Protein AF-0000000074729261 (afdb_homodimer)

Foldseek 3Di:
DPPDPPPPVVVVVDPDPPPPPQLPAWDKDKDKDWQDFDKDKDFQDADVVGDPVVVLVLLQVLQVLQVVLLVCCVPPQVVVCLVPPVVLVVCLVPDDLQSSQVSQVLLLQVVVCVVPVDHDVVHPPVPDDRPPCPPCCCVPPPSNVVVVVRLVVCVVVVCVRQVWPQPPPQPDKDKFKHKDKAAAFGKHDKDFDFQAFKKKKAWSDADQQKKKKWFFPVDCDPPHNDIDIDGDDHRMIMMTTRRTIMMIGGRNDRDMTMMMMMGMHRPDPDDGPDPVSTSSRGDMDMDIDGSHRDPDPPVVVPPVD/DPPDPPPPVVVVVDPDPPPPPQLPAFDKDKDKDWQDFDKDKDFQDADVPGDPVNVLVLLQVLQVLQVVQLVCCVPPQVVVCLVPPVVLVVCLVPDDLQSSQVSQVLLLQVVVCVVPVDHDVVHPPPPDDRPPPPPCCCVPPPSNVVVVVRLVVCVVVVCVRQVWPQPPPQPDKDKFKHKDKAAAFGKHDKDFDFQFFKKKKAWSDADQQKKKKWFFPVDCDPPHNDIDIDGDDHRMIMMTTRRTIMMIGGRNDRDMTMMMMMGMHRDDPDDGPDPVRTSSRGDMDMDIDGSHRDPDPPVVVPPVD

Sequence (610 aa):
MAGACGRRALWLALWLPAVAGKSREGIVNNIEYVWPLVVMRATLERDKGETQDKVDELRRTVAEIGHKGFEFYLNKVLPKELKKDKDFAADFALEDESRWNKGFFRWQKRVYSMVTGIGVEEILWDGKPVPQLPGDELHSSKHMQSTVKKILGHMAAYKKASEATVDPSAKRFRFIPWVEVYRAGEFQVSHTHTGSPVVGILALRCNGKQRMSFEDPRGVNPPFGWKHHIDFREGDLIMFPSWASHLMEPNRGNGTNVFLSFAVQAREGIRDFDWEDDGTGSYVKKMEKMLRAKKKDPSRERSELMAGACGRRALWLALWLPAVAGKSREGIVNNIEYVWPLVVMRATLERDKGETQDKVDELRRTVAEIGHKGFEFYLNKVLPKELKKDKDFAADFALEDESRWNKGFFRWQKRVYSMVTGIGVEEILWDGKPVPQLPGDELHSSKHMQSTVKKILGHMAAYKKASEATVDPSAKRFRFIPWVEVYRAGEFQVSHTHTGSPVVGILALRCNGKQRMSFEDPRGVNPPFGWKHHIDFREGDLIMFPSWASHLMEPNRGNGTNVFLSFAVQAREGIRDFDWEDDGTGSYVKKMEKMLRAKKKDPSRERSEL

pLDDT: mean 78.92, std 20.86, range [20.06, 98.38]

Organism: NCBI:txid2562239

Solvent-accessible surface area (backbone atoms only — not comparable to full-atom values): 32683 Å² total; per-residue (Å²): 139,84,71,77,78,68,71,67,31,48,62,53,64,32,56,49,61,62,56,78,58,67,56,53,64,68,48,55,38,37,37,32,37,38,46,27,50,45,36,37,41,36,58,74,68,68,54,92,92,51,50,70,66,57,55,51,46,41,36,46,51,44,31,50,52,44,52,50,42,48,51,47,38,64,72,63,42,46,61,53,46,43,70,72,35,58,69,57,32,56,53,48,69,72,41,64,64,34,36,60,45,52,52,50,43,56,51,48,51,51,52,48,25,68,54,50,70,48,87,48,83,91,51,71,70,82,73,67,82,76,70,88,70,76,61,52,51,59,65,60,28,67,52,40,51,53,50,50,53,39,55,50,49,46,45,63,59,47,30,71,73,32,49,38,58,42,57,79,79,36,50,25,42,41,60,48,73,47,64,41,68,32,45,57,61,27,33,34,68,76,44,65,51,78,60,29,51,35,26,36,40,31,31,37,33,53,84,60,41,39,36,37,35,35,49,42,68,61,35,75,53,66,40,41,44,48,72,50,77,43,76,46,47,64,45,35,29,40,37,32,48,16,78,54,35,31,26,36,44,48,22,71,38,85,57,68,28,27,32,40,34,36,36,40,27,54,46,75,86,54,65,77,58,49,49,83,59,32,31,41,42,67,27,67,51,77,43,80,43,73,39,66,45,71,72,77,68,67,72,69,70,58,66,82,106,140,83,70,78,80,68,71,66,32,47,60,54,64,30,57,48,60,61,56,76,60,68,59,52,64,67,50,57,38,37,37,33,36,36,45,29,50,47,36,36,39,33,57,76,67,68,55,93,88,50,50,70,66,57,55,50,47,41,36,46,50,45,32,49,51,43,50,50,42,49,51,46,36,64,72,62,44,44,61,53,46,43,70,71,34,59,69,58,34,54,52,48,70,72,41,65,63,32,34,60,44,54,50,49,42,56,50,47,51,50,50,48,22,68,56,51,69,49,87,50,85,89,52,72,73,82,74,68,82,73,70,89,65,78,61,52,51,61,65,60,30,68,53,40,52,54,50,49,53,39,56,51,49,45,45,63,61,47,29,69,73,32,50,39,57,42,56,79,80,34,50,24,42,42,59,48,72,46,64,42,68,34,43,58,61,27,33,34,69,74,44,65,51,78,60,28,50,36,27,36,40,32,31,37,34,53,86,58,42,39,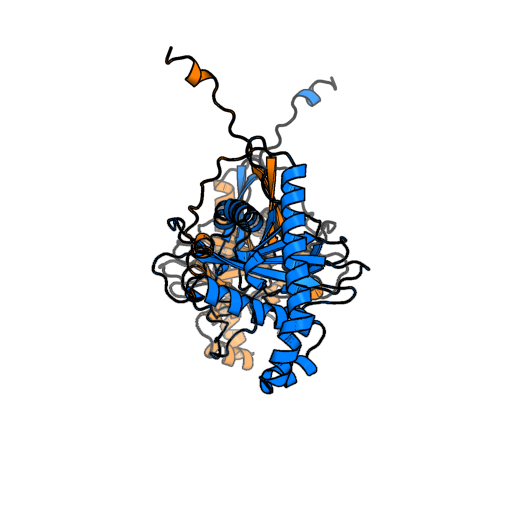35,38,34,34,48,43,69,62,36,75,53,67,41,41,44,47,72,51,76,44,78,45,46,64,45,35,30,39,39,32,47,14,79,55,35,29,28,37,44,49,23,72,39,85,56,70,27,27,34,42,33,35,36,40,28,58,44,77,91,59,71,72,56,47,50,82,59,31,32,40,42,70,27,65,49,76,40,79,43,74,39,62,45,71,72,76,69,68,72,69,71,57,65,82,106

Secondary structure (DSSP, 8-state):
---TTSSGGGGTSS----------TT-EEEEEEES-EEEEEEEPPPPTT--HHHHHHHHHHHHHHHHHHHHHIIIIIHHHHHHH-HHHHHHHHHS-THHHHHHHHHHHHHHHHHHH----TT----SPPPSS-GGGHHHH-HHHHHHHHHHHTTHHHHHHHH-----TT-S-EEEEEEEEEE-TT--EEEE---S-SEEEEEEEE--S--EEEEE-TT-SSTT---EEEEE--TTEEEEEETT--EEEPP--SSSPEEEEEEEEEE-SS--S--GGG-GGGS-EEEEEEE-------GGGGTTT-/---GGGSGGGGTSS----------TT-EEEEEEES-EEEEEEEPPPPTT--HHHHHHHHHHHHHHHHHHHHHIIIIIHHHHHHH-HHHHHHHHHS-THHHHHHHHHHHHHHHHHHH----TT----S------GGGHHHH-HHHHHHHHHHHTTHHHHHHHH-----TT-S-EEEEEEEEEE-TT--EEEE---S-SEEEEEEEE--S--EEEEE-TT-SSTT---EEEEE--TTEEEEEETT--EEEPP--SSSPEEEEEEEEEE-SS--S--GGG-GGGS-EEEEEEE-------GGGTTTT-

Structure (mmCIF, N/CA/C/O backbone):
data_AF-0000000074729261-model_v1
#
loop_
_entity.id
_entity.type
_entity.pdbx_description
1 polymer 'Uncharacterized protein'
#
loop_
_atom_site.group_PDB
_atom_site.id
_atom_site.type_symbol
_atom_site.label_atom_id
_atom_site.label_alt_id
_atom_site.label_comp_id
_atom_site.label_asym_id
_atom_site.label_entity_id
_atom_site.label_seq_id
_atom_site.pdbx_PDB_ins_code
_atom_site.Cartn_x
_atom_site.Cartn_y
_atom_site.Cartn_z
_atom_site.occupancy
_atom_site.B_iso_or_equiv
_atom_site.auth_seq_id
_atom_site.auth_comp_id
_atom_site.auth_asym_id
_atom_site.auth_atom_id
_atom_site.pdbx_PDB_model_num
ATOM 1 N N . MET A 1 1 ? -4.172 -56.25 -1.403 1 20.25 1 MET A N 1
ATOM 2 C CA . MET A 1 1 ? -3.076 -55.75 -2.234 1 20.25 1 MET A CA 1
ATOM 3 C C . MET A 1 1 ? -3.102 -54.219 -2.316 1 20.25 1 MET A C 1
ATOM 5 O O . MET A 1 1 ? -2.445 -53.625 -3.176 1 20.25 1 MET A O 1
ATOM 9 N N . ALA A 1 2 ? -4.082 -53.562 -1.666 1 25.78 2 ALA A N 1
ATOM 10 C CA . ALA A 1 2 ? -4.59 -52.188 -1.548 1 25.78 2 ALA A CA 1
ATOM 11 C C . ALA A 1 2 ? -3.562 -51.281 -0.889 1 25.78 2 ALA A C 1
ATOM 13 O O . ALA A 1 2 ? -3.803 -50.062 -0.72 1 25.78 2 ALA A O 1
ATOM 14 N N . GLY A 1 3 ? -2.578 -51.781 -0.186 1 25.69 3 GLY A N 1
ATOM 15 C CA . GLY A 1 3 ? -1.902 -51.188 0.954 1 25.69 3 GLY A CA 1
ATOM 16 C C . GLY A 1 3 ? -0.889 -50.125 0.557 1 25.69 3 GLY A C 1
ATOM 17 O O . GLY A 1 3 ? -0.42 -49.375 1.401 1 25.69 3 GLY A O 1
ATOM 18 N N . ALA A 1 4 ? -0.084 -50.375 -0.491 1 30.34 4 ALA A N 1
ATOM 19 C CA . ALA A 1 4 ? 1.221 -49.75 -0.688 1 30.34 4 ALA A CA 1
ATOM 20 C C . ALA A 1 4 ? 1.069 -48.312 -1.165 1 30.34 4 ALA A C 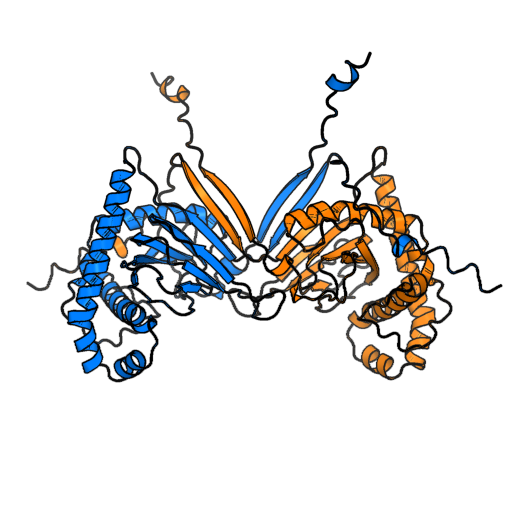1
ATOM 22 O O . ALA A 1 4 ? 2.061 -47.656 -1.472 1 30.34 4 ALA A O 1
ATOM 23 N N . CYS A 1 5 ? -0.049 -47.938 -1.601 1 34.5 5 CYS A N 1
ATOM 24 C CA . CYS A 1 5 ? -0.201 -46.656 -2.27 1 34.5 5 CYS A CA 1
ATOM 25 C C . CYS A 1 5 ? -0.009 -45.5 -1.287 1 34.5 5 CYS A C 1
ATOM 27 O O . CYS A 1 5 ? -0.03 -44.344 -1.68 1 34.5 5 CYS A O 1
ATOM 29 N N . GLY A 1 6 ? -0.07 -45.656 0.048 1 35.16 6 GLY A N 1
ATOM 30 C CA . GLY A 1 6 ? -0.22 -44.688 1.107 1 35.16 6 GLY A CA 1
ATOM 31 C C . GLY A 1 6 ? 1.048 -43.906 1.373 1 35.16 6 GLY A C 1
ATOM 32 O O . GLY A 1 6 ? 1.009 -42.844 2.02 1 35.16 6 GLY A O 1
ATOM 33 N N . ARG A 1 7 ? 2.256 -44.469 1.3 1 38 7 ARG A N 1
ATOM 34 C CA . ARG A 1 7 ? 3.475 -43.969 1.94 1 38 7 ARG A CA 1
ATOM 35 C C . ARG A 1 7 ? 4.129 -42.875 1.114 1 38 7 ARG A C 1
ATOM 37 O O . ARG A 1 7 ? 5.094 -42.25 1.558 1 38 7 ARG A O 1
ATOM 44 N N . ARG A 1 8 ? 3.852 -42.719 -0.103 1 41.28 8 ARG A N 1
ATOM 45 C CA . ARG A 1 8 ? 4.793 -42.062 -1.004 1 41.28 8 ARG A CA 1
ATOM 46 C C . ARG A 1 8 ? 4.574 -40.531 -1.023 1 41.28 8 ARG A C 1
ATOM 48 O O . ARG A 1 8 ? 5.488 -39.781 -1.349 1 41.28 8 ARG A O 1
ATOM 55 N N . ALA A 1 9 ? 3.361 -40.094 -0.957 1 43.5 9 ALA A N 1
ATOM 56 C CA . ALA A 1 9 ? 3.238 -38.656 -1.17 1 43.5 9 ALA A CA 1
ATOM 57 C C . ALA A 1 9 ? 3.521 -37.875 0.117 1 43.5 9 ALA A C 1
ATOM 59 O O . ALA A 1 9 ? 2.99 -36.781 0.322 1 43.5 9 ALA A O 1
ATOM 60 N N . LEU A 1 10 ? 4.242 -38.438 1.062 1 46.59 10 LEU A N 1
ATOM 61 C CA . LEU A 1 10 ? 4.543 -37.938 2.391 1 46.59 10 LEU A CA 1
ATOM 62 C C . LEU A 1 10 ? 5.309 -36.625 2.299 1 46.59 10 LEU A C 1
ATOM 64 O O . LEU A 1 10 ? 5.246 -35.781 3.213 1 46.59 10 LEU A O 1
ATOM 68 N N . TRP A 1 11 ? 5.922 -36.469 1.199 1 43.09 11 TRP A N 1
ATOM 69 C CA . TRP A 1 11 ? 6.801 -35.312 1.215 1 43.09 11 TRP A CA 1
ATOM 70 C C . TRP A 1 11 ? 5.996 -34.031 1.184 1 43.09 11 TRP A C 1
ATOM 72 O O . TRP A 1 11 ? 6.48 -32.969 1.61 1 43.09 11 TRP A O 1
ATOM 82 N N . LEU A 1 12 ? 4.887 -34.125 0.563 1 50.12 12 LEU A N 1
ATOM 83 C CA . LEU A 1 12 ? 4.07 -32.938 0.475 1 50.12 12 LEU A CA 1
ATOM 84 C C . LEU A 1 12 ? 3.535 -32.531 1.847 1 50.12 12 LEU A C 1
ATOM 86 O O . LEU A 1 12 ? 3.322 -31.344 2.117 1 50.12 12 LEU A O 1
ATOM 90 N N . ALA A 1 13 ? 3.127 -33.75 2.492 1 43.34 13 ALA A N 1
ATOM 91 C CA . ALA A 1 13 ? 2.777 -33.469 3.883 1 43.34 13 ALA A CA 1
ATOM 92 C C . ALA A 1 13 ? 4.004 -33.031 4.684 1 43.34 13 ALA A C 1
ATOM 94 O O . ALA A 1 13 ? 3.906 -32.75 5.879 1 43.34 13 ALA A O 1
ATOM 95 N N . LEU A 1 14 ? 5.199 -33.219 4.09 1 42.78 14 LEU A N 1
ATOM 96 C CA . LEU A 1 14 ? 6.473 -33.094 4.789 1 42.78 14 LEU A CA 1
ATOM 97 C C . LEU A 1 14 ? 6.852 -31.641 5.012 1 42.78 14 LEU A C 1
ATOM 99 O O . LEU A 1 14 ? 6.609 -30.797 4.145 1 42.78 14 LEU A O 1
ATOM 103 N N . TRP A 1 15 ? 6.988 -31.406 6.234 1 45.56 15 TRP A N 1
ATOM 104 C CA . TRP A 1 15 ? 7.672 -30.312 6.926 1 45.56 15 TRP A CA 1
ATOM 105 C C . TRP A 1 15 ? 9.016 -30 6.273 1 45.56 15 TRP A C 1
ATOM 107 O O . TRP A 1 15 ? 9.961 -30.781 6.391 1 45.56 15 TRP A O 1
ATOM 117 N N . LEU A 1 16 ? 8.922 -29.484 5.121 1 46.44 16 LEU A N 1
ATOM 118 C CA . LEU A 1 16 ? 10.25 -29.172 4.598 1 46.44 16 LEU A CA 1
ATOM 119 C C . LEU A 1 16 ? 10.914 -28.078 5.441 1 46.44 16 LEU A C 1
ATOM 121 O O . LEU A 1 16 ? 10.281 -27.078 5.789 1 46.44 16 LEU A O 1
ATOM 125 N N . PRO A 1 17 ? 11.961 -28.422 6.098 1 42.97 17 PRO A N 1
ATOM 126 C CA . PRO A 1 17 ? 12.688 -27.375 6.828 1 42.97 17 PRO A CA 1
ATOM 127 C C . PRO A 1 17 ? 12.945 -26.125 5.98 1 42.97 17 PRO A C 1
ATOM 129 O O . PRO A 1 17 ? 13.156 -26.234 4.77 1 42.97 17 PRO A O 1
ATOM 132 N N . ALA A 1 18 ? 12.453 -25.047 6.445 1 44.19 18 ALA A N 1
ATOM 133 C CA . ALA A 1 18 ? 12.961 -23.812 5.852 1 44.19 18 ALA A CA 1
ATOM 134 C C . ALA A 1 18 ? 14.477 -23.859 5.695 1 44.19 18 ALA A C 1
ATOM 136 O O . ALA A 1 18 ? 15.211 -23.844 6.684 1 44.19 18 ALA A O 1
ATOM 137 N N . VAL A 1 19 ? 15.086 -24.609 4.906 1 37.56 19 VAL A N 1
ATOM 138 C CA . VAL A 1 19 ? 16.531 -24.484 4.762 1 37.56 19 VAL A CA 1
ATOM 139 C C . VAL A 1 19 ? 16.922 -23.016 4.602 1 37.56 19 VAL A C 1
ATOM 141 O O . VAL A 1 19 ? 16.40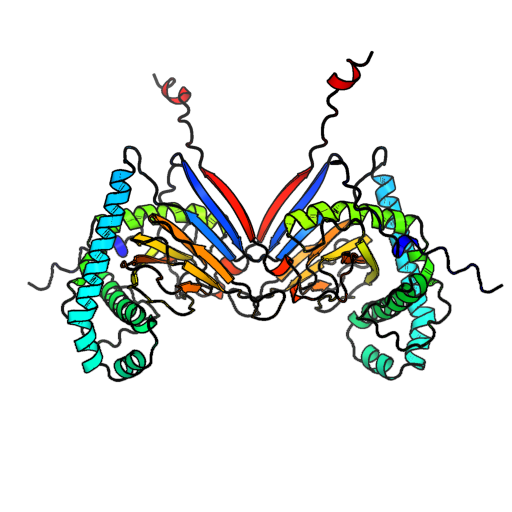6 -22.328 3.705 1 37.56 19 VAL A O 1
ATOM 144 N N . ALA A 1 20 ? 17.281 -22.406 5.707 1 39.09 20 ALA A N 1
ATOM 145 C CA . ALA A 1 20 ? 18 -21.141 5.543 1 39.09 20 ALA A CA 1
ATOM 146 C C . ALA A 1 20 ? 18.938 -21.188 4.34 1 39.09 20 ALA A C 1
ATOM 148 O O . ALA A 1 20 ? 19.922 -21.953 4.34 1 39.09 20 ALA A O 1
ATOM 149 N N . GLY A 1 21 ? 18.406 -21.203 3.209 1 36.69 21 GLY A N 1
ATOM 150 C CA . GLY A 1 21 ? 19.281 -21.234 2.049 1 36.69 21 GLY A CA 1
ATOM 151 C C . GLY A 1 21 ? 20.516 -20.359 2.209 1 36.69 21 GLY A C 1
ATOM 152 O O . GLY A 1 21 ? 20.422 -19.234 2.703 1 36.69 21 GLY A O 1
ATOM 153 N N . LYS A 1 22 ? 21.594 -20.938 2.453 1 37.38 22 LYS A N 1
ATOM 154 C CA . LYS A 1 22 ? 22.859 -20.234 2.223 1 37.38 22 LYS A CA 1
ATOM 155 C C . LYS A 1 22 ? 22.75 -19.266 1.051 1 37.38 22 LYS A C 1
ATOM 157 O O . LYS A 1 22 ? 22.078 -19.562 0.055 1 37.38 22 LYS A O 1
ATOM 162 N N . SER A 1 23 ? 22.891 -18.047 1.365 1 38.53 23 SER A N 1
ATOM 163 C CA . SER A 1 23 ? 22.984 -16.938 0.415 1 38.53 23 SER A CA 1
ATOM 164 C C . SER A 1 23 ? 23.578 -17.391 -0.912 1 38.53 23 SER A C 1
ATOM 166 O O . SER A 1 23 ? 24.75 -17.781 -0.971 1 38.53 23 SER A O 1
ATOM 168 N N . ARG A 1 24 ? 22.859 -18.234 -1.675 1 43.03 24 ARG A N 1
ATOM 169 C CA . ARG A 1 24 ? 23.375 -18.625 -2.982 1 43.03 24 ARG A CA 1
ATOM 170 C C . ARG A 1 24 ? 23.625 -17.406 -3.857 1 43.03 24 ARG A C 1
ATOM 172 O O . ARG A 1 24 ? 22.922 -16.391 -3.74 1 43.03 24 ARG A O 1
ATOM 179 N N . GLU A 1 25 ? 24.656 -17.25 -4.41 1 44.94 25 GLU A N 1
ATOM 180 C CA . GLU A 1 25 ? 25.25 -16.266 -5.316 1 44.94 25 GLU A CA 1
ATOM 181 C C . GLU A 1 25 ? 24.312 -15.961 -6.484 1 44.94 25 GLU A C 1
ATOM 183 O O . GLU A 1 25 ? 23.844 -16.875 -7.164 1 44.94 25 GLU A O 1
ATOM 188 N N . GLY A 1 26 ? 23.781 -14.766 -6.594 1 48.88 26 GLY A N 1
ATOM 189 C CA . GLY A 1 26 ? 23.297 -14.211 -7.844 1 48.88 26 GLY A CA 1
ATOM 190 C C . GLY A 1 26 ? 21.781 -14.102 -7.891 1 48.88 26 GLY A C 1
ATOM 191 O O . GLY A 1 26 ? 21.203 -13.797 -8.938 1 48.88 26 GLY A O 1
ATOM 192 N N . ILE A 1 27 ? 21.172 -14.555 -6.922 1 53.97 27 ILE A N 1
ATOM 193 C CA . ILE A 1 27 ? 19.719 -14.453 -7.059 1 53.97 27 ILE A CA 1
ATOM 194 C C . ILE A 1 27 ? 19.281 -13.008 -6.852 1 53.97 27 ILE A C 1
ATOM 196 O O . ILE A 1 27 ? 19.672 -12.367 -5.875 1 53.97 27 ILE A O 1
ATOM 200 N N . VAL A 1 28 ? 18.766 -12.398 -7.926 1 58.34 28 VAL A N 1
ATOM 201 C CA . VAL A 1 28 ? 18.156 -11.07 -7.859 1 58.34 28 VAL A CA 1
ATOM 202 C C . VAL A 1 28 ? 16.672 -11.195 -7.543 1 58.34 28 VAL A C 1
ATOM 204 O O . VAL A 1 28 ? 15.953 -11.961 -8.195 1 58.34 28 VAL A O 1
ATOM 207 N N . ASN A 1 29 ? 16.328 -10.82 -6.32 1 70.56 29 ASN A N 1
ATOM 208 C CA . ASN A 1 29 ? 14.906 -10.656 -6.035 1 70.56 29 ASN A CA 1
ATOM 209 C C . ASN A 1 29 ? 14.461 -9.203 -6.211 1 70.56 29 ASN A C 1
ATOM 211 O O . ASN A 1 29 ? 15.211 -8.281 -5.887 1 70.56 29 ASN A O 1
ATOM 215 N N . ASN A 1 30 ? 13.375 -9.219 -7.035 1 88.69 30 ASN A N 1
ATOM 216 C CA . ASN A 1 30 ? 12.703 -7.93 -7.164 1 88.69 30 ASN A CA 1
ATOM 217 C C . ASN A 1 30 ? 11.461 -7.855 -6.277 1 88.69 30 ASN A C 1
ATOM 219 O O . ASN A 1 30 ? 10.617 -8.75 -6.301 1 88.69 30 ASN A O 1
ATOM 223 N N . ILE A 1 31 ? 11.516 -6.941 -5.355 1 93.31 31 ILE A N 1
ATOM 224 C CA . ILE A 1 31 ? 10.359 -6.688 -4.508 1 93.31 31 ILE A CA 1
ATOM 225 C C . ILE A 1 31 ? 9.648 -5.414 -4.965 1 93.31 31 ILE A C 1
ATOM 227 O O . ILE A 1 31 ? 10.305 -4.398 -5.234 1 93.31 31 ILE A O 1
ATOM 231 N N . GLU A 1 32 ? 8.398 -5.57 -5.125 1 95.5 32 GLU A N 1
ATOM 232 C CA . GLU A 1 32 ? 7.57 -4.406 -5.426 1 95.5 32 GLU A CA 1
ATOM 233 C C . GLU A 1 32 ? 6.582 -4.129 -4.293 1 95.5 32 GLU A C 1
ATOM 235 O O . GLU A 1 32 ? 5.848 -5.023 -3.871 1 95.5 32 GLU A O 1
ATOM 240 N N . TYR A 1 33 ? 6.613 -2.93 -3.715 1 95.38 33 TYR A N 1
ATOM 241 C CA . TYR A 1 33 ? 5.57 -2.432 -2.824 1 95.38 33 TYR A CA 1
ATOM 242 C C . TYR A 1 33 ? 4.508 -1.664 -3.604 1 95.38 33 TYR A C 1
ATOM 244 O O . TYR A 1 33 ? 4.707 -0.499 -3.955 1 95.38 33 TYR A O 1
ATOM 252 N N . VAL A 1 34 ? 3.404 -2.33 -3.787 1 96.69 34 VAL A N 1
ATOM 253 C CA . VAL A 1 34 ? 2.387 -1.84 -4.711 1 96.69 34 VAL A CA 1
ATOM 254 C C . VAL A 1 34 ? 1.331 -1.046 -3.947 1 96.69 34 VAL A C 1
ATOM 256 O O . VAL A 1 34 ? 0.763 -1.539 -2.971 1 96.69 34 VAL A O 1
ATOM 259 N N . TRP A 1 35 ? 1.101 0.221 -4.328 1 96.19 35 TRP A N 1
ATOM 260 C CA . TRP A 1 35 ? 0.044 1.133 -3.9 1 96.19 35 TRP A CA 1
ATOM 261 C C . TRP A 1 35 ? 0.141 1.416 -2.406 1 96.19 35 TRP A C 1
ATOM 263 O O . TRP A 1 35 ? -0.855 1.325 -1.685 1 96.19 35 TRP A O 1
ATOM 273 N N . PRO A 1 36 ? 1.278 1.723 -1.868 1 96.25 36 PRO A N 1
ATOM 274 C CA . PRO A 1 36 ? 1.369 2.092 -0.453 1 96.25 36 PRO A CA 1
ATOM 275 C C . PRO A 1 36 ? 0.809 3.482 -0.168 1 96.25 36 PRO A C 1
ATOM 277 O O . PRO A 1 36 ? 0.76 4.328 -1.065 1 96.25 36 PRO A O 1
ATOM 280 N N . LEU A 1 37 ? 0.355 3.596 1.062 1 96.44 37 LEU A N 1
ATOM 281 C CA . LEU A 1 37 ? 0.308 4.938 1.631 1 96.44 37 LEU A CA 1
ATOM 282 C C . LEU A 1 37 ? 1.708 5.434 1.974 1 96.44 37 LEU A C 1
ATOM 284 O O . LEU A 1 37 ? 2.354 4.902 2.883 1 96.44 37 LEU A O 1
ATOM 288 N N . VAL A 1 38 ? 2.156 6.438 1.259 1 95.88 38 VAL A N 1
ATOM 289 C CA . VAL A 1 38 ? 3.525 6.906 1.446 1 95.88 38 VAL A CA 1
ATOM 290 C C . VAL A 1 38 ? 3.541 8.062 2.447 1 95.88 38 VAL A C 1
ATOM 292 O O . VAL A 1 38 ? 2.967 9.117 2.189 1 95.88 38 VAL A O 1
ATOM 295 N N . VAL A 1 39 ? 4.242 7.848 3.549 1 96.56 39 VAL A N 1
ATOM 296 C CA . VAL A 1 39 ? 4.371 8.859 4.594 1 96.56 39 VAL A CA 1
ATOM 297 C C . VAL A 1 39 ? 5.836 9.266 4.742 1 96.56 39 VAL A C 1
ATOM 299 O O . VAL A 1 39 ? 6.715 8.406 4.883 1 96.56 39 VAL A O 1
ATOM 302 N N . MET A 1 40 ? 6.109 10.508 4.668 1 95.5 40 MET A N 1
ATOM 303 C CA . MET A 1 40 ? 7.457 11.016 4.91 1 95.5 40 MET A CA 1
ATOM 304 C C . MET A 1 40 ? 7.52 11.805 6.215 1 95.5 40 MET A C 1
ATOM 306 O O . MET A 1 40 ? 6.672 12.664 6.465 1 95.5 40 MET A O 1
ATOM 310 N N . ARG A 1 41 ? 8.445 11.5 7.008 1 95.19 41 ARG A N 1
ATOM 311 C CA . ARG A 1 41 ? 8.75 12.234 8.227 1 95.19 41 ARG A CA 1
ATOM 312 C C . ARG A 1 41 ? 10.07 12.977 8.109 1 95.19 41 ARG A C 1
ATOM 314 O O . ARG A 1 41 ? 11.094 12.383 7.758 1 95.19 41 ARG A O 1
ATOM 321 N N . ALA A 1 42 ? 10.008 14.211 8.375 1 93.69 42 ALA A N 1
ATOM 322 C CA . ALA A 1 42 ? 11.188 15.07 8.289 1 93.69 42 ALA A CA 1
ATOM 323 C C . ALA A 1 42 ? 11.148 16.156 9.359 1 93.69 42 ALA A C 1
ATOM 325 O O . ALA A 1 42 ? 10.305 16.125 10.25 1 93.69 42 ALA A O 1
ATOM 326 N N . THR A 1 43 ? 12.172 16.938 9.375 1 92.12 43 THR A N 1
ATOM 327 C CA . THR A 1 43 ? 12.242 18.156 10.164 1 92.12 43 THR A CA 1
ATOM 328 C C . THR A 1 43 ? 12.617 19.344 9.281 1 92.12 43 THR A C 1
ATOM 330 O O . THR A 1 43 ? 13.094 19.172 8.164 1 92.12 43 THR A O 1
ATOM 333 N N . LEU A 1 44 ? 12.336 20.531 9.766 1 90.75 44 LEU A N 1
ATOM 334 C CA . LEU A 1 44 ? 12.742 21.703 9 1 90.75 44 LEU A CA 1
ATOM 335 C C . LEU A 1 44 ? 14.25 21.75 8.82 1 90.75 44 LEU A C 1
ATOM 337 O O . LEU A 1 44 ? 15 21.562 9.789 1 90.75 44 LEU A O 1
ATOM 341 N N . GLU A 1 45 ? 14.578 21.984 7.648 1 85.88 45 GLU A N 1
ATOM 342 C CA . GLU A 1 45 ? 16 22.016 7.332 1 85.88 45 GLU A CA 1
ATOM 343 C C . GLU A 1 45 ? 16.656 23.312 7.812 1 85.88 45 GLU A C 1
ATOM 345 O O . GLU A 1 45 ? 16.016 24.375 7.789 1 85.88 45 GLU A O 1
ATOM 350 N N . ARG A 1 46 ? 17.891 23.156 8.117 1 88.31 46 ARG A N 1
ATOM 351 C CA . ARG A 1 46 ? 18.688 24.312 8.469 1 88.31 46 ARG A CA 1
ATOM 352 C C . ARG A 1 46 ? 19.406 24.891 7.242 1 88.31 46 ARG A C 1
ATOM 354 O O . ARG A 1 46 ? 20.062 24.156 6.504 1 88.31 46 ARG A O 1
ATOM 361 N N . ASP A 1 47 ? 19.234 26.156 7.059 1 84.44 47 ASP A N 1
ATOM 362 C CA . ASP A 1 47 ? 20 26.812 6.008 1 84.44 47 ASP A CA 1
ATOM 363 C C . ASP A 1 47 ? 21.484 26.922 6.391 1 84.44 47 ASP A C 1
ATOM 365 O O . ASP A 1 47 ? 21.844 26.75 7.559 1 84.44 47 ASP A O 1
ATOM 369 N N . LYS A 1 48 ? 22.281 27.109 5.328 1 83.31 48 LYS A N 1
ATOM 370 C CA . LYS A 1 48 ? 23.719 27.281 5.586 1 83.31 48 LYS A CA 1
ATOM 371 C C . LYS A 1 48 ? 23.953 28.375 6.629 1 83.31 48 LYS A C 1
ATOM 373 O O . LYS A 1 48 ? 23.453 29.484 6.496 1 83.31 48 LYS A O 1
ATOM 378 N N . GLY A 1 49 ? 24.688 28.047 7.672 1 87.62 49 GLY A N 1
ATOM 379 C CA . GLY A 1 49 ? 25.016 29 8.711 1 87.62 49 GLY A CA 1
ATOM 380 C C . GLY A 1 49 ? 23.922 29.156 9.758 1 87.62 49 GLY A C 1
ATOM 381 O O . GLY A 1 49 ? 24.125 29.812 10.781 1 87.62 49 GLY A O 1
ATOM 382 N N . GLU A 1 50 ? 22.859 28.578 9.492 1 90.81 50 GLU A N 1
ATOM 383 C CA . GLU A 1 50 ? 21.766 28.656 10.445 1 90.81 50 GLU A CA 1
ATOM 384 C C . GLU A 1 50 ? 21.922 27.641 11.57 1 90.81 50 GLU A C 1
ATOM 386 O O . GLU A 1 50 ? 22.297 26.484 11.32 1 90.81 50 GLU A O 1
ATOM 391 N N . THR A 1 51 ? 21.703 28.094 12.797 1 92.44 51 THR A N 1
ATOM 392 C CA . THR A 1 51 ? 21.766 27.188 13.93 1 92.44 51 THR A CA 1
ATOM 393 C C . THR A 1 51 ? 20.406 26.5 14.148 1 92.44 51 THR A C 1
ATOM 395 O O . THR A 1 51 ? 19.375 27.016 13.719 1 92.44 51 THR A O 1
ATOM 398 N N . GLN A 1 52 ? 20.469 25.422 14.836 1 91.19 52 GLN A N 1
ATOM 399 C CA . GLN A 1 52 ? 19.219 24.734 15.18 1 91.19 52 GLN A CA 1
ATOM 400 C C . GLN A 1 52 ? 18.344 25.609 16.078 1 91.19 52 GLN A C 1
ATOM 402 O O . GLN A 1 52 ? 17.109 25.562 15.977 1 91.19 52 GLN A O 1
ATOM 407 N N . ASP A 1 53 ? 18.938 26.359 16.891 1 94.19 53 ASP A N 1
ATOM 408 C CA . ASP A 1 53 ? 18.203 27.234 17.781 1 94.19 53 ASP A CA 1
ATOM 409 C C . ASP A 1 53 ? 17.344 28.234 17 1 94.19 53 ASP A C 1
ATOM 411 O O . ASP A 1 53 ? 16.234 28.562 17.406 1 94.19 53 ASP A O 1
ATOM 415 N N . LYS A 1 54 ? 17.906 28.688 15.938 1 94.81 54 LYS A N 1
ATOM 416 C CA . LYS A 1 54 ? 17.172 29.641 15.109 1 94.81 54 LYS A CA 1
ATOM 417 C C . LYS A 1 54 ? 15.961 28.984 14.445 1 94.81 54 LYS A C 1
ATOM 419 O O . LYS A 1 54 ? 14.898 29.594 14.336 1 94.81 54 LYS A O 1
ATOM 424 N N . VAL A 1 55 ? 16.141 27.797 14.023 1 94.44 55 VAL A N 1
ATOM 425 C CA . VAL A 1 55 ? 15.031 27.047 13.43 1 94.44 55 VAL A CA 1
ATOM 426 C C . VAL A 1 55 ? 13.953 26.797 14.477 1 94.44 55 VAL A C 1
ATOM 428 O O . VAL A 1 55 ? 12.758 26.938 14.195 1 94.44 55 VAL A O 1
ATOM 431 N N . ASP A 1 56 ? 14.398 26.469 15.688 1 95.25 56 ASP A N 1
ATOM 432 C CA . ASP A 1 56 ? 13.453 26.234 16.766 1 95.25 56 ASP A CA 1
ATOM 433 C C . ASP A 1 56 ? 12.703 27.5 17.141 1 95.25 56 ASP A C 1
ATOM 435 O O . ASP A 1 56 ? 11.5 27.469 17.422 1 95.25 56 ASP A O 1
ATOM 439 N N . GLU A 1 57 ? 13.391 28.531 17.109 1 96.31 57 GLU A N 1
ATOM 440 C CA . GLU A 1 57 ? 12.766 29.812 17.406 1 96.31 57 GLU A CA 1
ATOM 441 C C . GLU A 1 57 ? 11.727 30.172 16.344 1 96.31 57 GLU A C 1
ATOM 443 O O . GLU A 1 57 ? 10.664 30.703 16.656 1 96.31 57 GLU A O 1
ATOM 448 N N . LEU A 1 58 ? 12.117 29.969 15.133 1 95.62 58 LEU A N 1
ATOM 449 C CA . LEU A 1 58 ? 11.18 30.188 14.039 1 95.62 58 LEU A CA 1
ATOM 450 C C . LEU A 1 58 ? 9.891 29.406 14.273 1 95.62 58 LEU A C 1
ATOM 452 O O . LEU A 1 58 ? 8.797 29.969 14.211 1 95.62 58 LEU A O 1
ATOM 456 N N . ARG A 1 59 ? 9.992 28.188 14.57 1 95.69 59 ARG A N 1
ATOM 457 C CA . ARG A 1 59 ? 8.852 27.312 14.812 1 95.69 59 ARG A CA 1
ATOM 458 C C . ARG A 1 59 ? 8.016 27.828 15.977 1 95.69 59 ARG A C 1
ATOM 460 O O . ARG A 1 59 ? 6.785 27.875 15.891 1 95.69 59 ARG A O 1
ATOM 467 N N . ARG A 1 60 ? 8.664 28.234 17.047 1 96.44 60 ARG A N 1
ATOM 468 C CA . ARG A 1 60 ? 7.969 28.719 18.234 1 96.44 60 ARG A CA 1
ATOM 469 C C . ARG A 1 60 ? 7.207 30 17.938 1 96.44 60 ARG A C 1
ATOM 471 O O . ARG A 1 60 ? 6.098 30.203 18.438 1 96.44 60 ARG A O 1
ATOM 478 N N . THR A 1 61 ? 7.84 30.797 17.156 1 96.56 61 THR A N 1
ATOM 479 C CA . THR A 1 61 ? 7.195 32.062 16.797 1 96.56 61 THR A CA 1
ATOM 480 C C . THR A 1 61 ? 5.926 31.797 15.992 1 96.56 61 THR A C 1
ATOM 482 O O . THR A 1 61 ? 4.887 32.406 16.266 1 96.56 61 THR A O 1
ATOM 485 N N . VAL A 1 62 ? 5.996 30.922 15.047 1 95.81 62 VAL A N 1
ATOM 486 C CA . VAL A 1 62 ? 4.82 30.609 14.25 1 95.81 62 VAL A CA 1
ATOM 487 C C . VAL A 1 62 ? 3.746 29.969 15.133 1 95.81 62 VAL A C 1
ATOM 489 O O . VAL A 1 62 ? 2.557 30.25 14.969 1 95.81 62 VAL A O 1
ATOM 492 N N . ALA A 1 63 ? 4.156 29.172 16.094 1 96.88 63 ALA A N 1
ATOM 493 C CA . ALA A 1 63 ? 3.211 28.594 17.047 1 96.88 63 ALA A CA 1
ATOM 494 C C . ALA A 1 63 ? 2.465 29.672 17.812 1 96.88 63 ALA A C 1
ATOM 496 O O . ALA A 1 63 ? 1.248 29.594 18 1 96.88 63 ALA A O 1
ATOM 497 N N . GLU A 1 64 ? 3.195 30.609 18.219 1 95.5 64 GLU A N 1
ATOM 498 C CA . GLU A 1 64 ? 2.6 31.703 19 1 95.5 64 GLU A CA 1
ATOM 499 C C . GLU A 1 64 ? 1.608 32.5 18.156 1 95.5 64 GLU A C 1
ATOM 501 O O . GLU A 1 64 ? 0.519 32.844 18.625 1 95.5 64 GLU A O 1
ATOM 506 N N . ILE A 1 65 ? 2.037 32.812 16.953 1 93.5 65 ILE A N 1
ATOM 507 C CA . ILE A 1 65 ? 1.155 33.531 16.047 1 93.5 65 ILE A CA 1
ATOM 508 C C . ILE A 1 65 ? -0.131 32.75 15.828 1 93.5 65 ILE A C 1
ATOM 510 O O . ILE A 1 65 ? -1.23 33.281 15.93 1 93.5 65 ILE A O 1
ATOM 514 N N . GLY A 1 66 ? 0.018 31.469 15.57 1 94.44 66 GLY A N 1
ATOM 515 C CA . GLY A 1 66 ? -1.137 30.609 15.336 1 94.44 66 GLY A CA 1
ATOM 516 C C . GLY A 1 66 ? -2.045 30.5 16.547 1 94.44 66 GLY A C 1
ATOM 517 O O . GLY A 1 66 ? -3.27 30.562 16.422 1 94.44 66 GLY A O 1
ATOM 518 N N . HIS A 1 67 ? -1.444 30.297 17.703 1 95.62 67 HIS A N 1
ATOM 519 C CA . HIS A 1 67 ? -2.213 30.172 18.938 1 95.62 67 HIS A CA 1
ATOM 520 C C . HIS A 1 67 ? -2.982 31.453 19.25 1 95.62 67 HIS A C 1
ATOM 522 O O . HIS A 1 67 ? -4.145 31.391 19.656 1 95.62 67 HIS A O 1
ATOM 528 N N . LYS A 1 68 ? -2.336 32.531 19.047 1 93.25 68 LYS A N 1
ATOM 529 C CA . LYS A 1 68 ? -3.01 33.812 19.234 1 93.25 68 LYS A CA 1
ATOM 530 C C . LYS A 1 68 ? -4.176 33.969 18.25 1 93.25 68 LYS A C 1
ATOM 532 O O . LYS A 1 68 ? -5.23 34.5 18.625 1 93.25 68 LYS A O 1
ATOM 537 N N . GLY A 1 69 ? -3.902 33.562 17.047 1 92.25 69 GLY A N 1
ATOM 538 C CA . GLY A 1 69 ? -4.984 33.562 16.062 1 92.25 69 GLY A CA 1
ATOM 539 C C . GLY A 1 69 ? -6.176 32.719 16.5 1 92.25 69 GLY A C 1
ATOM 540 O O . GLY A 1 69 ? -7.324 33.125 16.297 1 92.25 69 GLY A O 1
ATOM 541 N N . PHE A 1 70 ? -5.957 31.656 17.047 1 95.06 70 PHE A N 1
ATOM 542 C CA . PHE A 1 70 ? -7.012 30.781 17.531 1 95.06 70 PHE A CA 1
ATOM 543 C C . PHE A 1 70 ? -7.801 31.438 18.656 1 95.06 70 PHE A C 1
ATOM 545 O O . PHE A 1 70 ? -9.031 31.375 18.672 1 95.06 70 PHE A O 1
ATOM 552 N N . GLU A 1 71 ? -7.09 32.031 19.594 1 93.81 71 GLU A N 1
ATOM 553 C CA . GLU A 1 71 ? -7.754 32.75 20.672 1 93.81 71 GLU A CA 1
ATOM 554 C C . GLU A 1 71 ? -8.625 33.875 20.141 1 93.81 71 GLU A C 1
ATOM 556 O O . GLU A 1 71 ? -9.734 34.094 20.609 1 93.81 71 GLU A O 1
ATOM 561 N N . PHE A 1 72 ? -8.023 34.562 19.219 1 91.44 72 PHE A N 1
ATOM 562 C CA . PHE A 1 72 ? -8.797 35.594 18.578 1 91.44 72 PHE A CA 1
ATOM 563 C C . PHE A 1 72 ? -10.07 35.062 17.953 1 91.44 72 PHE A C 1
ATOM 565 O O . PHE A 1 72 ? -11.156 35.594 18.125 1 91.44 72 PHE A O 1
ATOM 572 N N . TYR A 1 73 ? -9.938 33.969 17.234 1 91.81 73 TYR A N 1
ATOM 573 C CA . TYR A 1 73 ? -11.094 33.344 16.609 1 91.81 73 TYR A CA 1
ATOM 574 C C . TYR A 1 73 ? -12.141 32.969 17.656 1 91.81 73 TYR A C 1
ATOM 576 O O . TYR A 1 73 ? -13.32 33.312 17.5 1 91.81 73 TYR A O 1
ATOM 584 N N . LEU A 1 74 ? -11.727 32.312 18.75 1 93.69 74 LEU A N 1
ATOM 585 C CA . LEU A 1 74 ? -12.656 31.844 19.766 1 93.69 74 LEU A CA 1
ATOM 586 C C . LEU A 1 74 ? -13.391 33 20.422 1 93.69 74 LEU A C 1
ATOM 588 O O . LEU A 1 74 ? -14.578 32.906 20.734 1 93.69 74 LEU A O 1
ATOM 592 N N . ASN A 1 75 ? -12.672 34.125 20.594 1 92.06 75 ASN A N 1
ATOM 593 C CA . ASN A 1 75 ? -13.211 35.156 21.453 1 92.06 75 ASN A CA 1
ATOM 594 C C . ASN A 1 75 ? -13.93 36.25 20.641 1 92.06 75 ASN A C 1
ATOM 596 O O . ASN A 1 75 ? -14.859 36.875 21.125 1 92.06 75 ASN A O 1
ATOM 600 N N . LYS A 1 76 ? -13.469 36.375 19.391 1 88.19 76 LYS A N 1
ATOM 601 C CA . LYS A 1 76 ? -13.977 37.531 18.672 1 88.19 76 LYS A CA 1
ATOM 602 C C . LYS A 1 76 ? -14.758 37.094 17.438 1 88.19 76 LYS A C 1
ATOM 604 O O . LYS A 1 76 ? -15.695 37.781 17.016 1 88.19 76 LYS A O 1
ATOM 609 N N . VAL A 1 77 ? -14.375 36.062 16.812 1 88.44 77 VAL A N 1
ATOM 610 C CA . VAL A 1 77 ? -14.953 35.719 15.516 1 88.44 77 VAL A CA 1
ATOM 611 C C . VAL A 1 77 ? -16.078 34.719 15.711 1 88.44 77 VAL A C 1
ATOM 613 O O . VAL A 1 77 ? -17.203 34.938 15.25 1 88.44 77 VAL A O 1
ATOM 616 N N . LEU A 1 78 ? -15.852 33.688 16.422 1 90.75 78 LEU A N 1
ATOM 617 C CA . LEU A 1 78 ? -16.766 32.562 16.562 1 90.75 78 LEU A CA 1
ATOM 618 C C . LEU A 1 78 ? -18.109 33.031 17.109 1 90.75 78 LEU A C 1
ATOM 620 O O . LEU A 1 78 ? -19.172 32.688 16.562 1 90.75 78 LEU A O 1
ATOM 624 N N . PRO A 1 79 ? -18.141 33.875 18.156 1 90.62 79 PRO A N 1
ATOM 625 C CA . PRO A 1 79 ? -19.453 34.312 18.656 1 90.62 79 PRO A CA 1
ATOM 626 C C . PRO A 1 79 ? -20.281 35.031 17.594 1 90.62 79 PRO A C 1
ATOM 628 O O . PRO A 1 79 ? -21.5 34.844 17.547 1 90.62 79 PRO A O 1
ATOM 631 N N . LYS A 1 80 ? -19.625 35.75 16.812 1 86.81 80 LYS A N 1
ATOM 632 C CA . LYS A 1 80 ? -20.328 36.469 15.75 1 86.81 80 LYS A CA 1
ATOM 633 C C . LYS A 1 80 ? -20.828 35.5 14.68 1 86.81 80 LYS A C 1
ATOM 635 O O . LYS A 1 80 ? -21.938 35.656 14.156 1 86.81 80 LYS A O 1
ATOM 640 N N . GLU A 1 81 ? -20.016 34.531 14.336 1 87.25 81 GLU A N 1
ATOM 641 C CA . GLU A 1 81 ? -20.406 33.531 13.344 1 87.25 81 GLU A CA 1
ATOM 642 C C . GLU A 1 81 ? -21.609 32.719 13.82 1 87.25 81 GLU A C 1
ATOM 644 O O . GLU A 1 81 ? -22.516 32.438 13.039 1 87.25 81 GLU A O 1
ATOM 649 N N . LEU A 1 82 ? -21.562 32.344 15.023 1 89.06 82 LEU A N 1
ATOM 650 C CA . LEU A 1 82 ? -22.641 31.516 15.586 1 89.06 82 LEU A CA 1
ATOM 651 C C . LEU A 1 82 ? -23.953 32.312 15.609 1 89.06 82 LEU A C 1
ATOM 653 O O . LEU A 1 82 ? -25.031 31.703 15.477 1 89.06 82 LEU A O 1
ATOM 657 N N . LYS A 1 83 ? -23.875 33.594 15.773 1 87.75 83 LYS A N 1
ATOM 658 C CA . LYS A 1 83 ? -25.062 34.438 15.773 1 87.75 83 LYS A CA 1
ATOM 659 C C . LYS A 1 83 ? -25.594 34.625 14.359 1 87.75 83 LYS A C 1
ATOM 661 O O . LYS A 1 83 ? -26.812 34.625 14.141 1 87.75 83 LYS A O 1
ATOM 666 N N . LYS A 1 84 ? -24.766 34.75 13.406 1 84.62 84 LYS A N 1
ATOM 667 C CA . LYS A 1 84 ? -25.156 35.156 12.055 1 84.62 84 LYS A CA 1
ATOM 668 C C . LYS A 1 84 ? -25.5 33.938 11.195 1 84.62 84 LYS A C 1
ATOM 670 O O . LYS A 1 84 ? -26.328 34.031 10.297 1 84.62 84 LYS A O 1
ATOM 675 N N . ASP A 1 85 ? -24.812 32.844 11.359 1 85.75 85 ASP A N 1
ATOM 676 C CA . ASP A 1 85 ? -24.984 31.641 10.555 1 85.75 85 ASP A CA 1
ATOM 677 C C . ASP A 1 85 ? -25.625 30.531 11.359 1 85.75 85 ASP A C 1
ATOM 679 O O . ASP A 1 85 ? -24.938 29.703 11.961 1 85.75 85 ASP A O 1
ATOM 683 N N . LYS A 1 86 ? -26.906 30.453 11.203 1 87.25 86 LYS A N 1
ATOM 684 C CA . LYS A 1 86 ? -27.688 29.547 12.039 1 87.25 86 LYS A CA 1
ATOM 685 C C . LYS A 1 86 ? -27.375 28.078 11.695 1 87.25 86 LYS A C 1
ATOM 687 O O . LYS A 1 86 ? -27.375 27.219 12.578 1 87.25 86 LYS A O 1
ATOM 692 N N . ASP A 1 87 ? -27.188 27.828 10.469 1 86.31 87 ASP A N 1
ATOM 693 C CA . ASP A 1 87 ? -26.859 26.469 10.07 1 86.31 87 ASP A CA 1
ATOM 694 C C . ASP A 1 87 ? -25.516 26.031 10.68 1 86.31 87 ASP A C 1
ATOM 696 O O . ASP A 1 87 ? -25.406 24.922 11.203 1 86.31 87 ASP A O 1
ATOM 700 N N . PHE A 1 88 ? -24.547 26.875 10.586 1 87.94 88 PHE A N 1
ATOM 701 C CA . PHE A 1 88 ? -23.25 26.594 11.172 1 87.94 88 PHE A CA 1
ATOM 702 C C . PHE A 1 88 ? -23.359 26.422 12.68 1 87.94 88 PHE A C 1
ATOM 704 O O . PHE A 1 88 ? -22.719 25.547 13.266 1 87.94 88 PHE A O 1
ATOM 711 N N . ALA A 1 89 ? -24.094 27.25 13.25 1 90.31 89 ALA A N 1
ATOM 712 C CA . ALA A 1 89 ? -24.266 27.188 14.695 1 90.31 89 ALA A CA 1
ATOM 713 C C . ALA A 1 89 ? -24.844 25.844 15.125 1 90.31 89 ALA A C 1
ATOM 715 O O . ALA A 1 89 ? -24.438 25.281 16.141 1 90.31 89 ALA A O 1
ATOM 716 N N . ALA A 1 90 ? -25.828 25.391 14.398 1 92.62 90 ALA A N 1
ATOM 717 C CA . ALA A 1 90 ? -26.453 24.109 14.711 1 92.62 90 ALA A CA 1
ATOM 718 C C . ALA A 1 90 ? -25.438 22.969 14.594 1 92.62 90 ALA A C 1
ATOM 720 O O . ALA A 1 90 ? -25.344 22.125 15.492 1 92.62 90 ALA A O 1
ATOM 721 N N . ASP A 1 91 ? -24.656 22.922 13.547 1 91.38 91 ASP A N 1
ATOM 722 C CA . ASP A 1 91 ? -23.641 21.906 13.336 1 91.38 91 ASP A CA 1
ATOM 723 C C . ASP A 1 91 ? -22.578 21.953 14.438 1 91.38 91 ASP A C 1
ATOM 725 O O . ASP A 1 91 ? -22.141 20.922 14.938 1 91.38 91 ASP A O 1
ATOM 729 N N . PHE A 1 92 ? -22.188 23.172 14.711 1 92.25 92 PHE A N 1
ATOM 730 C CA . PHE A 1 92 ? -21.141 23.406 15.711 1 92.25 92 PHE A CA 1
ATOM 731 C C . PHE A 1 92 ? -21.562 22.859 17.078 1 92.25 92 PHE A C 1
ATOM 733 O O . PHE A 1 92 ? -20.766 22.266 17.797 1 92.25 92 PHE A O 1
ATOM 740 N N . ALA A 1 93 ? -22.766 23.016 17.406 1 93.69 93 ALA A N 1
ATOM 741 C CA . ALA A 1 93 ? -23.297 22.594 18.703 1 93.69 93 ALA A CA 1
ATOM 742 C C . ALA A 1 93 ? -23.375 21.078 18.797 1 93.69 93 ALA A C 1
ATOM 744 O O . ALA A 1 93 ? -23.219 20.5 19.875 1 93.69 93 ALA A O 1
ATOM 745 N N . LEU A 1 94 ? -23.562 20.453 17.719 1 93.38 94 LEU A N 1
ATOM 746 C CA . LEU A 1 94 ? -23.781 19 17.688 1 93.38 94 LEU A CA 1
ATOM 747 C C . LEU A 1 94 ? -22.453 18.266 17.547 1 93.38 94 LEU A C 1
ATOM 749 O O . LEU A 1 94 ? -22.391 17.062 17.812 1 93.38 94 LEU A O 1
ATOM 753 N N . GLU A 1 95 ? -21.5 18.969 17.188 1 90.31 95 GLU A N 1
ATOM 754 C CA . GLU A 1 95 ? -20.219 18.344 16.875 1 90.31 95 GLU A CA 1
ATOM 755 C C . GLU A 1 95 ? -19.438 18.016 18.141 1 90.31 95 GLU A C 1
ATOM 757 O O . GLU A 1 95 ? -19.625 18.656 19.188 1 90.31 95 GLU A O 1
ATOM 762 N N . ASP A 1 96 ? -18.578 16.953 18.047 1 91.62 96 ASP A N 1
ATOM 763 C CA . ASP A 1 96 ? -17.672 16.625 19.141 1 91.62 96 ASP A CA 1
ATOM 764 C C . ASP A 1 96 ? -16.531 17.641 19.234 1 91.62 96 ASP A C 1
ATOM 766 O O . ASP A 1 96 ? -16.672 18.781 18.781 1 91.62 96 ASP A O 1
ATOM 770 N N . GLU A 1 97 ? -15.43 17.344 19.922 1 89.69 97 GLU A N 1
ATOM 771 C CA . GLU A 1 97 ? -14.32 18.266 20.141 1 89.69 97 GLU A CA 1
ATOM 772 C C . GLU A 1 97 ? -13.703 18.719 18.828 1 89.69 97 GLU A C 1
ATOM 774 O O . GLU A 1 97 ? -12.945 19.688 18.797 1 89.69 97 GLU A O 1
ATOM 779 N N . SER A 1 98 ? -14.07 18.094 17.812 1 92.38 98 SER A N 1
ATOM 780 C CA . SER A 1 98 ? -13.57 18.5 16.5 1 92.38 98 SER A CA 1
ATOM 781 C C . SER A 1 98 ? -14.094 19.891 16.109 1 92.38 98 SER A C 1
ATOM 783 O O . SER A 1 98 ? -13.547 20.531 15.211 1 92.38 98 SER A O 1
ATOM 785 N N . ARG A 1 99 ? -15.102 20.359 16.75 1 92.31 99 ARG A N 1
ATOM 786 C CA . ARG A 1 99 ? -15.789 21.594 16.391 1 92.31 99 ARG A CA 1
ATOM 787 C C . ARG A 1 99 ? -14.844 22.781 16.438 1 92.31 99 ARG A C 1
ATOM 789 O O . ARG A 1 99 ? -14.953 23.703 15.633 1 92.31 99 ARG A O 1
ATOM 796 N N . TRP A 1 100 ? -13.891 22.719 17.359 1 94.75 100 TRP A N 1
ATOM 797 C CA . TRP A 1 100 ? -13.008 23.875 17.562 1 94.75 100 TRP A CA 1
ATOM 798 C C . TRP A 1 100 ? -12.102 24.094 16.359 1 94.75 100 TRP A C 1
ATOM 800 O O . TRP A 1 100 ? -12.086 25.188 15.789 1 94.75 100 TRP A O 1
ATOM 810 N N . ASN A 1 101 ? -11.484 23.062 15.93 1 96.06 101 ASN A N 1
ATOM 811 C CA . ASN A 1 101 ? -10.562 23.203 14.805 1 96.06 101 ASN A CA 1
ATOM 812 C C . ASN A 1 101 ? -11.312 23.234 13.477 1 96.06 101 ASN A C 1
ATOM 814 O O . ASN A 1 101 ? -10.852 23.844 12.516 1 96.06 101 ASN A O 1
ATOM 818 N N . LYS A 1 102 ? -12.43 22.609 13.375 1 93.06 102 LYS A N 1
ATOM 819 C CA . LYS A 1 102 ? -13.234 22.719 12.164 1 93.06 102 LYS A CA 1
ATOM 820 C C . LYS A 1 102 ? -13.688 24.172 11.945 1 93.06 102 LYS A C 1
ATOM 822 O O . LYS A 1 102 ? -13.625 24.672 10.82 1 93.06 102 LYS A O 1
ATOM 827 N N . GLY A 1 103 ? -14.203 24.75 13.016 1 91.19 103 GLY A N 1
ATOM 828 C CA . GLY A 1 103 ? -14.57 26.156 12.93 1 91.19 103 GLY A CA 1
ATOM 829 C C . GLY A 1 103 ? -13.398 27.062 12.609 1 91.19 103 GLY A C 1
ATOM 830 O O . GLY A 1 103 ? -13.5 27.938 11.75 1 91.19 103 GLY A O 1
ATOM 831 N N . PHE A 1 104 ? -12.32 26.828 13.328 1 92.81 104 PHE A N 1
ATOM 832 C CA . PHE A 1 104 ? -11.117 27.625 13.109 1 92.81 104 PHE A CA 1
ATOM 833 C C . PHE A 1 104 ? -10.625 27.484 11.672 1 92.81 104 PHE A C 1
ATOM 835 O O . PHE A 1 104 ? -10.227 28.484 11.047 1 92.81 104 PHE A O 1
ATOM 842 N N . PHE A 1 105 ? -10.68 26.328 11.141 1 91.62 105 PHE A N 1
ATOM 843 C CA . PHE A 1 105 ? -10.289 26.062 9.758 1 91.62 105 PHE A CA 1
ATOM 844 C C . PHE A 1 105 ? -11.195 26.828 8.789 1 91.62 105 PHE A C 1
ATOM 846 O O . PHE A 1 105 ? -10.719 27.406 7.816 1 91.62 105 PHE A O 1
ATOM 853 N N . ARG A 1 106 ? -12.422 26.75 9.039 1 86.94 106 ARG A N 1
ATOM 854 C CA . ARG A 1 106 ? -13.391 27.469 8.227 1 86.94 106 ARG A CA 1
ATOM 855 C C . ARG A 1 106 ? -13.039 28.953 8.125 1 86.94 106 ARG A C 1
ATOM 857 O O . ARG A 1 106 ? -13.047 29.531 7.039 1 86.94 106 ARG A O 1
ATOM 864 N N . TRP A 1 107 ? -12.719 29.5 9.234 1 87.31 107 TRP A N 1
ATOM 865 C CA . TRP A 1 107 ? -12.352 30.906 9.273 1 87.31 107 TRP A CA 1
ATOM 866 C C . TRP A 1 107 ? -11.031 31.156 8.539 1 87.31 107 TRP A C 1
ATOM 868 O O . TRP A 1 107 ? -10.906 32.094 7.758 1 87.31 107 TRP A O 1
ATOM 878 N N . GLN A 1 108 ? -10.062 30.328 8.805 1 88.94 108 GLN A N 1
ATOM 879 C CA . GLN A 1 108 ? -8.75 30.5 8.18 1 88.94 108 GLN A CA 1
ATOM 880 C C . GLN A 1 108 ? -8.852 30.422 6.66 1 88.94 108 GLN A C 1
ATOM 882 O O . GLN A 1 108 ? -8.125 31.109 5.949 1 88.94 108 GLN A O 1
ATOM 887 N N . LYS A 1 109 ? -9.664 29.594 6.164 1 84 109 LYS A N 1
ATOM 888 C CA . LYS A 1 109 ? -9.867 29.484 4.723 1 84 109 LYS A CA 1
ATOM 889 C C . LYS A 1 109 ? -10.391 30.797 4.137 1 84 109 LYS A C 1
ATOM 891 O O . LYS A 1 109 ? -9.977 31.203 3.053 1 84 109 LYS A O 1
ATOM 896 N N . ARG A 1 110 ? -11.258 31.375 4.848 1 81.62 110 ARG A N 1
ATOM 897 C CA . ARG A 1 110 ? -11.805 32.656 4.402 1 81.62 110 ARG A CA 1
ATOM 898 C C . ARG A 1 110 ? -10.727 33.75 4.395 1 81.62 110 ARG A C 1
ATOM 900 O O . ARG A 1 110 ? -10.641 34.531 3.453 1 81.62 110 ARG A O 1
ATOM 907 N N . VAL A 1 111 ? -10.016 33.719 5.457 1 82.69 111 VAL A N 1
ATOM 908 C CA . VAL A 1 111 ? -8.938 34.688 5.551 1 82.69 111 VAL A CA 1
ATOM 909 C C . VAL A 1 111 ? -7.941 34.469 4.41 1 82.69 111 VAL A C 1
ATOM 911 O O . VAL A 1 111 ? -7.543 35.438 3.74 1 82.69 111 VAL A O 1
ATOM 914 N N . TYR A 1 112 ? -7.59 33.25 4.203 1 82.69 112 TYR A N 1
ATOM 915 C CA . TYR A 1 112 ? -6.656 32.906 3.135 1 82.69 112 TYR A CA 1
ATOM 916 C C . TYR A 1 112 ? -7.18 33.375 1.784 1 82.69 112 TYR A C 1
ATOM 918 O O . TYR A 1 112 ? -6.441 34 1.001 1 82.69 112 TYR A O 1
ATOM 926 N N . SER A 1 113 ? -8.383 33.125 1.504 1 77.44 113 SER A N 1
ATOM 927 C CA . SER A 1 113 ? -8.977 33.5 0.232 1 77.44 113 SER A CA 1
ATOM 928 C C . SER A 1 113 ? -9 35.031 0.074 1 77.44 113 SER A C 1
ATOM 930 O O . SER A 1 113 ? -8.742 35.531 -1.015 1 77.44 113 SER A O 1
ATOM 932 N N . MET A 1 114 ? -9.25 35.688 1.056 1 76.81 114 MET A N 1
ATOM 933 C CA . MET A 1 114 ? -9.32 37.125 1.021 1 76.81 114 MET A CA 1
ATOM 934 C C . MET A 1 114 ? -7.941 37.75 0.77 1 76.81 114 MET A C 1
ATOM 936 O O . MET A 1 114 ? -7.809 38.688 -0.009 1 76.81 114 MET A O 1
ATOM 940 N N . VAL A 1 115 ? -7.012 37.125 1.467 1 75.44 115 VAL A N 1
ATOM 941 C CA . VAL A 1 115 ? -5.672 37.688 1.418 1 75.44 115 VAL A CA 1
ATOM 942 C C . VAL A 1 115 ? -4.996 37.344 0.098 1 75.44 115 VAL A C 1
ATOM 944 O O . VAL A 1 115 ? -4.262 38.125 -0.475 1 75.44 115 VAL A O 1
ATOM 947 N N . THR A 1 116 ? -5.32 36.156 -0.466 1 74.69 116 THR A N 1
ATOM 948 C CA . THR A 1 116 ? -4.609 35.688 -1.646 1 74.69 116 THR A CA 1
ATOM 949 C C . THR A 1 116 ? -5.441 35.906 -2.906 1 74.69 116 THR A C 1
ATOM 951 O O . THR A 1 116 ? -4.914 35.875 -4.02 1 74.69 116 THR A O 1
ATOM 954 N N . GLY A 1 117 ? -6.723 36 -2.801 1 71.62 117 GLY A N 1
ATOM 955 C CA . GLY A 1 117 ? -7.629 36.062 -3.936 1 71.62 117 GLY A CA 1
ATOM 956 C C . GLY A 1 117 ? -7.902 34.719 -4.551 1 71.62 117 GLY A C 1
ATOM 957 O O . GLY A 1 117 ? -8.5 34.625 -5.625 1 71.62 117 GLY A O 1
ATOM 958 N N . ILE A 1 118 ? -7.43 33.688 -3.961 1 68.81 118 ILE A N 1
ATOM 959 C CA . ILE A 1 118 ? -7.613 32.312 -4.469 1 68.81 118 ILE A CA 1
ATOM 960 C C . ILE A 1 118 ? -8.797 31.656 -3.762 1 68.81 118 ILE A C 1
ATOM 962 O O . ILE A 1 118 ? -8.875 31.672 -2.531 1 68.81 118 ILE A O 1
ATOM 966 N N . GLY A 1 119 ? -9.797 31.141 -4.691 1 62.09 119 GLY A N 1
ATOM 967 C CA . GLY A 1 119 ? -10.906 30.391 -4.129 1 62.09 119 GLY A CA 1
ATOM 968 C C . GLY A 1 119 ? -10.516 29.016 -3.646 1 62.09 119 GLY A C 1
ATOM 969 O O . GLY A 1 119 ? -9.68 28.344 -4.266 1 62.09 119 GLY A O 1
ATOM 970 N N . VAL A 1 120 ? -10.75 28.609 -2.506 1 58.84 120 VAL A N 1
ATOM 971 C CA . VAL A 1 120 ? -10.531 27.25 -2.014 1 58.84 120 VAL A CA 1
ATOM 972 C C . VAL A 1 120 ? -11.836 26.453 -2.074 1 58.84 120 VAL A C 1
ATOM 974 O O . VAL A 1 120 ? -12.875 26.922 -1.604 1 58.84 120 VAL A O 1
ATOM 977 N N . GLU A 1 121 ? -11.953 25.531 -3.125 1 52.5 121 GLU A N 1
ATOM 978 C CA . GLU A 1 121 ? -13.156 24.75 -3.375 1 52.5 121 GLU A CA 1
ATOM 979 C C . GLU A 1 121 ? -13.859 24.391 -2.07 1 52.5 121 GLU A C 1
ATOM 981 O O . GLU A 1 121 ? -15.086 24.391 -2 1 52.5 121 GLU A O 1
ATOM 986 N N . GLU A 1 122 ? -13.086 23.844 -1.258 1 46.62 122 GLU A N 1
ATOM 987 C CA . GLU A 1 122 ? -13.773 23.391 -0.054 1 46.62 122 GLU A CA 1
ATOM 988 C C . GLU A 1 122 ? -14.5 24.531 0.643 1 46.62 122 GLU A C 1
ATOM 990 O O . GLU A 1 122 ? -15.297 24.312 1.554 1 46.62 122 GLU A O 1
ATOM 995 N N . ILE A 1 123 ? -14.156 25.75 0.332 1 45.78 123 ILE A N 1
ATOM 996 C CA . ILE A 1 123 ? -14.68 26.828 1.163 1 45.78 123 ILE A CA 1
ATOM 997 C C . ILE A 1 123 ? -15.617 27.703 0.335 1 45.78 123 ILE A C 1
ATOM 999 O O . ILE A 1 123 ? -15.188 28.359 -0.614 1 45.78 123 ILE A O 1
ATOM 1003 N N . LEU A 1 124 ? -16.766 27.266 0.039 1 44.28 124 LEU A N 1
ATOM 1004 C CA . LEU A 1 124 ? -17.75 28.219 -0.474 1 44.28 124 LEU A CA 1
ATOM 1005 C C . LEU A 1 124 ? -17.844 29.453 0.427 1 44.28 124 LEU A C 1
ATOM 1007 O O . LEU A 1 124 ? -18.203 29.328 1.601 1 44.28 124 LEU A O 1
ATOM 1011 N N . TRP A 1 125 ? -16.906 30.266 0.182 1 46.06 125 TRP A N 1
ATOM 1012 C CA . TRP A 1 125 ? -17.156 31.547 0.854 1 46.06 125 TRP A CA 1
ATOM 1013 C C . TRP A 1 125 ? -18.578 32.031 0.598 1 46.06 125 TRP A C 1
ATOM 1015 O O . TRP A 1 125 ? -19.031 32.094 -0.552 1 46.06 125 TRP A O 1
ATOM 1025 N N . ASP A 1 126 ? -19.328 31.75 1.5 1 49.78 126 ASP A N 1
ATOM 1026 C CA . ASP A 1 126 ? -20.75 32.094 1.365 1 49.78 126 ASP A CA 1
ATOM 1027 C C . ASP A 1 126 ? -20.906 33.625 1.211 1 49.78 126 ASP A C 1
ATOM 1029 O O . ASP A 1 126 ? -22.031 34.125 1.251 1 49.78 126 ASP A O 1
ATOM 1033 N N . GLY A 1 127 ? -19.766 34.312 0.945 1 50.75 127 GLY A N 1
ATOM 1034 C CA . GLY A 1 127 ? -19.875 35.75 0.675 1 50.75 127 GLY A CA 1
ATOM 1035 C C . GLY A 1 127 ? -20.031 36.562 1.933 1 50.75 127 GLY A C 1
ATOM 1036 O O . GLY A 1 127 ? -20.125 37.812 1.861 1 50.75 127 GLY A O 1
ATOM 1037 N N . LYS A 1 128 ? -20.078 35.969 3.086 1 55.12 128 LYS A N 1
ATOM 1038 C CA . LYS A 1 128 ? -20.312 36.812 4.258 1 55.12 128 LYS A CA 1
ATOM 1039 C C . LYS A 1 128 ? -19 37.438 4.742 1 55.12 128 LYS A C 1
ATOM 1041 O O . LYS A 1 128 ? -17.938 36.844 4.617 1 55.12 128 LYS A O 1
ATOM 1046 N N . PRO A 1 129 ? -19.078 38.75 5.004 1 53.78 129 PRO A N 1
ATOM 1047 C CA . PRO A 1 129 ? -17.859 39.438 5.457 1 53.78 129 PRO A CA 1
ATOM 1048 C C . PRO A 1 129 ? -17.234 38.781 6.68 1 53.78 129 PRO A C 1
ATOM 1050 O O . PRO A 1 129 ? -17.953 38.219 7.523 1 53.78 129 PRO A O 1
ATOM 1053 N N . VAL A 1 130 ? -15.977 38.406 6.543 1 56.88 130 VAL A N 1
ATOM 1054 C CA . VAL A 1 130 ? -15.203 37.969 7.699 1 56.88 130 VAL A CA 1
ATOM 1055 C C . VAL A 1 130 ? -15.055 39.094 8.695 1 56.88 130 VAL A C 1
ATOM 1057 O O . VAL A 1 130 ? -14.805 40.25 8.305 1 56.88 130 VAL A O 1
ATOM 1060 N N . PRO A 1 131 ? -15.609 38.969 9.977 1 52.53 131 PRO A N 1
ATOM 1061 C CA . PRO A 1 131 ? -15.289 40.062 10.891 1 52.53 131 PRO A CA 1
ATOM 1062 C C . PRO A 1 131 ? -13.789 40.375 10.93 1 52.53 131 PRO A C 1
ATOM 1064 O O . PRO A 1 131 ? -12.969 39.469 10.758 1 52.53 131 PRO A O 1
ATOM 1067 N N . GLN A 1 132 ? -13.336 41.688 11.531 1 52.72 132 GLN A N 1
ATOM 1068 C CA . GLN A 1 132 ? -12.047 42.375 11.703 1 52.72 132 GLN A CA 1
ATOM 1069 C C . GLN A 1 132 ? -10.898 41.344 11.664 1 52.72 132 GLN A C 1
ATOM 1071 O O . GLN A 1 132 ? -10.938 40.344 12.359 1 52.72 132 GLN A O 1
ATOM 1076 N N . LEU A 1 133 ? -10.227 41.156 10.609 1 51.88 133 LEU A N 1
ATOM 1077 C CA . LEU A 1 133 ? -9.273 40.094 10.32 1 51.88 133 LEU A CA 1
ATOM 1078 C C . LEU A 1 133 ? -7.969 40.312 11.086 1 51.88 133 LEU A C 1
ATOM 1080 O O . LEU A 1 133 ? -7.094 41.062 10.641 1 51.88 133 LEU A O 1
ATOM 1084 N N . PRO A 1 134 ? -7.809 40.469 12.297 1 50.31 134 PRO A N 1
ATOM 1085 C CA . PRO A 1 134 ? -6.426 40.375 12.781 1 50.31 134 PRO A CA 1
ATOM 1086 C C . PRO A 1 134 ? -5.691 39.156 12.281 1 50.31 134 PRO A C 1
ATOM 1088 O O . PRO A 1 134 ? -4.473 39.031 12.43 1 50.31 134 PRO A O 1
ATOM 1091 N N . GLY A 1 135 ? -6.238 38.375 11.539 1 55.5 135 GLY A N 1
ATOM 1092 C CA . GLY A 1 135 ? -5.785 37.031 11.32 1 55.5 135 GLY A CA 1
ATOM 1093 C C . GLY A 1 135 ? -4.809 36.906 10.164 1 55.5 135 GLY A C 1
ATOM 1094 O O . GLY A 1 135 ? -4.293 35.812 9.891 1 55.5 135 GLY A O 1
ATOM 1095 N N . ASP A 1 136 ? -4.52 38.094 9.625 1 63.88 136 ASP A N 1
ATOM 1096 C CA . ASP A 1 136 ? -3.598 38 8.492 1 63.88 136 ASP A CA 1
ATOM 1097 C C . ASP A 1 136 ? -2.15 37.875 8.969 1 63.88 136 ASP A C 1
ATOM 1099 O O . ASP A 1 136 ? -1.23 37.781 8.156 1 63.88 136 ASP A O 1
ATOM 1103 N N . GLU A 1 137 ? -2.104 37.875 10.258 1 75.19 137 GLU A N 1
ATOM 1104 C CA . GLU A 1 137 ? -0.748 37.844 10.797 1 75.19 137 GLU A CA 1
ATOM 1105 C C . GLU A 1 137 ? 0.005 36.594 10.359 1 75.19 137 GLU A C 1
ATOM 1107 O O . GLU A 1 137 ? 1.202 36.656 10.07 1 75.19 137 GLU A O 1
ATOM 1112 N N . LEU A 1 138 ? -0.757 35.562 10.289 1 80.81 138 LEU A N 1
ATOM 1113 C CA . LEU A 1 138 ? -0.117 34.344 9.867 1 80.81 138 LEU A CA 1
ATOM 1114 C C . LEU A 1 138 ? 0.436 34.469 8.453 1 80.81 138 LEU A C 1
ATOM 1116 O O . LEU A 1 138 ? 1.589 34.094 8.203 1 80.81 138 LEU A O 1
ATOM 1120 N N . HIS A 1 139 ? -0.302 35.094 7.664 1 81.5 139 HIS A N 1
ATOM 1121 C CA . HIS A 1 139 ? 0.054 35.125 6.25 1 81.5 139 HIS A CA 1
ATOM 1122 C C . HIS A 1 139 ? 1.031 36.25 5.961 1 81.5 139 HIS A C 1
ATOM 1124 O O . HIS A 1 139 ? 1.719 36.25 4.938 1 81.5 139 HIS A O 1
ATOM 1130 N N . SER A 1 140 ? 1.129 37.219 6.793 1 80 140 SER A N 1
ATOM 1131 C CA . SER A 1 140 ? 2.006 38.344 6.562 1 80 140 SER A CA 1
ATOM 1132 C C . SER A 1 140 ? 3.312 38.219 7.336 1 80 140 SER A C 1
ATOM 1134 O O . SER A 1 140 ? 4.219 39.031 7.188 1 80 140 SER A O 1
ATOM 1136 N N . SER A 1 141 ? 3.418 37.188 8.078 1 86 141 SER A N 1
ATOM 1137 C CA . SER A 1 141 ? 4.59 37 8.922 1 86 141 SER A CA 1
ATOM 1138 C C . SER A 1 141 ? 5.781 36.5 8.117 1 86 141 SER A C 1
ATOM 1140 O O . SER A 1 141 ? 5.656 35.562 7.34 1 86 141 SER A O 1
ATOM 1142 N N . LYS A 1 142 ? 6.883 37.188 8.367 1 90.31 142 LYS A N 1
ATOM 1143 C CA . LYS A 1 142 ? 8.125 36.719 7.766 1 90.31 142 LYS A CA 1
ATOM 1144 C C . LYS A 1 142 ? 8.484 35.312 8.281 1 90.31 142 LYS A C 1
ATOM 1146 O O . LYS A 1 142 ? 9.094 34.531 7.562 1 90.31 142 LYS A O 1
ATOM 1151 N N . HIS A 1 143 ? 8.141 35.062 9.523 1 93.06 143 HIS A N 1
ATOM 1152 C CA . HIS A 1 143 ? 8.414 33.75 10.109 1 93.06 143 HIS A CA 1
ATOM 1153 C C . HIS A 1 143 ? 7.629 32.656 9.406 1 93.06 143 HIS A C 1
ATOM 1155 O O . HIS A 1 143 ? 8.164 31.578 9.141 1 93.06 143 HIS A O 1
ATOM 1161 N N . MET A 1 144 ? 6.422 32.969 9.102 1 91.5 144 MET A N 1
ATOM 1162 C CA . MET A 1 144 ? 5.617 32.031 8.359 1 91.5 144 MET A CA 1
ATOM 1163 C C . MET A 1 144 ? 6.184 31.797 6.965 1 91.5 144 MET A C 1
ATOM 1165 O O . MET A 1 144 ? 6.258 30.656 6.492 1 91.5 144 MET A O 1
ATOM 1169 N N . GLN A 1 145 ? 6.555 32.844 6.359 1 89.62 145 GLN A N 1
ATOM 1170 C CA . GLN A 1 145 ? 7.145 32.75 5.027 1 89.62 145 GLN A CA 1
ATOM 1171 C C . GLN A 1 145 ? 8.375 31.828 5.043 1 89.62 145 GLN A C 1
ATOM 1173 O O . GLN A 1 145 ? 8.531 30.969 4.172 1 89.62 145 GLN A O 1
ATOM 1178 N N . SER A 1 146 ? 9.211 32.094 6.012 1 92.69 146 SER A N 1
ATOM 1179 C CA . SER A 1 146 ? 10.406 31.266 6.145 1 92.69 146 SER A CA 1
ATOM 1180 C C . SER A 1 146 ? 10.062 29.797 6.406 1 92.69 146 SER A C 1
ATOM 1182 O O . SER A 1 146 ? 10.695 28.906 5.859 1 92.69 146 SER A O 1
ATOM 1184 N N . THR A 1 147 ? 9.07 29.562 7.191 1 94.06 147 THR A N 1
ATOM 1185 C CA . THR A 1 147 ? 8.625 28.203 7.508 1 94.06 147 THR A CA 1
ATOM 1186 C C . THR A 1 147 ? 8.109 27.5 6.258 1 94.06 147 THR A C 1
ATOM 1188 O O . THR A 1 147 ? 8.484 26.344 5.992 1 94.06 147 THR A O 1
ATOM 1191 N N . VAL A 1 148 ? 7.336 28.219 5.477 1 91.25 148 VAL A N 1
ATOM 1192 C CA . VAL A 1 148 ? 6.77 27.656 4.254 1 91.25 148 VAL A CA 1
ATOM 1193 C C . VAL A 1 148 ? 7.895 27.281 3.287 1 91.25 148 VAL A C 1
ATOM 1195 O O . VAL A 1 148 ? 7.875 26.219 2.676 1 91.25 148 VAL A O 1
ATOM 1198 N N . LYS A 1 149 ? 8.82 28.172 3.195 1 89.31 149 LYS A N 1
ATOM 1199 C CA . LYS A 1 149 ? 9.953 27.906 2.32 1 89.31 149 LYS A CA 1
ATOM 1200 C C . LYS A 1 149 ? 10.672 26.609 2.723 1 89.31 149 LYS A C 1
ATOM 1202 O O . LYS A 1 149 ? 11.031 25.812 1.866 1 89.31 149 LYS A O 1
ATOM 1207 N N . LYS A 1 150 ? 10.898 26.438 3.967 1 91.25 150 LYS A N 1
ATOM 1208 C CA . LYS A 1 150 ? 11.586 25.25 4.457 1 91.25 150 LYS A CA 1
ATOM 1209 C C . LYS A 1 150 ? 10.758 24 4.203 1 91.25 150 LYS A C 1
ATOM 1211 O O . LYS A 1 150 ? 11.297 22.938 3.867 1 91.25 150 LYS A O 1
ATOM 1216 N N . ILE A 1 151 ? 9.438 24.094 4.367 1 92.81 151 ILE A N 1
ATOM 1217 C CA . ILE A 1 151 ? 8.555 22.969 4.102 1 92.81 151 ILE A CA 1
ATOM 1218 C C . ILE A 1 151 ? 8.625 22.594 2.623 1 92.81 151 ILE A C 1
ATOM 1220 O O . ILE A 1 151 ? 8.766 21.422 2.279 1 92.81 151 ILE A O 1
ATOM 1224 N N . LEU A 1 152 ? 8.586 23.594 1.791 1 88.56 152 LEU A N 1
ATOM 1225 C CA . LEU A 1 152 ? 8.586 23.359 0.351 1 88.56 152 LEU A CA 1
ATOM 1226 C C . LEU A 1 152 ? 9.906 22.75 -0.106 1 88.56 152 LEU A C 1
ATOM 1228 O O . LEU A 1 152 ? 9.969 22.094 -1.148 1 88.56 152 LEU A O 1
ATOM 1232 N N . GLY A 1 153 ? 10.898 22.938 0.674 1 85.5 153 GLY A N 1
ATOM 1233 C CA . GLY A 1 153 ? 12.188 22.312 0.386 1 85.5 153 GLY A CA 1
ATOM 1234 C C . GLY A 1 153 ? 12.141 20.797 0.425 1 85.5 153 GLY A C 1
ATOM 1235 O O . GLY A 1 153 ? 13.023 20.141 -0.13 1 85.5 153 GLY A O 1
ATOM 1236 N N . HIS A 1 154 ? 11.094 20.266 1.05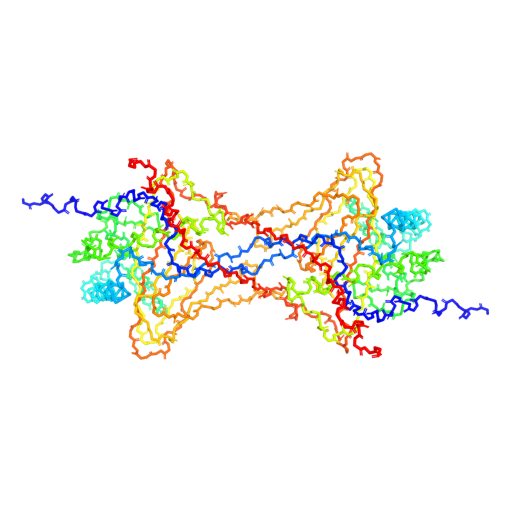3 1 88 154 HIS A N 1
ATOM 1237 C CA . HIS A 1 154 ? 10.969 18.812 1.175 1 88 154 HIS A CA 1
ATOM 1238 C C . HIS A 1 154 ? 10.102 18.234 0.063 1 88 154 HIS A C 1
ATOM 1240 O O . HIS A 1 154 ? 9.977 17.016 -0.072 1 88 154 HIS A O 1
ATOM 1246 N N . MET A 1 155 ? 9.531 19.078 -0.799 1 84.38 155 MET A N 1
ATOM 1247 C CA . MET A 1 155 ? 8.547 18.609 -1.776 1 84.38 155 MET A CA 1
ATOM 1248 C C . MET A 1 155 ? 9.195 17.719 -2.828 1 84.38 155 MET A C 1
ATOM 1250 O O . MET A 1 155 ? 8.594 16.75 -3.273 1 84.38 155 MET A O 1
ATOM 1254 N N . ALA A 1 156 ? 10.336 18.125 -3.18 1 81.06 156 ALA A N 1
ATOM 1255 C CA . ALA A 1 156 ? 11.023 17.312 -4.184 1 81.06 156 ALA A CA 1
ATOM 1256 C C . ALA A 1 156 ? 11.266 15.898 -3.668 1 81.06 156 ALA A C 1
ATOM 1258 O O . ALA A 1 156 ? 11.086 14.922 -4.402 1 81.06 156 ALA A O 1
ATOM 1259 N N . ALA A 1 157 ? 11.75 15.875 -2.438 1 84.38 157 ALA A N 1
ATOM 1260 C CA . ALA A 1 157 ? 12.008 14.57 -1.84 1 84.38 157 ALA A CA 1
ATOM 1261 C C . ALA A 1 157 ? 10.719 13.75 -1.75 1 84.38 157 ALA A C 1
ATOM 1263 O O . ALA A 1 157 ? 10.727 12.547 -2.043 1 84.38 157 ALA A O 1
ATOM 1264 N N . TYR A 1 158 ? 9.711 14.359 -1.382 1 89.38 158 TYR A N 1
ATOM 1265 C CA . TYR A 1 158 ? 8.453 13.625 -1.27 1 89.38 158 TYR A CA 1
ATOM 1266 C C . TYR A 1 158 ? 7.941 13.203 -2.643 1 89.38 158 TYR A C 1
ATOM 1268 O O . TYR A 1 158 ? 7.41 12.102 -2.801 1 89.38 158 TYR A O 1
ATOM 1276 N N . LYS A 1 159 ? 7.961 14.078 -3.539 1 83.19 159 LYS A N 1
ATOM 1277 C CA . LYS A 1 159 ? 7.559 13.734 -4.898 1 83.19 159 LYS A CA 1
ATOM 1278 C C . LYS A 1 159 ? 8.312 12.508 -5.406 1 83.19 159 LYS A C 1
ATOM 1280 O O . LYS A 1 159 ? 7.715 11.609 -6.004 1 83.19 159 LYS A O 1
ATOM 1285 N N . LYS A 1 160 ? 9.531 12.508 -5.168 1 83.06 160 LYS A N 1
ATOM 1286 C CA . LYS A 1 160 ? 10.344 11.375 -5.609 1 83.06 160 LYS A CA 1
ATOM 1287 C C . LYS A 1 160 ? 9.93 10.086 -4.906 1 83.06 160 LYS A C 1
ATOM 1289 O O . LYS A 1 160 ? 9.906 9.016 -5.516 1 83.06 160 LYS A O 1
ATOM 1294 N N . ALA A 1 161 ? 9.602 10.195 -3.672 1 86.56 161 ALA A N 1
ATOM 1295 C CA . ALA A 1 161 ? 9.266 9.023 -2.861 1 86.56 161 ALA A CA 1
ATOM 1296 C C . ALA A 1 161 ? 7.855 8.531 -3.162 1 86.56 161 ALA A C 1
ATOM 1298 O O . ALA A 1 161 ? 7.512 7.387 -2.852 1 86.56 161 ALA A O 1
ATOM 1299 N N . SER A 1 162 ? 6.984 9.273 -3.695 1 84.75 162 SER A N 1
ATOM 1300 C CA . SER A 1 162 ? 5.574 8.922 -3.791 1 84.75 162 SER A CA 1
ATOM 1301 C C . SER A 1 162 ? 5.07 9.047 -5.227 1 84.75 162 SER A C 1
ATOM 1303 O O . SER A 1 162 ? 3.947 8.641 -5.535 1 84.75 162 SER A O 1
ATOM 1305 N N . GLU A 1 163 ? 5.824 9.562 -6.086 1 74.94 163 GLU A N 1
ATOM 1306 C CA . GLU A 1 163 ? 5.422 9.906 -7.445 1 74.94 163 GLU A CA 1
ATOM 1307 C C . GLU A 1 163 ? 4.207 10.828 -7.441 1 74.94 163 GLU A C 1
ATOM 1309 O O . GLU A 1 163 ? 3.346 10.742 -8.32 1 74.94 163 GLU A O 1
ATOM 1314 N N . ALA A 1 164 ? 4.066 11.484 -6.402 1 69.69 164 ALA A N 1
ATOM 1315 C CA . ALA A 1 164 ? 3.004 12.484 -6.332 1 69.69 164 ALA A CA 1
ATOM 1316 C C . ALA A 1 164 ? 3.021 13.391 -7.559 1 69.69 164 ALA A C 1
ATOM 1318 O O . ALA A 1 164 ? 4.086 13.852 -7.984 1 69.69 164 ALA A O 1
ATOM 1319 N N . THR A 1 165 ? 1.836 13.289 -8.242 1 57.38 165 THR A N 1
ATOM 1320 C CA . THR A 1 165 ? 1.72 14.117 -9.438 1 57.38 165 THR A CA 1
ATOM 1321 C C . THR A 1 165 ? 1.713 15.602 -9.062 1 57.38 165 THR A C 1
ATOM 1323 O O . THR A 1 165 ? 0.661 16.156 -8.758 1 57.38 165 THR A O 1
ATOM 1326 N N . VAL A 1 166 ? 2.834 15.977 -8.781 1 57.75 166 VAL A N 1
ATOM 1327 C CA . VAL A 1 166 ? 3.104 17.406 -8.742 1 57.75 166 VAL A CA 1
ATOM 1328 C C . VAL A 1 166 ? 4.023 17.797 -9.898 1 57.75 166 VAL A C 1
ATOM 1330 O O . VAL A 1 166 ? 4.992 17.094 -10.195 1 57.75 166 VAL A O 1
ATOM 1333 N N . ASP A 1 167 ? 3.406 18.328 -10.992 1 52.78 167 ASP A N 1
ATOM 1334 C CA . ASP A 1 167 ? 4.246 18.688 -12.133 1 52.78 167 ASP A CA 1
ATOM 1335 C C . ASP A 1 167 ? 5.641 19.109 -11.672 1 52.78 167 ASP A C 1
ATOM 1337 O O . ASP A 1 167 ? 5.789 20.125 -10.984 1 52.78 167 ASP A O 1
ATOM 1341 N N . PRO A 1 168 ? 6.496 18.078 -11.828 1 49.28 168 PRO A N 1
ATOM 1342 C CA . PRO A 1 168 ? 7.863 18.422 -11.438 1 49.28 168 PRO A CA 1
ATOM 1343 C C . PRO A 1 168 ? 8.344 19.734 -12.047 1 49.28 168 PRO A C 1
ATOM 1345 O O . PRO A 1 168 ? 9.258 20.375 -11.516 1 49.28 168 PRO A O 1
ATOM 1348 N N . SER A 1 169 ? 7.773 19.844 -13.227 1 47.19 169 SER A N 1
ATOM 1349 C CA . SER A 1 169 ? 8.188 21.047 -13.922 1 47.19 169 SER A CA 1
ATOM 1350 C C . SER A 1 169 ? 7.531 22.281 -13.32 1 47.19 169 SER A C 1
ATOM 1352 O O . SER A 1 169 ? 7.852 23.422 -13.695 1 47.19 169 SER A O 1
ATOM 1354 N N . ALA A 1 170 ? 6.672 21.891 -12.469 1 52.09 170 ALA A N 1
ATOM 1355 C CA . ALA A 1 170 ? 6.008 23.062 -11.906 1 52.09 170 ALA A CA 1
ATOM 1356 C C . ALA A 1 170 ? 6.961 23.859 -11.016 1 52.09 170 ALA A C 1
ATOM 1358 O O . ALA A 1 170 ? 7.672 23.297 -10.188 1 52.09 170 ALA A O 1
ATOM 1359 N N . LYS A 1 171 ? 7.297 24.938 -11.516 1 54.28 171 LYS A N 1
ATOM 1360 C CA . LYS A 1 171 ? 8.164 25.875 -10.797 1 54.28 171 LYS A CA 1
ATOM 1361 C C . LYS A 1 171 ? 7.402 26.562 -9.672 1 54.28 171 LYS A C 1
ATOM 1363 O O . LYS A 1 171 ? 8.008 27.219 -8.812 1 54.28 171 LYS A O 1
ATOM 1368 N N . ARG A 1 172 ? 6.02 26.203 -9.711 1 63.06 172 ARG A N 1
ATOM 1369 C CA . ARG A 1 172 ? 5.266 26.969 -8.727 1 63.06 172 ARG A CA 1
ATOM 1370 C C . ARG A 1 172 ? 4.199 26.109 -8.055 1 63.06 172 ARG A C 1
ATOM 1372 O O . ARG A 1 172 ? 3.543 25.297 -8.719 1 63.06 172 ARG A O 1
ATOM 1379 N N . PHE A 1 173 ? 4.281 26.172 -6.691 1 71.69 173 PHE A N 1
ATOM 1380 C CA . PHE A 1 173 ? 3.287 25.453 -5.906 1 71.69 173 PHE A CA 1
ATOM 1381 C C . PHE A 1 173 ? 2.367 26.422 -5.18 1 71.69 173 PHE A C 1
ATOM 1383 O O . PHE A 1 173 ? 2.811 27.484 -4.723 1 71.69 173 PHE A O 1
ATOM 1390 N N . ARG A 1 174 ? 1.137 26.016 -5.219 1 77.94 174 ARG A N 1
ATOM 1391 C CA . ARG A 1 174 ? 0.227 26.672 -4.281 1 77.94 174 ARG A CA 1
ATOM 1392 C C . ARG A 1 174 ? 0.279 26 -2.912 1 77.94 174 ARG A C 1
ATOM 1394 O O . ARG A 1 174 ? 0.184 24.766 -2.811 1 77.94 174 ARG A O 1
ATOM 1401 N N . PHE A 1 175 ? 0.578 26.812 -1.962 1 86.44 175 PHE A N 1
ATOM 1402 C CA . PHE A 1 175 ? 0.66 26.359 -0.577 1 86.44 175 PHE A CA 1
ATOM 1403 C C . PHE A 1 175 ? -0.5 26.922 0.241 1 86.44 175 PHE A C 1
ATOM 1405 O O . PHE A 1 175 ? -0.65 28.141 0.365 1 86.44 175 PHE A O 1
ATOM 1412 N N . ILE A 1 176 ? -1.321 26.031 0.788 1 86.06 176 ILE A N 1
ATOM 1413 C CA . ILE A 1 176 ? -2.465 26.422 1.602 1 86.06 176 ILE A CA 1
ATOM 1414 C C . ILE A 1 176 ? -2.238 26 3.051 1 86.06 176 ILE A C 1
ATOM 1416 O O . ILE A 1 176 ? -2.467 24.844 3.41 1 86.06 176 ILE A O 1
ATOM 1420 N N . PRO A 1 177 ? -1.876 26.953 3.883 1 91.38 177 PRO A N 1
ATOM 1421 C CA . PRO A 1 177 ? -1.604 26.625 5.285 1 91.38 177 PRO A CA 1
ATOM 1422 C C . PRO A 1 177 ? -2.803 26.875 6.191 1 91.38 177 PRO A C 1
ATOM 1424 O O . PRO A 1 177 ? -3.611 27.766 5.918 1 91.38 177 PRO A O 1
ATOM 1427 N N . TRP A 1 178 ? -2.918 26.125 7.258 1 92.62 178 TRP A N 1
ATOM 1428 C CA . TRP A 1 178 ? -3.797 26.453 8.375 1 92.62 178 TRP A CA 1
ATOM 1429 C C . TRP A 1 178 ? -3.244 25.906 9.68 1 92.62 178 TRP A C 1
ATOM 1431 O O . TRP A 1 178 ? -2.543 24.891 9.688 1 92.62 178 TRP A O 1
ATOM 1441 N N . VAL A 1 179 ? -3.561 26.609 10.734 1 95.94 179 VAL A N 1
ATOM 1442 C CA . VAL A 1 179 ? -3.104 26.219 12.062 1 95.94 179 VAL A CA 1
ATOM 1443 C C . VAL A 1 179 ? -4.188 25.406 12.766 1 95.94 179 VAL A C 1
ATOM 1445 O O . VAL A 1 179 ? -5.379 25.703 12.625 1 95.94 179 VAL A O 1
ATOM 1448 N N . GLU A 1 180 ? -3.756 24.391 13.492 1 97.69 180 GLU A N 1
ATOM 1449 C CA . GLU A 1 180 ? -4.613 23.609 14.375 1 97.69 180 GLU A CA 1
ATOM 1450 C C . GLU A 1 180 ? -4.133 23.703 15.82 1 97.69 180 GLU A C 1
ATOM 1452 O O . GLU A 1 180 ? -2.932 23.641 16.094 1 97.69 180 GLU A O 1
ATOM 1457 N N . VAL A 1 181 ? -5.082 23.875 16.688 1 97.88 181 VAL A N 1
ATOM 1458 C CA . VAL A 1 181 ? -4.777 23.984 18.109 1 97.88 181 VAL A CA 1
ATOM 1459 C C . VAL A 1 181 ? -5.566 22.953 18.906 1 97.88 181 VAL A C 1
ATOM 1461 O O . VAL A 1 181 ? -6.789 22.859 18.766 1 97.88 181 VAL A O 1
ATOM 1464 N N . TYR A 1 182 ? -4.891 22.188 19.719 1 98.06 182 TYR A N 1
ATOM 1465 C CA . TYR A 1 182 ? -5.523 21.156 20.531 1 98.06 182 TYR A CA 1
ATOM 1466 C C . TYR A 1 182 ? -5.223 21.359 22 1 98.06 182 TYR A C 1
ATOM 1468 O O . TYR A 1 182 ? -4.098 21.125 22.453 1 98.06 182 TYR A O 1
ATOM 1476 N N . ARG A 1 183 ? -6.219 21.766 22.781 1 96.94 183 ARG A N 1
ATOM 1477 C CA . ARG A 1 183 ? -6.133 21.797 24.234 1 96.94 183 ARG A CA 1
ATOM 1478 C C . ARG A 1 183 ? -6.32 20.406 24.828 1 96.94 183 ARG A C 1
ATOM 1480 O O . ARG A 1 183 ? -6.508 19.422 24.094 1 96.94 183 ARG A O 1
ATOM 1487 N N . ALA A 1 184 ? -6.102 20.375 26.125 1 96.5 184 ALA A N 1
ATOM 1488 C CA . ALA A 1 184 ? -6.199 19.078 26.797 1 96.5 184 ALA A CA 1
ATOM 1489 C C . ALA A 1 184 ? -7.496 18.359 26.422 1 96.5 184 ALA A C 1
ATOM 1491 O O . ALA A 1 184 ? -8.578 18.953 26.5 1 96.5 184 ALA A O 1
ATOM 1492 N N . GLY A 1 185 ? -7.34 17.094 25.922 1 95.69 185 GLY A N 1
ATOM 1493 C CA . GLY A 1 185 ? -8.492 16.25 25.641 1 95.69 185 GLY A CA 1
ATOM 1494 C C . GLY A 1 185 ? -9.055 16.469 24.25 1 95.69 185 GLY A C 1
ATOM 1495 O O . GLY A 1 185 ? -9.859 15.672 23.766 1 95.69 185 GLY A O 1
ATOM 1496 N N . GLU A 1 186 ? -8.672 17.5 23.578 1 96.75 186 GLU A N 1
ATOM 1497 C CA . GLU A 1 186 ? -9.234 17.828 22.266 1 96.75 186 GLU A CA 1
ATOM 1498 C C . GLU A 1 186 ? -8.648 16.922 21.172 1 96.75 186 GLU A C 1
ATOM 1500 O O . GLU A 1 186 ? -7.531 16.422 21.312 1 96.75 186 GLU A O 1
ATOM 1505 N N . PHE A 1 187 ? -9.461 16.625 20.141 1 97.06 187 PHE A N 1
ATOM 1506 C CA . PHE A 1 187 ? -9.102 15.727 19.047 1 97.06 187 PHE A CA 1
ATOM 1507 C C . PHE A 1 187 ? -9.773 16.156 17.75 1 97.06 187 PHE A C 1
ATOM 1509 O O . PHE A 1 187 ? -10.484 17.172 17.719 1 97.06 187 PHE A O 1
ATOM 1516 N N . GLN A 1 188 ? -9.453 15.57 16.734 1 96.56 188 GLN A N 1
ATOM 1517 C CA . GLN A 1 188 ? -10.125 15.734 15.438 1 96.56 188 GLN A CA 1
ATOM 1518 C C . GLN A 1 188 ? -10.469 14.383 14.828 1 96.56 188 GLN A C 1
ATOM 1520 O O . GLN A 1 188 ? -9.617 13.492 14.758 1 96.56 188 GLN A O 1
ATOM 1525 N N . VAL A 1 189 ? -11.664 14.266 14.344 1 95.44 189 VAL A N 1
ATOM 1526 C CA . VAL A 1 189 ? -12.172 13 13.828 1 95.44 189 VAL A CA 1
ATOM 1527 C C . VAL A 1 189 ? -11.578 12.734 12.445 1 95.44 189 VAL A C 1
ATOM 1529 O O . VAL A 1 189 ? -11 13.633 11.828 1 95.44 189 VAL A O 1
ATOM 1532 N N . SER A 1 190 ? -11.797 11.516 11.984 1 95.75 190 SER A N 1
ATOM 1533 C CA . SER A 1 190 ? -11.25 11.07 10.711 1 95.75 190 SER A CA 1
ATOM 1534 C C . SER A 1 190 ? -11.719 11.953 9.562 1 95.75 190 SER A C 1
ATOM 1536 O O . SER A 1 190 ? -12.891 12.336 9.508 1 95.75 190 SER A O 1
ATOM 1538 N N . HIS A 1 191 ? -10.75 12.281 8.68 1 93.62 191 HIS A N 1
ATOM 1539 C CA . HIS A 1 191 ? -11.062 13.086 7.504 1 93.62 191 HIS A CA 1
ATOM 1540 C C . HIS A 1 191 ? -9.984 12.938 6.438 1 93.62 191 HIS A C 1
ATOM 1542 O O . HIS A 1 191 ? -8.938 12.336 6.688 1 93.62 191 HIS A O 1
ATOM 1548 N N . THR A 1 192 ? -10.281 13.367 5.215 1 92 192 THR A N 1
ATOM 1549 C CA . THR A 1 192 ? -9.359 13.492 4.094 1 92 192 THR A CA 1
ATOM 1550 C C . THR A 1 192 ? -9.359 14.922 3.551 1 92 192 THR A C 1
ATOM 1552 O O . THR A 1 192 ? -10.062 15.789 4.074 1 92 192 THR A O 1
ATOM 1555 N N . HIS A 1 193 ? -8.43 15.141 2.684 1 85.38 193 HIS A N 1
ATOM 1556 C CA . HIS A 1 193 ? -8.391 16.438 2.006 1 85.38 193 HIS A CA 1
ATOM 1557 C C . HIS A 1 193 ? -8.578 16.266 0.501 1 85.38 193 HIS A C 1
ATOM 1559 O O . HIS A 1 193 ? -8.297 15.203 -0.051 1 85.38 193 HIS A O 1
ATOM 1565 N N . THR A 1 194 ? -9.164 17.281 -0.067 1 75.88 194 THR A N 1
ATOM 1566 C CA . THR A 1 194 ? -9.367 17.281 -1.511 1 75.88 194 THR A CA 1
ATOM 1567 C C . THR A 1 194 ? -8.656 18.469 -2.158 1 75.88 194 THR A C 1
ATOM 1569 O O . THR A 1 194 ? -8.227 19.391 -1.467 1 75.88 194 THR A O 1
ATOM 1572 N N . GLY A 1 195 ? -8.414 18.391 -3.418 1 70.62 195 GLY A N 1
ATOM 1573 C CA . GLY A 1 195 ? -7.934 19.547 -4.168 1 70.62 195 GLY A CA 1
ATOM 1574 C C . GLY A 1 195 ? -6.422 19.594 -4.301 1 70.62 195 GLY A C 1
ATOM 1575 O O . GLY A 1 195 ? -5.879 20.422 -5.02 1 70.62 195 GLY A O 1
ATOM 1576 N N . SER A 1 196 ? -5.754 18.766 -3.518 1 78.62 196 SER A N 1
ATOM 1577 C CA . SER A 1 196 ? -4.301 18.719 -3.609 1 78.62 196 SER A CA 1
ATOM 1578 C C . SER A 1 196 ? -3.791 17.281 -3.518 1 78.62 196 SER A C 1
ATOM 1580 O O . SER A 1 196 ? -4.383 16.453 -2.826 1 78.62 196 SER A O 1
ATOM 1582 N N . PRO A 1 197 ? -2.705 17.031 -4.168 1 83.56 197 PRO A N 1
ATOM 1583 C CA . PRO A 1 197 ? -2.176 15.672 -4.078 1 83.56 197 PRO A CA 1
ATOM 1584 C C . PRO A 1 197 ? -1.433 15.406 -2.771 1 83.56 197 PRO A C 1
ATOM 1586 O O . PRO A 1 197 ? -1.368 14.266 -2.312 1 83.56 197 PRO A O 1
ATOM 1589 N N . VAL A 1 198 ? -0.876 16.547 -2.242 1 90.56 198 VAL A N 1
ATOM 1590 C CA . VAL A 1 198 ? -0.034 16.375 -1.062 1 90.56 198 VAL A CA 1
ATOM 1591 C C . VAL A 1 198 ? -0.556 17.25 0.075 1 90.56 198 VAL A C 1
ATOM 1593 O O . VAL A 1 198 ? -0.885 18.422 -0.135 1 90.56 198 VAL A O 1
ATOM 1596 N N . VAL A 1 199 ? -0.611 16.672 1.23 1 93.75 199 VAL A N 1
ATOM 1597 C CA . VAL A 1 199 ? -0.888 17.422 2.455 1 93.75 199 VAL A CA 1
ATOM 1598 C C . VAL A 1 199 ? 0.171 17.094 3.506 1 93.75 199 VAL A C 1
ATOM 1600 O O . VAL A 1 199 ? 0.975 16.188 3.326 1 93.75 199 VAL A O 1
ATOM 1603 N N . GLY A 1 200 ? 0.196 17.891 4.504 1 96.69 200 GLY A N 1
ATOM 1604 C CA . GLY A 1 200 ? 1.17 17.672 5.562 1 96.69 200 GLY A CA 1
ATOM 1605 C C . GLY A 1 200 ? 0.837 18.406 6.844 1 96.69 200 GLY A C 1
ATOM 1606 O O . GLY A 1 200 ? -0.13 19.156 6.895 1 96.69 200 GLY A O 1
ATOM 1607 N N . ILE A 1 201 ? 1.62 18.094 7.859 1 98.12 201 ILE A N 1
ATOM 1608 C CA . ILE A 1 201 ? 1.453 18.688 9.188 1 98.12 201 ILE A CA 1
ATOM 1609 C C . ILE A 1 201 ? 2.818 18.875 9.844 1 98.12 201 ILE A C 1
ATOM 1611 O O . ILE A 1 201 ? 3.666 17.969 9.789 1 98.12 201 ILE A O 1
ATOM 1615 N N . LEU A 1 202 ? 3.031 20.031 10.297 1 97.94 202 LEU A N 1
ATOM 1616 C CA . LEU A 1 202 ? 4.223 20.359 11.07 1 97.94 202 LEU A CA 1
ATOM 1617 C C . LEU A 1 202 ? 3.877 20.562 12.547 1 97.94 202 LEU A C 1
ATOM 1619 O O . LEU A 1 202 ? 3.035 21.406 12.875 1 97.94 202 LEU A O 1
ATOM 1623 N N . ALA A 1 203 ? 4.508 19.797 13.398 1 98.12 203 ALA A N 1
ATOM 1624 C CA . ALA A 1 203 ? 4.332 20 14.828 1 98.12 203 ALA A CA 1
ATOM 1625 C C . ALA A 1 203 ? 5.094 21.234 15.312 1 98.12 203 ALA A C 1
ATOM 1627 O O . ALA A 1 203 ? 6.305 21.172 15.555 1 98.12 203 ALA A O 1
ATOM 1628 N N . LEU A 1 204 ? 4.359 22.281 15.539 1 98.19 204 LEU A N 1
ATOM 1629 C CA . LEU A 1 204 ? 4.984 23.531 15.969 1 98.19 204 LEU A CA 1
ATOM 1630 C C . LEU A 1 204 ? 5.301 23.484 17.469 1 98.19 204 LEU A C 1
ATOM 1632 O O . LEU A 1 204 ? 6.414 23.828 17.875 1 98.19 204 LEU A O 1
ATOM 1636 N N . ARG A 1 205 ? 4.34 23.172 18.234 1 97.44 205 ARG A N 1
ATOM 1637 C CA . ARG A 1 205 ? 4.395 22.984 19.688 1 97.44 205 ARG A CA 1
ATOM 1638 C C . ARG A 1 205 ? 3.598 21.766 20.125 1 97.44 205 ARG A C 1
ATOM 1640 O O . ARG A 1 205 ? 2.404 21.656 19.828 1 97.44 205 ARG A O 1
ATOM 1647 N N . CYS A 1 206 ? 4.281 20.844 20.734 1 95.06 206 CYS A N 1
ATOM 1648 C CA . CYS A 1 206 ? 3.537 19.672 21.188 1 95.06 206 CYS A CA 1
ATOM 1649 C C . CYS A 1 206 ? 4.172 19.078 22.438 1 95.06 206 CYS A C 1
ATOM 1651 O O . CYS A 1 206 ? 5.371 19.25 22.672 1 95.06 206 CYS A O 1
ATOM 1653 N N . ASN A 1 207 ? 3.436 18.375 23.234 1 93.25 207 ASN A N 1
ATOM 1654 C CA . ASN A 1 207 ? 3.869 17.797 24.5 1 93.25 207 ASN A CA 1
ATOM 1655 C C . ASN A 1 207 ? 4.301 16.344 24.344 1 93.25 207 ASN A C 1
ATOM 1657 O O . ASN A 1 207 ? 4.648 15.68 25.312 1 93.25 207 ASN A O 1
ATOM 1661 N N . GLY A 1 208 ? 4.18 15.82 23.219 1 92.19 208 GLY A N 1
ATOM 1662 C CA . GLY A 1 208 ? 4.559 14.445 22.969 1 92.19 208 GLY A CA 1
ATOM 1663 C C . GLY A 1 208 ? 3.486 13.445 23.359 1 92.19 208 GLY A C 1
ATOM 1664 O O . GLY A 1 208 ? 3.721 12.234 23.344 1 92.19 208 GLY A O 1
ATOM 1665 N N . LYS A 1 209 ? 2.354 13.906 23.656 1 93.19 209 LYS A N 1
ATOM 1666 C CA . LYS A 1 209 ? 1.285 13.031 24.125 1 93.19 209 LYS A CA 1
ATOM 1667 C C . LYS A 1 209 ? 0.065 13.109 23.219 1 93.19 209 LYS A C 1
ATOM 1669 O O . LYS A 1 209 ? -1.07 12.969 23.672 1 93.19 209 LYS A O 1
ATOM 1674 N N . GLN A 1 210 ? 0.218 13.461 22.047 1 93.62 210 GLN A N 1
ATOM 1675 C CA . GLN A 1 210 ? -0.823 13.461 21.031 1 93.62 210 GLN A CA 1
ATOM 1676 C C . GLN A 1 210 ? -0.333 12.797 19.75 1 93.62 210 GLN A C 1
ATOM 1678 O O . GLN A 1 210 ? 0.802 13.016 19.312 1 93.62 210 GLN A O 1
ATOM 1683 N N . ARG A 1 211 ? -1.235 11.906 19.25 1 96.12 211 ARG A N 1
ATOM 1684 C CA . ARG A 1 211 ? -0.839 11.148 18.062 1 96.12 211 ARG A CA 1
ATOM 1685 C C . ARG A 1 211 ? -1.804 11.391 16.906 1 96.12 211 ARG A C 1
ATOM 1687 O O . ARG A 1 211 ? -2.977 11.703 17.125 1 96.12 211 ARG A O 1
ATOM 1694 N N . MET A 1 212 ? -1.229 11.367 15.742 1 97.88 212 MET A N 1
ATOM 1695 C CA . MET A 1 212 ? -2.021 11.258 14.523 1 97.88 212 MET A CA 1
ATOM 1696 C C . MET A 1 212 ? -2.113 9.812 14.062 1 97.88 212 MET A C 1
ATOM 1698 O O . MET A 1 212 ? -1.138 9.062 14.148 1 97.88 212 MET A O 1
ATOM 1702 N N . SER A 1 213 ? -3.299 9.438 13.586 1 98.12 213 SER A N 1
ATOM 1703 C CA . SER A 1 213 ? -3.477 8.062 13.117 1 98.12 213 SER A CA 1
ATOM 1704 C C . SER A 1 213 ? -4.051 8.039 11.703 1 98.12 213 SER A C 1
ATOM 1706 O O . SER A 1 213 ? -5.016 8.75 11.406 1 98.12 213 SER A O 1
ATOM 1708 N N . PHE A 1 214 ? -3.348 7.23 10.883 1 98.31 214 PHE A N 1
ATOM 1709 C CA . PHE A 1 214 ? -3.922 6.922 9.578 1 98.31 214 PHE A CA 1
ATOM 1710 C C . PHE A 1 214 ? -4.84 5.707 9.664 1 98.31 214 PHE A C 1
ATOM 1712 O O . PHE A 1 214 ? -4.59 4.789 10.445 1 98.31 214 PHE A O 1
ATOM 1719 N N . GLU A 1 215 ? -5.859 5.742 8.82 1 97.5 215 GLU A N 1
ATOM 1720 C CA . GLU A 1 215 ? -6.785 4.617 8.742 1 97.5 215 GLU A CA 1
ATOM 1721 C C . GLU A 1 215 ? -6.613 3.854 7.434 1 97.5 215 GLU A C 1
ATOM 1723 O O . GLU A 1 215 ? -6.414 4.461 6.375 1 97.5 215 GLU A O 1
ATOM 1728 N N . ASP A 1 216 ? -6.715 2.576 7.516 1 96.69 216 ASP A N 1
ATOM 1729 C CA . ASP A 1 216 ? -6.504 1.65 6.406 1 96.69 216 ASP A CA 1
ATOM 1730 C C . ASP A 1 216 ? -7.531 1.873 5.301 1 96.69 216 ASP A C 1
ATOM 1732 O O . ASP A 1 216 ? -8.719 1.627 5.492 1 96.69 216 ASP A O 1
ATOM 1736 N N . PRO A 1 217 ? -7.078 2.311 4.145 1 95.94 217 PRO A N 1
ATOM 1737 C CA . PRO A 1 217 ? -8.031 2.592 3.076 1 95.94 217 PRO A CA 1
ATOM 1738 C C . PRO A 1 217 ? -8.602 1.323 2.438 1 95.94 217 PRO A C 1
ATOM 1740 O O . PRO A 1 217 ? -9.539 1.393 1.644 1 95.94 217 PRO A O 1
ATOM 1743 N N . ARG A 1 218 ? -8.156 0.138 2.736 1 94.62 218 ARG A N 1
ATOM 1744 C CA . ARG A 1 218 ? -8.57 -1.121 2.123 1 94.62 218 ARG A CA 1
ATOM 1745 C C . ARG A 1 218 ? -9.82 -1.672 2.787 1 94.62 218 ARG A C 1
ATOM 1747 O O . ARG A 1 218 ? -10.398 -2.66 2.324 1 94.62 218 ARG A O 1
ATOM 1754 N N . GLY A 1 219 ? -10.188 -1.032 3.877 1 91.56 219 GLY A N 1
ATOM 1755 C CA . GLY A 1 219 ? -11.406 -1.444 4.547 1 91.56 219 GLY A CA 1
ATOM 1756 C C . GLY A 1 219 ? -11.203 -1.791 6.008 1 91.56 219 GLY A C 1
ATOM 1757 O O . GLY A 1 219 ? -10.07 -1.807 6.492 1 91.56 219 GLY A O 1
ATOM 1758 N N . VAL A 1 220 ? -12.289 -2.23 6.695 1 86.94 220 VAL A N 1
ATOM 1759 C CA . VAL A 1 220 ? -12.25 -2.35 8.148 1 86.94 220 VAL A CA 1
ATOM 1760 C C . VAL A 1 220 ? -12.094 -3.818 8.547 1 86.94 220 VAL A C 1
ATOM 1762 O O . VAL A 1 220 ? -11.805 -4.129 9.703 1 86.94 220 VAL A O 1
ATOM 1765 N N . ASN A 1 221 ? -12.258 -4.707 7.609 1 86.06 221 ASN A N 1
ATOM 1766 C CA . ASN A 1 221 ? -12.227 -6.129 7.941 1 86.06 221 ASN A CA 1
ATOM 1767 C C . ASN A 1 221 ? -10.828 -6.711 7.785 1 86.06 221 ASN A C 1
ATOM 1769 O O . ASN A 1 221 ? -10.062 -6.285 6.914 1 86.06 221 ASN A O 1
ATOM 1773 N N . PRO A 1 222 ? -10.516 -7.75 8.539 1 84.81 222 PRO A N 1
ATOM 1774 C CA . PRO A 1 222 ? -9.242 -8.438 8.344 1 84.81 222 PRO A CA 1
ATOM 1775 C C . PRO A 1 222 ? -9.07 -8.977 6.93 1 84.81 222 PRO A C 1
ATOM 1777 O O . PRO A 1 222 ? -10.047 -9.375 6.293 1 84.81 222 PRO A O 1
ATOM 1780 N N . PRO A 1 223 ? -7.812 -9.062 6.457 1 88.38 223 PRO A N 1
ATOM 1781 C CA . PRO A 1 223 ? -6.578 -8.711 7.16 1 88.38 223 PRO A CA 1
ATOM 1782 C C . PRO A 1 223 ? -6.277 -7.211 7.117 1 88.38 223 PRO A C 1
ATOM 1784 O O . PRO A 1 223 ? -5.133 -6.801 7.328 1 88.38 223 PRO A O 1
ATOM 1787 N N . PHE A 1 224 ? -7.309 -6.449 6.785 1 92.69 224 PHE A N 1
ATOM 1788 C CA . PHE A 1 224 ? -7.18 -5 6.73 1 92.69 224 PHE A CA 1
ATOM 1789 C C . PHE A 1 224 ? -7.699 -4.359 8.016 1 92.69 224 PHE A C 1
ATOM 1791 O O . PHE A 1 224 ? -7.645 -4.969 9.086 1 92.69 224 PHE A O 1
ATOM 1798 N N . GLY A 1 225 ? -7.98 -3.127 8.07 1 92.88 225 GLY A N 1
ATOM 1799 C CA . GLY A 1 225 ? -8.578 -2.443 9.211 1 92.88 225 GLY A CA 1
ATOM 1800 C C . GLY A 1 225 ? -7.551 -1.957 10.219 1 92.88 225 GLY A C 1
ATOM 1801 O O . GLY A 1 225 ? -7.844 -1.867 11.414 1 92.88 225 GLY A O 1
ATOM 1802 N N . TRP A 1 226 ? -6.406 -1.662 9.773 1 93.31 226 TRP A N 1
ATOM 1803 C CA . TRP A 1 226 ? -5.336 -1.258 10.68 1 93.31 226 TRP A CA 1
ATOM 1804 C C . TRP A 1 226 ? -5.266 0.261 10.797 1 93.31 226 TRP A C 1
ATOM 1806 O O . TRP A 1 226 ? -5.836 0.979 9.969 1 93.31 226 TRP A O 1
ATOM 1816 N N . LYS A 1 227 ? -4.641 0.682 11.906 1 95.69 227 LYS A N 1
ATOM 1817 C CA . LYS A 1 227 ? -4.242 2.076 12.062 1 95.69 227 LYS A CA 1
ATOM 1818 C C . LYS A 1 227 ? -2.723 2.215 12.078 1 95.69 227 LYS A C 1
ATOM 1820 O O . LYS A 1 227 ? -2.02 1.337 12.578 1 95.69 227 LYS A O 1
ATOM 1825 N N . HIS A 1 228 ? -2.273 3.211 11.477 1 97 228 HIS A N 1
ATOM 1826 C CA . HIS A 1 228 ? -0.86 3.562 11.555 1 97 228 HIS A CA 1
ATOM 1827 C C . HIS A 1 228 ? -0.657 4.859 12.336 1 97 228 HIS A C 1
ATOM 1829 O O . HIS A 1 228 ? -1.11 5.922 11.906 1 97 228 HIS A O 1
ATOM 1835 N N . HIS A 1 229 ? 0.063 4.828 13.422 1 96.94 229 HIS A N 1
ATOM 1836 C CA . HIS A 1 229 ? 0.166 5.934 14.367 1 96.94 229 HIS A CA 1
ATOM 1837 C C . HIS A 1 229 ? 1.462 6.711 14.164 1 96.94 229 HIS A C 1
ATOM 1839 O O . HIS A 1 229 ? 2.516 6.121 13.922 1 96.94 229 HIS A O 1
ATOM 1845 N N . ILE A 1 230 ? 1.356 7.957 14.258 1 96.5 230 ILE A N 1
ATOM 1846 C CA . ILE A 1 230 ? 2.486 8.875 14.312 1 96.5 230 ILE A CA 1
ATOM 1847 C C . ILE A 1 230 ? 2.514 9.578 15.664 1 96.5 230 ILE A C 1
ATOM 1849 O O . ILE A 1 230 ? 1.633 10.391 15.969 1 96.5 230 ILE A O 1
ATOM 1853 N N . ASP A 1 231 ? 3.494 9.297 16.438 1 94.31 231 ASP A N 1
ATOM 1854 C CA . ASP A 1 231 ? 3.748 10.062 17.656 1 94.31 231 ASP A CA 1
ATOM 1855 C C . ASP A 1 231 ? 4.609 11.289 17.359 1 94.31 231 ASP A C 1
ATOM 1857 O O . ASP A 1 231 ? 5.766 11.164 16.953 1 94.31 231 ASP A O 1
ATOM 1861 N N . PHE A 1 232 ? 4.078 12.414 17.656 1 94.56 232 PHE A N 1
ATOM 1862 C CA . PHE A 1 232 ? 4.734 13.656 17.281 1 94.56 232 PHE A CA 1
ATOM 1863 C C . PHE A 1 232 ? 5.805 14.039 18.297 1 94.56 232 PHE A C 1
ATOM 1865 O O . PHE A 1 232 ? 5.605 13.891 19.5 1 94.56 232 PHE A O 1
ATOM 1872 N N . ARG A 1 233 ? 6.855 14.469 17.766 1 92 233 ARG A N 1
ATOM 1873 C CA . ARG A 1 233 ? 7.805 15.312 18.484 1 92 233 ARG A CA 1
ATOM 1874 C C . ARG A 1 233 ? 7.812 16.734 17.922 1 92 233 ARG A C 1
ATOM 1876 O O . ARG A 1 233 ? 7.484 16.938 16.75 1 92 233 ARG A O 1
ATOM 1883 N N . GLU A 1 234 ? 8.156 17.609 18.781 1 94.44 234 GLU A N 1
ATOM 1884 C CA . GLU A 1 234 ? 8.25 18.984 18.312 1 94.44 234 GLU A CA 1
ATOM 1885 C C . GLU A 1 234 ? 9.188 19.094 17.109 1 94.44 234 GLU A C 1
ATOM 1887 O O . GLU A 1 234 ? 10.305 18.578 17.141 1 94.44 234 GLU A O 1
ATOM 1892 N N . GLY A 1 235 ? 8.672 19.672 16.062 1 94.88 235 GLY A N 1
ATOM 1893 C CA . GLY A 1 235 ? 9.492 19.859 14.883 1 94.88 235 GLY A CA 1
ATOM 1894 C C . GLY A 1 235 ? 9.258 18.812 13.812 1 94.88 235 GLY A C 1
ATOM 1895 O O . GLY A 1 235 ? 9.727 18.953 12.68 1 94.88 235 GLY A O 1
ATOM 1896 N N . ASP A 1 236 ? 8.5 17.812 14.102 1 95.44 236 ASP A N 1
ATOM 1897 C CA . ASP A 1 236 ? 8.203 16.781 13.109 1 95.44 236 ASP A CA 1
ATOM 1898 C C . ASP A 1 236 ? 7.383 17.359 11.953 1 95.44 236 ASP A C 1
ATOM 1900 O O . ASP A 1 236 ? 6.406 18.078 12.172 1 95.44 236 ASP A O 1
ATOM 1904 N N . LEU A 1 237 ? 7.875 17.109 10.797 1 96.75 237 LEU A N 1
ATOM 1905 C CA . LEU A 1 237 ? 7.133 17.375 9.562 1 96.75 237 LEU A CA 1
ATOM 1906 C C . LEU A 1 237 ? 6.68 16.078 8.914 1 96.75 237 LEU A C 1
ATOM 1908 O O . LEU A 1 237 ? 7.508 15.227 8.555 1 96.75 237 LEU A O 1
ATOM 1912 N N . ILE A 1 238 ? 5.379 15.922 8.797 1 97.5 238 ILE A N 1
ATOM 1913 C CA . ILE A 1 238 ? 4.809 14.734 8.172 1 97.5 238 ILE A CA 1
ATOM 1914 C C . ILE A 1 238 ? 4.145 15.117 6.848 1 97.5 238 ILE A C 1
ATOM 1916 O O . ILE A 1 238 ? 3.336 16.047 6.797 1 97.5 238 ILE A O 1
ATOM 1920 N N . MET A 1 239 ? 4.465 14.453 5.77 1 95.94 239 MET A N 1
ATOM 1921 C CA . MET A 1 239 ? 3.834 14.641 4.465 1 95.94 239 MET A CA 1
ATOM 1922 C C . MET A 1 239 ? 3.215 13.344 3.967 1 95.94 239 MET A C 1
ATOM 1924 O O . MET A 1 239 ? 3.811 12.273 4.105 1 95.94 239 MET A O 1
ATOM 1928 N N . PHE A 1 240 ? 2.086 13.43 3.387 1 96.44 240 PHE A N 1
ATOM 1929 C CA . PHE A 1 240 ? 1.336 12.258 2.947 1 96.44 240 PHE A CA 1
ATOM 1930 C C . PHE A 1 240 ? 0.315 12.641 1.88 1 96.44 240 PHE A C 1
ATOM 1932 O O . PHE A 1 240 ? 0.06 13.828 1.652 1 96.44 240 PHE A O 1
ATOM 1939 N N . PRO A 1 241 ? -0.207 11.648 1.152 1 94.56 241 PRO A N 1
ATOM 1940 C CA . PRO A 1 241 ? -1.2 11.969 0.123 1 94.56 241 PRO A CA 1
ATOM 1941 C C . PRO A 1 241 ? -2.527 12.445 0.71 1 94.56 241 PRO A C 1
ATOM 1943 O O . PRO A 1 241 ? -2.951 11.953 1.762 1 94.56 241 PRO A O 1
ATOM 1946 N N . SER A 1 242 ? -3.23 13.195 -0.016 1 91.5 242 SER A N 1
ATOM 1947 C CA . SER A 1 242 ? -4.445 13.836 0.467 1 91.5 242 SER A CA 1
ATOM 1948 C C . SER A 1 242 ? -5.566 12.82 0.67 1 91.5 242 SER A C 1
ATOM 1950 O O . SER A 1 242 ? -6.477 13.047 1.471 1 91.5 242 SER A O 1
ATOM 1952 N N . TRP A 1 243 ? -5.539 11.719 -0.071 1 91.88 243 TRP A N 1
ATOM 1953 C CA . TRP A 1 243 ? -6.613 10.742 0.03 1 91.88 243 TRP A CA 1
ATOM 1954 C C . TRP A 1 243 ? -6.504 9.945 1.325 1 91.88 243 TRP A C 1
ATOM 1956 O O . TRP A 1 243 ? -7.438 9.227 1.702 1 91.88 243 TRP A O 1
ATOM 1966 N N . ALA A 1 244 ? -5.375 10.055 2.039 1 95.81 244 ALA A N 1
ATOM 1967 C CA . ALA A 1 244 ? -5.164 9.266 3.252 1 95.81 244 ALA A CA 1
ATOM 1968 C C . ALA A 1 244 ? -6.078 9.734 4.379 1 95.81 244 ALA A C 1
ATOM 1970 O O . ALA A 1 244 ? -5.91 10.836 4.906 1 95.81 244 ALA A O 1
ATOM 1971 N N . SER A 1 245 ? -7.02 8.883 4.703 1 96.69 245 SER A N 1
ATOM 1972 C CA . SER A 1 245 ? -7.84 9.172 5.871 1 96.69 245 SER A CA 1
ATOM 1973 C C . SER A 1 245 ? -6.996 9.211 7.145 1 96.69 245 SER A C 1
ATOM 1975 O O . SER A 1 24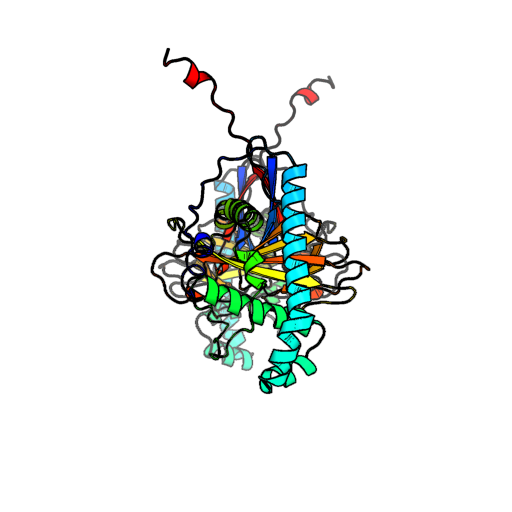5 ? -6.191 8.312 7.387 1 96.69 245 SER A O 1
ATOM 1977 N N . HIS A 1 246 ? -7.133 10.266 7.941 1 97.88 246 HIS A N 1
ATOM 1978 C CA . HIS A 1 246 ? -6.352 10.414 9.164 1 97.88 246 HIS A CA 1
ATOM 1979 C C . HIS A 1 246 ? -7.125 11.203 10.219 1 97.88 246 HIS A C 1
ATOM 1981 O O . HIS A 1 246 ? -8.117 11.859 9.906 1 97.88 246 HIS A O 1
ATOM 1987 N N . LEU A 1 247 ? -6.746 11.062 11.438 1 97.69 247 LEU A N 1
ATOM 1988 C CA . LEU A 1 247 ? -7.352 11.75 12.578 1 97.69 247 LEU A CA 1
ATOM 1989 C C . LEU A 1 247 ? -6.297 12.148 13.602 1 97.69 247 LEU A C 1
ATOM 1991 O O . LEU A 1 247 ? -5.164 11.656 13.547 1 97.69 247 LEU A O 1
ATOM 1995 N N . MET A 1 248 ? -6.641 13.172 14.367 1 97.44 248 MET A N 1
ATOM 1996 C CA . MET A 1 248 ? -5.867 13.508 15.562 1 97.44 248 MET A CA 1
ATOM 1997 C C . MET A 1 248 ? -6.504 12.914 16.812 1 97.44 248 MET A C 1
ATOM 1999 O O . MET A 1 248 ? -7.641 13.242 17.156 1 97.44 248 MET A O 1
ATOM 2003 N N . GLU A 1 249 ? -5.758 12.078 17.406 1 96.38 249 GLU A N 1
ATOM 2004 C CA . GLU A 1 249 ? -6.262 11.492 18.656 1 96.38 249 GLU A CA 1
ATOM 2005 C C . GLU A 1 249 ? -6.281 12.523 19.781 1 96.38 249 GLU A C 1
ATOM 2007 O O . GLU A 1 249 ? -5.664 13.586 19.672 1 96.38 249 GLU A O 1
ATOM 2012 N N . PRO A 1 250 ? -6.961 12.211 20.859 1 96 250 PRO A N 1
ATOM 2013 C CA . PRO A 1 250 ? -7.059 13.195 21.938 1 96 250 PRO A CA 1
ATOM 2014 C C . PRO A 1 250 ? -5.695 13.586 22.516 1 96 250 PRO A C 1
ATOM 2016 O O . PRO A 1 250 ? -4.824 12.727 22.672 1 96 250 PRO A O 1
ATOM 2019 N N . ASN A 1 251 ? -5.547 14.852 22.719 1 97.06 251 ASN A N 1
ATOM 2020 C CA . ASN A 1 251 ? -4.395 15.328 23.469 1 97.06 251 ASN A CA 1
ATOM 2021 C C . ASN A 1 251 ? -4.43 14.836 24.906 1 97.06 251 ASN A C 1
ATOM 2023 O O . ASN A 1 251 ? -5.223 15.312 25.719 1 97.06 251 ASN A O 1
ATOM 2027 N N . ARG A 1 252 ? -3.521 14 25.188 1 94.75 252 ARG A N 1
ATOM 2028 C CA . ARG A 1 252 ? -3.537 13.375 26.516 1 94.75 252 ARG A CA 1
ATOM 2029 C C . ARG A 1 252 ? -2.688 14.164 27.5 1 94.75 252 ARG A C 1
ATOM 2031 O O . ARG A 1 252 ? -2.59 13.789 28.672 1 94.75 252 ARG A O 1
ATOM 2038 N N . GLY A 1 253 ? -2.053 15.156 27.047 1 93.81 253 GLY A N 1
ATOM 2039 C CA . GLY A 1 253 ? -1.267 16.016 27.922 1 93.81 253 GLY A CA 1
ATOM 2040 C C . GLY A 1 253 ? -2.045 17.203 28.453 1 93.81 253 GLY A C 1
ATOM 2041 O O . GLY A 1 253 ? -3.195 17.422 28.062 1 93.81 253 GLY A O 1
ATOM 2042 N N . ASN A 1 254 ? -1.408 17.984 29.328 1 92.56 254 ASN A N 1
ATOM 2043 C CA . ASN A 1 254 ? -2.057 19.141 29.953 1 92.56 254 ASN A CA 1
ATOM 2044 C C . ASN A 1 254 ? -1.769 20.422 29.188 1 92.56 254 ASN A C 1
ATOM 2046 O O . ASN A 1 254 ? -2.457 21.438 29.375 1 92.56 254 ASN A O 1
ATOM 2050 N N . GLY A 1 255 ? -0.889 20.391 28.328 1 94.69 255 GLY A N 1
ATOM 2051 C CA . GLY A 1 255 ? -0.551 21.594 27.578 1 94.69 255 GLY A CA 1
ATOM 2052 C C . GLY A 1 255 ? -1.307 21.703 26.266 1 94.69 255 GLY A C 1
ATOM 2053 O O . GLY A 1 255 ? -2.041 20.781 25.875 1 94.69 255 GLY A O 1
ATOM 2054 N N . THR A 1 256 ? -1.173 22.875 25.688 1 97.5 256 THR A N 1
ATOM 2055 C CA . THR A 1 256 ? -1.788 23.141 24.391 1 97.5 256 THR A CA 1
ATOM 2056 C C . THR A 1 256 ? -0.821 22.812 23.25 1 97.5 256 THR A C 1
ATOM 2058 O O . THR A 1 256 ? 0.307 23.297 23.234 1 97.5 256 THR A O 1
ATOM 2061 N N . ASN A 1 257 ? -1.288 21.922 22.375 1 98.12 257 ASN A N 1
ATOM 2062 C CA . ASN A 1 257 ? -0.511 21.609 21.172 1 98.12 257 ASN A CA 1
ATOM 2063 C C . ASN A 1 257 ? -0.924 22.484 20 1 98.12 257 ASN A C 1
ATOM 2065 O O . ASN A 1 257 ? -2.102 22.812 19.844 1 98.12 257 ASN A O 1
ATOM 2069 N N . VAL A 1 258 ? 0.099 22.875 19.203 1 98.31 258 VAL A N 1
ATOM 2070 C CA . VAL A 1 258 ? -0.13 23.703 18.016 1 98.31 258 VAL A CA 1
ATOM 2071 C C . VAL A 1 258 ? 0.551 23.078 16.812 1 98.31 258 VAL A C 1
ATOM 2073 O O . VAL A 1 258 ? 1.742 22.766 16.859 1 98.31 258 VAL A O 1
ATOM 2076 N N . PHE A 1 259 ? -0.255 22.875 15.727 1 98.31 259 PHE A N 1
ATOM 2077 C CA . PHE A 1 259 ? 0.244 22.297 14.484 1 98.31 259 PHE A CA 1
ATOM 2078 C C . PHE A 1 259 ? -0.015 23.234 13.305 1 98.31 259 PHE A C 1
ATOM 2080 O O . PHE A 1 259 ? -0.962 24.031 13.336 1 98.31 259 PHE A O 1
ATOM 2087 N N . LEU A 1 260 ? 0.873 23.172 12.367 1 97.44 260 LEU A N 1
ATOM 2088 C CA . LEU A 1 260 ? 0.639 23.781 11.062 1 97.44 260 LEU A CA 1
ATOM 2089 C C . LEU A 1 260 ? 0.335 22.719 10.016 1 97.44 260 LEU A C 1
ATOM 2091 O O . LEU A 1 260 ? 1.221 21.969 9.625 1 97.44 260 LEU A O 1
ATOM 2095 N N . SER A 1 261 ? -0.901 22.672 9.586 1 96.88 261 SER A N 1
ATOM 2096 C CA . SER A 1 261 ? -1.287 21.797 8.484 1 96.88 261 SER A CA 1
ATOM 2097 C C . SER A 1 261 ? -1.263 22.547 7.156 1 96.88 261 SER A C 1
ATOM 2099 O O . SER A 1 261 ? -1.302 23.781 7.129 1 96.88 261 SER A O 1
ATOM 2101 N N . PHE A 1 262 ? -1.08 21.797 6.094 1 93.94 262 PHE A N 1
ATOM 2102 C CA . PHE A 1 262 ? -1.018 22.469 4.805 1 93.94 262 PHE A CA 1
ATOM 2103 C C . PHE A 1 262 ? -1.4 21.516 3.676 1 93.94 262 PHE A C 1
ATOM 2105 O O . PHE A 1 262 ? -1.32 20.297 3.83 1 93.94 262 PHE A O 1
ATOM 2112 N N . ALA A 1 263 ? -1.845 22.094 2.6 1 89.44 263 ALA A N 1
ATOM 2113 C CA . ALA A 1 263 ? -2.033 21.422 1.32 1 89.44 263 ALA A CA 1
ATOM 2114 C C . ALA A 1 263 ? -1.178 22.062 0.23 1 89.44 263 ALA A C 1
ATOM 2116 O O . ALA A 1 263 ? -1.023 23.281 0.192 1 89.44 263 ALA A O 1
ATOM 2117 N N . VAL A 1 264 ? -0.554 21.219 -0.564 1 86.44 264 VAL A N 1
ATOM 2118 C CA . VAL A 1 264 ? 0.258 21.703 -1.679 1 86.44 264 VAL A CA 1
ATOM 2119 C C . VAL A 1 264 ? -0.377 21.281 -3 1 86.44 264 VAL A C 1
ATOM 2121 O O . VAL A 1 264 ? -0.677 20.094 -3.201 1 86.44 264 VAL A O 1
ATOM 2124 N N . GLN A 1 265 ? -0.57 22.281 -3.869 1 75.12 265 GLN A N 1
ATOM 2125 C CA . GLN A 1 265 ? -1.14 22.031 -5.188 1 75.12 265 GLN A CA 1
ATOM 2126 C C . GLN A 1 265 ? -0.213 22.516 -6.293 1 75.12 265 GLN A C 1
ATOM 2128 O O . GLN A 1 265 ? 0.446 23.547 -6.145 1 75.12 265 GLN A O 1
ATOM 2133 N N . ALA A 1 266 ? -0.003 21.625 -7.406 1 62.25 266 ALA A N 1
ATOM 2134 C CA . ALA A 1 266 ? 0.798 22.125 -8.523 1 62.25 266 ALA A CA 1
ATOM 2135 C C . ALA A 1 266 ? 0.037 23.172 -9.32 1 62.25 266 ALA A C 1
ATOM 2137 O O . ALA A 1 266 ? -1.189 23.109 -9.43 1 62.25 266 ALA A O 1
ATOM 2138 N N . ARG A 1 267 ? 0.629 24.391 -9.562 1 53.38 267 ARG A N 1
ATOM 2139 C CA . ARG A 1 267 ? -0.004 25.562 -10.172 1 53.38 267 ARG A CA 1
ATOM 2140 C C . ARG A 1 267 ? -0.347 25.297 -11.633 1 53.38 267 ARG A C 1
ATOM 2142 O O . ARG A 1 267 ? -1.346 25.812 -12.141 1 53.38 267 ARG A O 1
ATOM 2149 N N . GLU A 1 268 ? 0.726 24.75 -12.406 1 46.81 268 GLU A N 1
ATOM 2150 C CA . GLU A 1 268 ? 0.535 25.188 -13.789 1 46.81 268 GLU A CA 1
ATOM 2151 C C . GLU A 1 268 ? -0.723 24.562 -14.391 1 46.81 268 GLU A C 1
ATOM 2153 O O . GLU A 1 268 ? -0.883 23.344 -14.391 1 46.81 268 GLU A O 1
ATOM 2158 N N . GLY A 1 269 ? -1.594 25.5 -14.992 1 41.97 269 GLY A N 1
ATOM 2159 C CA . GLY A 1 269 ? -2.762 25.297 -15.836 1 41.97 269 GLY A CA 1
ATOM 2160 C C . GLY A 1 269 ? -3.859 24.5 -15.156 1 41.97 269 GLY A C 1
ATOM 2161 O O . GLY A 1 269 ? -4.879 24.188 -15.773 1 41.97 269 GLY A O 1
ATOM 2162 N N . ILE A 1 270 ? -3.311 23.641 -14.352 1 41.84 270 ILE A N 1
ATOM 2163 C CA . ILE A 1 270 ? -4.324 22.672 -13.977 1 41.84 270 ILE A CA 1
ATOM 2164 C C . ILE A 1 270 ? -5.391 23.328 -13.117 1 41.84 270 ILE A C 1
ATOM 2166 O O . ILE A 1 270 ? -5.074 23.969 -12.102 1 41.84 270 ILE A O 1
ATOM 2170 N N . ARG A 1 271 ? -6.477 23.547 -13.648 1 45.72 271 ARG A N 1
ATOM 2171 C CA . ARG A 1 271 ? -7.805 23.516 -13.047 1 45.72 271 ARG A CA 1
ATOM 2172 C C . ARG A 1 271 ? -7.797 22.734 -11.742 1 45.72 271 ARG A C 1
ATOM 2174 O O . ARG A 1 271 ? -6.801 22.094 -11.398 1 45.72 271 ARG A O 1
ATOM 2181 N N . ASP A 1 272 ? -8.969 22.562 -11.141 1 55.78 272 ASP A N 1
ATOM 2182 C CA . ASP A 1 272 ? -9.492 21.797 -10.016 1 55.78 272 ASP A CA 1
ATOM 2183 C C . ASP A 1 272 ? -8.812 20.438 -9.922 1 55.78 272 ASP A C 1
ATOM 2185 O O . ASP A 1 272 ? -8.68 19.734 -10.922 1 55.78 272 ASP A O 1
ATOM 2189 N N . PHE A 1 273 ? -7.777 20.469 -8.922 1 60.81 273 PHE A N 1
ATOM 2190 C CA . PHE A 1 273 ? -7.223 19.156 -8.672 1 60.81 273 PHE A CA 1
ATOM 2191 C C . PHE A 1 273 ? -8.281 18.078 -8.875 1 60.81 273 PHE A C 1
ATOM 2193 O O . PHE A 1 273 ? -9.398 18.188 -8.367 1 60.81 273 PHE A O 1
ATOM 2200 N N . ASP A 1 274 ? -8.008 17.25 -9.883 1 66.19 274 ASP A N 1
ATOM 2201 C CA . ASP A 1 274 ? -8.828 16.078 -10.203 1 66.19 274 ASP A CA 1
ATOM 2202 C C . ASP A 1 274 ? -8.195 14.805 -9.672 1 66.19 274 ASP A C 1
ATOM 2204 O O . ASP A 1 274 ? -7.039 14.5 -9.984 1 66.19 274 ASP A O 1
ATOM 2208 N N . TRP A 1 275 ? -8.836 14.156 -8.781 1 66.25 275 TRP A N 1
ATOM 2209 C CA . TRP A 1 275 ? -8.344 12.93 -8.156 1 66.25 275 TRP A CA 1
ATOM 2210 C C . TRP A 1 275 ? -7.91 11.922 -9.211 1 66.25 275 TRP A C 1
ATOM 2212 O O . TRP A 1 275 ? -7.086 11.047 -8.945 1 66.25 275 TRP A O 1
ATOM 2222 N N . GLU A 1 276 ? -8.508 12.047 -10.375 1 68.31 276 GLU A N 1
ATOM 2223 C CA . GLU A 1 276 ? -8.148 11.133 -11.453 1 68.31 276 GLU A CA 1
ATOM 2224 C C . GLU A 1 276 ? -6.676 11.273 -11.828 1 68.31 276 GLU A C 1
ATOM 2226 O O . GLU A 1 276 ? -6.078 10.344 -12.383 1 68.31 276 GLU A O 1
ATOM 2231 N N . ASP A 1 277 ? -6.117 12.438 -11.359 1 69.19 277 ASP A N 1
ATOM 2232 C CA . ASP A 1 277 ? -4.746 12.703 -11.781 1 69.19 277 ASP A CA 1
ATOM 2233 C C . ASP A 1 277 ? -3.773 12.531 -10.617 1 69.19 277 ASP A C 1
ATOM 2235 O O . ASP A 1 277 ? -2.582 12.812 -10.742 1 69.19 277 ASP A O 1
ATOM 2239 N N . ASP A 1 278 ? -4.293 12.109 -9.594 1 78.81 278 ASP A N 1
ATOM 2240 C CA . ASP A 1 278 ? -3.432 11.938 -8.43 1 78.81 278 ASP A CA 1
ATOM 2241 C C . ASP A 1 278 ? -2.557 10.695 -8.562 1 78.81 278 ASP A C 1
ATOM 2243 O O . ASP A 1 278 ? -3.035 9.57 -8.391 1 78.81 278 ASP A O 1
ATOM 2247 N N . GLY A 1 279 ? -1.324 10.867 -8.828 1 82 279 GLY A N 1
ATOM 2248 C CA . GLY A 1 279 ? -0.382 9.781 -9.055 1 82 279 GLY A CA 1
ATOM 2249 C C . GLY A 1 279 ? -0.042 9.016 -7.789 1 82 279 GLY A C 1
ATOM 2250 O O . GLY A 1 279 ? 0.495 7.906 -7.852 1 82 279 GLY A O 1
ATOM 2251 N N . THR A 1 280 ? -0.382 9.562 -6.672 1 86.12 280 THR A N 1
ATOM 2252 C CA . THR A 1 280 ? -0.021 8.914 -5.418 1 86.12 280 THR A CA 1
ATOM 2253 C C . THR A 1 280 ? -0.811 7.621 -5.23 1 86.12 280 THR A C 1
ATOM 2255 O O . THR A 1 280 ? -0.387 6.73 -4.496 1 86.12 280 THR A O 1
ATOM 2258 N N . GLY A 1 281 ? -1.902 7.531 -5.945 1 88.88 281 GLY A N 1
ATOM 2259 C CA . GLY A 1 281 ? -2.711 6.332 -5.836 1 88.88 281 GLY A CA 1
ATOM 2260 C C . GLY A 1 281 ? -2.16 5.164 -6.637 1 88.88 281 GLY A C 1
ATOM 2261 O O . GLY A 1 281 ? -2.51 4.012 -6.383 1 88.88 281 GLY A O 1
ATOM 2262 N N . SER A 1 282 ? -1.367 5.387 -7.625 1 89.88 282 SER A N 1
ATOM 2263 C CA . SER A 1 282 ? -0.898 4.336 -8.516 1 89.88 282 SER A CA 1
ATOM 2264 C C . SER A 1 282 ? 0.559 3.98 -8.234 1 89.88 282 SER A C 1
ATOM 2266 O O . SER A 1 282 ? 1.154 3.17 -8.953 1 89.88 282 SER A O 1
ATOM 2268 N N . TYR A 1 283 ? 1.043 4.508 -7.258 1 90.75 283 TYR A N 1
ATOM 2269 C CA . TYR A 1 283 ? 2.48 4.418 -7.02 1 90.75 283 TYR A CA 1
ATOM 2270 C C . TYR A 1 283 ? 2.893 2.982 -6.719 1 90.75 283 TYR A C 1
ATOM 2272 O O . TYR A 1 283 ? 2.186 2.262 -6.012 1 90.75 283 TYR A O 1
ATOM 2280 N N . VAL A 1 284 ? 4.117 2.605 -7.273 1 93.75 284 VAL A N 1
ATOM 2281 C CA . VAL A 1 284 ? 4.766 1.328 -7 1 93.75 284 VAL A CA 1
ATOM 2282 C C . VAL A 1 284 ? 6.246 1.555 -6.699 1 93.75 284 VAL A C 1
ATOM 2284 O O . VAL A 1 284 ? 6.98 2.094 -7.527 1 93.75 284 VAL A O 1
ATOM 2287 N N . LYS A 1 285 ? 6.695 1.166 -5.48 1 91.94 285 LYS A N 1
ATOM 2288 C CA . LYS A 1 285 ? 8.117 1.203 -5.152 1 91.94 285 LYS A CA 1
ATOM 2289 C C . LYS A 1 285 ? 8.805 -0.108 -5.527 1 91.94 285 LYS A C 1
ATOM 2291 O O . LYS A 1 285 ? 8.43 -1.174 -5.031 1 91.94 285 LYS A O 1
ATOM 2296 N N . LYS A 1 286 ? 9.766 -0.05 -6.34 1 91.5 286 LYS A N 1
ATOM 2297 C CA . LYS A 1 286 ? 10.516 -1.227 -6.766 1 91.5 286 LYS A CA 1
ATOM 2298 C C . LYS A 1 286 ? 11.867 -1.301 -6.059 1 91.5 286 LYS A C 1
ATOM 2300 O O . LYS A 1 286 ? 12.609 -0.318 -6.023 1 91.5 286 LYS A O 1
ATOM 2305 N N . MET A 1 287 ? 12.07 -2.428 -5.418 1 88.06 287 MET A N 1
ATOM 2306 C CA . MET A 1 287 ? 13.344 -2.691 -4.75 1 88.06 287 MET A CA 1
ATOM 2307 C C . MET A 1 287 ? 14.055 -3.885 -5.383 1 88.06 287 MET A C 1
ATOM 2309 O O . MET A 1 287 ? 13.438 -4.93 -5.602 1 88.06 287 MET A O 1
ATOM 2313 N N . GLU A 1 288 ? 15.297 -3.633 -5.77 1 78.94 288 GLU A N 1
ATOM 2314 C CA . GLU A 1 288 ? 16.109 -4.738 -6.281 1 78.94 288 GLU A CA 1
ATOM 2315 C C . GLU A 1 288 ? 17.109 -5.219 -5.238 1 78.94 288 GLU A C 1
ATOM 2317 O O . GLU A 1 288 ? 17.766 -4.406 -4.586 1 78.94 288 GLU A O 1
ATOM 2322 N N . LYS A 1 289 ? 16.938 -6.332 -4.742 1 66.19 289 LYS A N 1
ATOM 2323 C CA . LYS A 1 289 ? 17.906 -6.891 -3.805 1 66.19 289 LYS A CA 1
ATOM 2324 C C . LYS A 1 289 ? 18.797 -7.934 -4.48 1 66.19 289 LYS A C 1
ATOM 2326 O O . LYS A 1 289 ? 18.297 -8.773 -5.242 1 66.19 289 LYS A O 1
ATOM 2331 N N . MET A 1 290 ? 20.188 -7.641 -4.434 1 56.38 290 MET A N 1
ATOM 2332 C CA . MET A 1 290 ? 21.156 -8.617 -4.906 1 56.38 290 MET A CA 1
ATOM 2333 C C . MET A 1 290 ? 21.578 -9.547 -3.777 1 56.38 290 MET A C 1
ATOM 2335 O O . MET A 1 290 ? 21.906 -9.086 -2.678 1 56.38 290 MET A O 1
ATOM 2339 N N . LEU A 1 291 ? 21.281 -10.68 -3.732 1 52.59 291 LEU A N 1
ATOM 2340 C CA . LEU A 1 291 ? 21.844 -11.609 -2.76 1 52.59 291 LEU A CA 1
ATOM 2341 C C . LEU A 1 291 ? 23.297 -11.922 -3.072 1 52.59 291 LEU A C 1
ATOM 2343 O O . LEU A 1 291 ? 23.641 -12.281 -4.207 1 52.59 291 LEU A O 1
ATOM 2347 N N . ARG A 1 292 ? 24.266 -11.195 -2.281 1 48.84 292 ARG A N 1
ATOM 2348 C CA . ARG A 1 292 ? 25.688 -11.484 -2.402 1 48.84 292 ARG A CA 1
ATOM 2349 C C . ARG A 1 292 ? 26 -12.867 -1.849 1 48.84 292 ARG A C 1
ATOM 2351 O O . ARG A 1 292 ? 25.438 -13.289 -0.84 1 48.84 292 ARG A O 1
ATOM 2358 N N . ALA A 1 293 ? 26.688 -13.711 -2.506 1 44.16 293 ALA A N 1
ATOM 2359 C CA . ALA A 1 293 ? 27.344 -14.922 -2.025 1 44.16 293 ALA A CA 1
ATOM 2360 C C . ALA A 1 293 ? 28.266 -14.625 -0.847 1 44.16 293 ALA A C 1
ATOM 2362 O O . ALA A 1 293 ? 29.078 -13.695 -0.905 1 44.16 293 ALA A O 1
ATOM 2363 N N . LYS A 1 294 ? 27.844 -15.062 0.244 1 45.69 294 LYS A N 1
ATOM 2364 C CA . LYS A 1 294 ? 28.844 -14.969 1.301 1 45.69 294 LYS A CA 1
ATOM 2365 C C . LYS A 1 294 ? 30.172 -15.578 0.855 1 45.69 294 LYS A C 1
ATOM 2367 O O . LYS A 1 294 ? 30.219 -16.734 0.43 1 45.69 294 LYS A O 1
ATOM 2372 N N . LYS A 1 295 ? 31.219 -14.789 0.653 1 43.5 295 LYS A N 1
ATOM 2373 C CA . LYS A 1 295 ? 32.594 -15.258 0.467 1 43.5 295 LYS A CA 1
ATOM 2374 C C . LYS A 1 295 ? 33 -16.188 1.605 1 43.5 295 LYS A C 1
ATOM 2376 O O . LYS A 1 295 ? 32.844 -15.836 2.779 1 43.5 295 LYS A O 1
ATOM 2381 N N . LYS A 1 296 ? 33.188 -17.406 1.355 1 45.5 296 LYS A N 1
ATOM 2382 C CA . LYS A 1 296 ? 33.938 -18.234 2.301 1 45.5 296 LYS A CA 1
ATOM 2383 C C . LYS A 1 296 ? 35.125 -17.469 2.861 1 45.5 296 LYS A C 1
ATOM 2385 O O . LYS A 1 296 ? 35.938 -16.906 2.104 1 45.5 296 LYS A O 1
ATOM 2390 N N . ASP A 1 297 ? 35.031 -17.016 4.082 1 38.94 297 ASP A N 1
ATOM 2391 C CA . ASP A 1 297 ? 36.25 -16.547 4.754 1 38.94 297 ASP A CA 1
ATOM 2392 C C . ASP A 1 297 ? 37.375 -17.562 4.621 1 38.94 297 ASP A C 1
ATOM 2394 O O . ASP A 1 297 ? 37.281 -18.672 5.152 1 38.94 297 ASP A O 1
ATOM 2398 N N . PRO A 1 298 ? 38.281 -17.5 3.664 1 42.44 298 PRO A N 1
ATOM 2399 C CA . PRO A 1 298 ? 39.406 -18.422 3.566 1 42.44 298 PRO A CA 1
ATOM 2400 C C . PRO A 1 298 ? 40.188 -18.531 4.875 1 42.44 298 PRO A C 1
ATOM 2402 O O . PRO A 1 298 ? 40.938 -19.516 5.074 1 42.44 298 PRO A O 1
ATOM 2405 N N . SER A 1 299 ? 40.219 -17.5 5.672 1 43.12 299 SER A N 1
ATOM 2406 C CA . SER A 1 299 ? 41.156 -17.469 6.801 1 43.12 299 SER A CA 1
ATOM 2407 C C . SER A 1 299 ? 40.844 -18.562 7.809 1 43.12 299 SER A C 1
ATOM 2409 O O . SER A 1 299 ? 41.656 -18.859 8.688 1 43.12 299 SER A O 1
ATOM 2411 N N . ARG A 1 300 ? 39.594 -19.062 7.844 1 42.81 300 ARG A N 1
ATOM 2412 C CA . ARG A 1 300 ? 39.375 -20 8.93 1 42.81 300 ARG A CA 1
ATOM 2413 C C . ARG A 1 300 ? 39.875 -21.391 8.562 1 42.81 300 ARG A C 1
ATOM 2415 O O . ARG A 1 300 ? 39.812 -22.328 9.375 1 42.81 300 ARG A O 1
ATOM 2422 N N . GLU A 1 301 ? 40.125 -21.641 7.223 1 37.84 301 GLU A N 1
ATOM 2423 C CA . GLU A 1 301 ? 40.719 -22.938 6.938 1 37.84 301 GLU A CA 1
ATOM 2424 C C . GLU A 1 301 ? 42.156 -23.031 7.469 1 37.84 301 GLU A C 1
ATOM 2426 O O . GLU A 1 301 ? 42.75 -24.109 7.523 1 37.84 301 GLU A O 1
ATOM 2431 N N . ARG A 1 302 ? 42.844 -21.859 7.723 1 40.22 302 ARG A N 1
ATOM 2432 C CA . ARG A 1 302 ? 44.25 -22.094 8.039 1 40.22 302 ARG A CA 1
ATOM 2433 C C . ARG A 1 302 ? 44.406 -22.625 9.461 1 40.22 302 ARG A C 1
ATOM 2435 O O . ARG A 1 302 ? 45.438 -23.25 9.781 1 40.22 302 ARG A O 1
ATOM 2442 N N . SER A 1 303 ? 43.594 -22.047 10.398 1 34.66 303 SER A N 1
ATOM 2443 C CA . SER A 1 303 ? 44.281 -22.219 11.68 1 34.66 303 SER A CA 1
ATOM 2444 C C . SER A 1 303 ? 44.156 -23.656 12.172 1 34.66 303 SER A C 1
ATOM 2446 O O . SER A 1 303 ? 44.719 -24.016 13.203 1 34.66 303 SER A O 1
ATOM 2448 N N . GLU A 1 304 ? 43.188 -24.484 11.688 1 32.19 304 GLU A N 1
ATOM 2449 C CA . GLU A 1 304 ? 43.25 -25.734 12.422 1 32.19 304 GLU A CA 1
ATOM 2450 C C . GLU A 1 304 ? 44.281 -26.688 11.805 1 32.19 304 GLU A C 1
ATOM 2452 O O . GLU A 1 304 ? 44.312 -27.875 12.141 1 32.19 304 GLU A O 1
ATOM 2457 N N . LEU A 1 305 ? 45.219 -26.188 11.047 1 25.61 305 LEU A N 1
ATOM 2458 C CA . LEU A 1 305 ? 46.344 -27.125 11.039 1 25.61 305 LEU A CA 1
ATOM 2459 C C . LEU A 1 305 ? 47.156 -27 12.328 1 25.61 305 LEU A C 1
ATOM 2461 O O . LEU A 1 305 ? 47.406 -25.891 12.805 1 25.61 305 LEU A O 1
ATOM 2465 N N . MET B 1 1 ? -8.422 55.781 1.908 1 20.06 1 MET B N 1
ATOM 2466 C CA . MET B 1 1 ? -7.215 55.375 2.615 1 20.06 1 MET B CA 1
ATOM 2467 C C . MET B 1 1 ? -7.141 53.844 2.721 1 20.06 1 MET B C 1
ATOM 2469 O O . MET B 1 1 ? -6.406 53.312 3.553 1 20.06 1 MET B O 1
ATOM 2473 N N . ALA B 1 2 ? -8.094 53.094 2.123 1 25.59 2 ALA B N 1
ATOM 2474 C CA . ALA B 1 2 ? -8.555 51.719 1.998 1 25.59 2 ALA B CA 1
ATOM 2475 C C . ALA B 1 2 ? -7.508 50.844 1.308 1 25.59 2 ALA B C 1
ATOM 2477 O O . ALA B 1 2 ? -7.672 49.625 1.207 1 25.59 2 ALA B O 1
ATOM 2478 N N . GLY B 1 3 ? -6.594 51.406 0.522 1 26.08 3 GLY B N 1
ATOM 2479 C CA . GLY B 1 3 ? -5.953 50.812 -0.641 1 26.08 3 GLY B CA 1
ATOM 2480 C C . GLY B 1 3 ? -4.84 49.844 -0.282 1 26.08 3 GLY B C 1
ATOM 2481 O O . GLY B 1 3 ? -4.371 49.062 -1.132 1 26.08 3 GLY B O 1
ATOM 2482 N N . ALA B 1 4 ? -3.986 50.188 0.684 1 29.69 4 ALA B N 1
ATOM 2483 C CA . ALA B 1 4 ? -2.625 49.688 0.809 1 29.69 4 ALA B CA 1
ATOM 2484 C C . ALA B 1 4 ? -2.623 48.25 1.335 1 29.69 4 ALA B C 1
ATOM 2486 O O . ALA B 1 4 ? -1.562 47.688 1.59 1 29.69 4 ALA B O 1
ATOM 2487 N N . CYS B 1 5 ? -3.676 47.812 1.859 1 33.88 5 CYS B N 1
ATOM 2488 C CA . CYS B 1 5 ? -3.662 46.531 2.59 1 33.88 5 CYS B CA 1
ATOM 2489 C C . CYS B 1 5 ? -3.461 45.375 1.641 1 33.88 5 CYS B C 1
ATOM 2491 O O . CYS B 1 5 ? -3.354 44.219 2.08 1 33.88 5 CYS B O 1
ATOM 2493 N N . GLY B 1 6 ? -3.625 45.469 0.304 1 34.94 6 GLY B N 1
ATOM 2494 C CA . GLY B 1 6 ? -3.768 44.438 -0.704 1 34.94 6 GLY B CA 1
ATOM 2495 C C . GLY B 1 6 ? -2.457 43.75 -1.04 1 34.94 6 GLY B C 1
ATOM 2496 O O . GLY B 1 6 ? -2.449 42.688 -1.693 1 34.94 6 GLY B O 1
ATOM 2497 N N . ARG B 1 7 ? -1.292 44.375 -1.048 1 37.53 7 ARG B N 1
ATOM 2498 C CA . ARG B 1 7 ? -0.073 44 -1.747 1 37.53 7 ARG B CA 1
ATOM 2499 C C . ARG B 1 7 ? 0.704 42.938 -0.952 1 37.53 7 ARG B C 1
ATOM 2501 O O . ARG B 1 7 ? 1.693 42.406 -1.439 1 37.53 7 ARG B O 1
ATOM 2508 N N . ARG B 1 8 ? 0.499 42.75 0.269 1 41.03 8 ARG B N 1
ATOM 2509 C CA . ARG B 1 8 ? 1.531 42.156 1.114 1 41.03 8 ARG B CA 1
ATOM 2510 C C . ARG B 1 8 ? 1.414 40.656 1.143 1 41.03 8 ARG B C 1
ATOM 2512 O O . ARG B 1 8 ? 2.375 39.938 1.478 1 41.03 8 ARG B O 1
ATOM 2519 N N . ALA B 1 9 ? 0.244 40.125 1.078 1 43.44 9 ALA B N 1
ATOM 2520 C CA . ALA B 1 9 ? 0.215 38.688 1.289 1 43.44 9 ALA B CA 1
ATOM 2521 C C . ALA B 1 9 ? 0.538 37.938 -0.001 1 43.44 9 ALA B C 1
ATOM 2523 O O . ALA B 1 9 ? 0.069 36.812 -0.21 1 43.44 9 ALA B O 1
ATOM 2524 N N . LEU B 1 10 ? 1.194 38.531 -0.948 1 45.94 10 LEU B N 1
ATOM 2525 C CA . LEU B 1 10 ? 1.5 38.031 -2.285 1 45.94 10 LEU B CA 1
ATOM 2526 C C . LEU B 1 10 ? 2.365 36.781 -2.215 1 45.94 10 LEU B C 1
ATOM 2528 O O . LEU B 1 10 ? 2.35 35.969 -3.133 1 45.94 10 LEU B O 1
ATOM 2532 N N . TRP B 1 11 ? 3.014 36.688 -1.139 1 42.44 11 TRP B N 1
ATOM 2533 C CA . TRP B 1 11 ? 3.98 35.594 -1.174 1 42.44 11 TRP B CA 1
ATOM 2534 C C . TRP B 1 11 ? 3.275 34.25 -1.127 1 42.44 11 TRP B C 1
ATOM 2536 O O . TRP B 1 11 ? 3.848 33.219 -1.52 1 42.44 11 TRP B O 1
ATOM 2546 N N . LEU B 1 12 ? 2.176 34.281 -0.491 1 49.72 12 LEU B N 1
ATOM 2547 C CA . LEU B 1 12 ? 1.455 33 -0.386 1 49.72 12 LEU B CA 1
ATOM 2548 C C . LEU B 1 12 ? 0.936 32.562 -1.749 1 49.72 12 LEU B C 1
ATOM 2550 O O . LEU B 1 12 ? 0.819 31.359 -2.014 1 49.72 12 LEU B O 1
ATOM 2554 N N . ALA B 1 13 ? 0.408 33.719 -2.373 1 43.19 13 ALA B N 1
ATOM 2555 C CA . ALA B 1 13 ? 0.059 33.406 -3.758 1 43.19 13 ALA B CA 1
ATOM 2556 C C . ALA B 1 13 ? 1.305 33.094 -4.582 1 43.19 13 ALA B C 1
ATOM 2558 O O . ALA B 1 13 ? 1.209 32.781 -5.773 1 43.19 13 ALA B O 1
ATOM 2559 N N . LEU B 1 14 ? 2.496 33.375 -4.012 1 42.78 14 LEU B N 1
ATOM 2560 C CA . LEU B 1 14 ? 3.754 33.344 -4.75 1 42.78 14 LEU B CA 1
ATOM 2561 C C . LEU B 1 14 ? 4.246 31.938 -4.973 1 42.78 14 LEU B C 1
ATOM 2563 O O . LEU B 1 14 ? 4.117 31.078 -4.09 1 42.78 14 LEU B O 1
ATOM 2567 N N . TRP B 1 15 ? 4.348 31.703 -6.203 1 45.56 15 TRP B N 1
ATOM 2568 C CA . TRP B 1 15 ? 5.102 30.672 -6.91 1 45.56 15 TRP B CA 1
ATOM 2569 C C . TRP B 1 15 ? 6.484 30.484 -6.289 1 45.56 15 TRP B C 1
ATOM 2571 O O . TRP B 1 15 ? 7.363 31.328 -6.457 1 45.56 15 TRP B O 1
ATOM 2581 N N . LEU B 1 16 ? 6.457 29.984 -5.133 1 46.09 16 LEU B N 1
ATOM 2582 C CA . LEU B 1 16 ? 7.816 29.781 -4.641 1 46.09 16 LEU B CA 1
ATOM 2583 C C . LEU B 1 16 ? 8.555 28.766 -5.496 1 46.09 16 LEU B C 1
ATOM 2585 O O . LEU B 1 16 ? 8.008 27.703 -5.832 1 46.09 16 LEU B O 1
ATOM 2589 N N . PRO B 1 17 ? 9.555 29.172 -6.176 1 43.09 17 PRO B N 1
ATOM 2590 C CA . PRO B 1 17 ? 10.359 28.188 -6.922 1 43.09 17 PRO B CA 1
ATOM 2591 C C . PRO B 1 17 ? 10.75 26.984 -6.078 1 43.09 17 PRO B C 1
ATOM 2593 O O . PRO B 1 17 ? 10.977 27.109 -4.875 1 43.09 17 PRO B O 1
ATOM 2596 N N . ALA B 1 18 ? 10.359 25.859 -6.527 1 44.28 18 ALA B N 1
ATOM 2597 C CA . ALA B 1 18 ? 10.977 24.688 -5.934 1 44.28 18 ALA B CA 1
ATOM 2598 C C . ALA B 1 18 ? 12.484 24.859 -5.789 1 44.28 18 ALA B C 1
ATOM 2600 O O . ALA B 1 18 ? 13.203 24.969 -6.785 1 44.28 18 ALA B O 1
ATOM 2601 N N . VAL B 1 19 ? 13.039 25.609 -4.996 1 37.19 19 VAL B N 1
ATOM 2602 C CA . VAL B 1 19 ? 14.492 25.625 -4.867 1 37.19 19 VAL B CA 1
ATOM 2603 C C . VAL B 1 19 ? 15.016 24.188 -4.758 1 37.19 19 VAL B C 1
ATOM 2605 O O . VAL B 1 19 ? 14.578 23.438 -3.895 1 37.19 19 VAL B O 1
ATOM 2608 N N . ALA B 1 20 ? 15.445 23.672 -5.883 1 38.81 20 ALA B N 1
ATOM 2609 C CA . ALA B 1 20 ? 16.281 22.484 -5.773 1 38.81 20 ALA B CA 1
ATOM 2610 C C . ALA B 1 20 ? 17.203 22.562 -4.57 1 38.81 20 ALA B C 1
ATOM 2612 O O . ALA B 1 20 ? 18.125 23.391 -4.543 1 38.81 20 ALA B O 1
ATOM 2613 N N . GLY B 1 21 ? 16.688 22.484 -3.467 1 36.41 21 GLY B N 1
ATOM 2614 C CA . GLY B 1 21 ? 17.594 22.547 -2.32 1 36.41 21 GLY B CA 1
ATOM 2615 C C . GLY B 1 21 ? 18.844 21.734 -2.506 1 36.41 21 GLY B C 1
ATOM 2616 O O . GLY B 1 21 ? 18.797 20.594 -2.988 1 36.41 21 GLY B O 1
ATOM 2617 N N . LYS B 1 22 ? 19.906 22.359 -2.791 1 36.72 22 LYS B N 1
ATOM 2618 C CA . LYS B 1 22 ? 21.203 21.734 -2.576 1 36.72 22 LYS B CA 1
ATOM 2619 C C . LYS B 1 22 ? 21.156 20.766 -1.396 1 36.72 22 LYS B C 1
ATOM 2621 O O . LYS B 1 22 ? 20.516 21.047 -0.386 1 36.72 22 LYS B O 1
ATOM 2626 N N . SER B 1 23 ? 21.375 19.547 -1.707 1 38.03 23 SER B N 1
ATOM 2627 C CA . SER B 1 23 ? 21.531 18.469 -0.75 1 38.03 23 SER B CA 1
ATOM 2628 C C . SER B 1 23 ? 22.141 18.953 0.559 1 38.03 23 SER B C 1
ATOM 2630 O O . SER B 1 23 ? 23.297 19.391 0.588 1 38.03 23 SER B O 1
ATOM 2632 N N . ARG B 1 24 ? 21.375 19.766 1.32 1 42.47 24 ARG B N 1
ATOM 2633 C CA . ARG B 1 24 ? 21.906 20.203 2.609 1 42.47 24 ARG B CA 1
ATOM 2634 C C . ARG B 1 24 ? 22.25 19.016 3.492 1 42.47 24 ARG B C 1
ATOM 2636 O O . ARG B 1 24 ? 21.625 17.953 3.381 1 42.47 24 ARG B O 1
ATOM 2643 N N . GLU B 1 25 ? 23.281 18.938 4.051 1 44.38 25 GLU B N 1
ATOM 2644 C CA . GLU B 1 25 ? 23.953 18.016 4.973 1 44.38 25 GLU B CA 1
ATOM 2645 C C . GLU B 1 25 ? 23.047 17.656 6.148 1 44.38 25 GLU B C 1
ATOM 2647 O O . GLU B 1 25 ? 22.484 18.547 6.801 1 44.38 25 GLU B O 1
ATOM 2652 N N . GLY B 1 26 ? 22.609 16.438 6.262 1 47.72 26 GLY B N 1
ATOM 2653 C CA . GLY B 1 26 ? 22.172 15.867 7.523 1 47.72 26 GLY B CA 1
ATOM 2654 C C . GLY B 1 26 ? 20.672 15.633 7.566 1 47.72 26 GLY B C 1
ATOM 2655 O O . GLY B 1 26 ? 20.125 15.289 8.617 1 47.72 26 GLY B O 1
ATOM 2656 N N . ILE B 1 27 ? 20.031 16.016 6.613 1 53.09 27 ILE B N 1
ATOM 2657 C CA . ILE B 1 27 ? 18.594 15.797 6.746 1 53.09 27 ILE B CA 1
ATOM 2658 C C . ILE B 1 27 ? 18.281 14.312 6.559 1 53.09 27 ILE B C 1
ATOM 2660 O O . ILE B 1 27 ? 18.719 13.695 5.59 1 53.09 27 ILE B O 1
ATOM 2664 N N . VAL B 1 28 ? 17.859 13.672 7.652 1 57.53 28 VAL B N 1
ATOM 2665 C CA . VAL B 1 28 ? 17.359 12.297 7.602 1 57.53 28 VAL B CA 1
ATOM 2666 C C . VAL B 1 28 ? 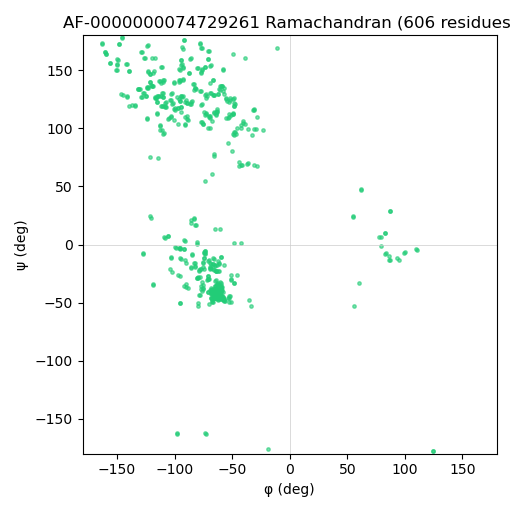15.859 12.305 7.316 1 57.53 28 VAL B C 1
ATOM 2668 O O . VAL B 1 28 ? 15.094 13 7.984 1 57.53 28 VAL B O 1
ATOM 2671 N N . ASN B 1 29 ? 15.531 11.914 6.094 1 69 29 ASN B N 1
ATOM 2672 C CA . ASN B 1 29 ? 14.117 11.641 5.836 1 69 29 ASN B CA 1
ATOM 2673 C C . ASN B 1 29 ? 13.789 10.156 6.008 1 69 29 ASN B C 1
ATOM 2675 O O . ASN B 1 29 ? 14.602 9.297 5.672 1 69 29 ASN B O 1
ATOM 2679 N N . ASN B 1 30 ? 12.719 10.086 6.859 1 88.38 30 ASN B N 1
ATOM 2680 C CA . ASN B 1 30 ? 12.148 8.75 6.996 1 88.38 30 ASN B CA 1
ATOM 2681 C C . ASN B 1 30 ? 10.906 8.578 6.133 1 88.38 30 ASN B C 1
ATOM 2683 O O . ASN B 1 30 ? 9.992 9.406 6.176 1 88.38 30 ASN B O 1
ATOM 2687 N N . ILE B 1 31 ? 11.016 7.688 5.191 1 93.31 31 ILE B N 1
ATOM 2688 C CA . ILE B 1 31 ? 9.859 7.344 4.367 1 93.31 31 ILE B CA 1
ATOM 2689 C C . ILE B 1 31 ? 9.273 6.016 4.836 1 93.31 31 ILE B C 1
ATOM 2691 O O . ILE B 1 31 ? 10.008 5.055 5.086 1 93.31 31 ILE B O 1
ATOM 2695 N N . GLU B 1 32 ? 8.016 6.062 5.02 1 95.38 32 GLU B N 1
ATOM 2696 C CA . GLU B 1 32 ? 7.289 4.836 5.332 1 95.38 32 GLU B CA 1
ATOM 2697 C C . GLU B 1 32 ? 6.305 4.48 4.219 1 95.38 32 GLU B C 1
ATOM 2699 O O . GLU B 1 32 ? 5.492 5.312 3.812 1 95.38 32 GLU B O 1
ATOM 2704 N N . TYR B 1 33 ? 6.422 3.295 3.633 1 95.38 33 TYR B N 1
ATOM 2705 C CA . TYR B 1 33 ? 5.41 2.717 2.758 1 95.38 33 TYR B CA 1
ATOM 2706 C C . TYR B 1 33 ? 4.422 1.868 3.551 1 95.38 33 TYR B C 1
ATOM 2708 O O . TYR B 1 33 ? 4.715 0.719 3.891 1 95.38 33 TYR B O 1
ATOM 2716 N N . VAL B 1 34 ? 3.275 2.443 3.762 1 96.69 34 VAL B N 1
ATOM 2717 C CA . VAL B 1 34 ? 2.314 1.875 4.703 1 96.69 34 VAL B CA 1
ATOM 2718 C C . VAL B 1 34 ? 1.312 1.001 3.951 1 96.69 34 VAL B C 1
ATOM 2720 O O . VAL B 1 34 ? 0.691 1.448 2.984 1 96.69 34 VAL B O 1
ATOM 2723 N N . TRP B 1 35 ? 1.189 -0.271 4.336 1 96.12 35 TRP B N 1
ATOM 2724 C CA . TRP B 1 35 ? 0.202 -1.264 3.926 1 96.12 35 TRP B CA 1
ATOM 2725 C C . TRP B 1 35 ? 0.3 -1.539 2.428 1 96.12 35 TRP B C 1
ATOM 2727 O O . TRP B 1 35 ? -0.71 -1.525 1.722 1 96.12 35 TRP B O 1
ATOM 2737 N N . PRO B 1 36 ? 1.449 -1.759 1.876 1 96.19 36 PRO B N 1
ATOM 2738 C CA . PRO B 1 36 ? 1.55 -2.121 0.46 1 96.19 36 PRO B CA 1
ATOM 2739 C C . PRO B 1 36 ? 1.099 -3.553 0.184 1 96.19 36 PRO B C 1
ATOM 2741 O O . PRO B 1 36 ? 1.128 -4.398 1.083 1 96.19 36 PRO B O 1
ATOM 2744 N N . LEU B 1 37 ? 0.635 -3.713 -1.047 1 96.38 37 LEU B N 1
ATOM 2745 C CA . LEU B 1 37 ? 0.688 -5.055 -1.615 1 96.38 37 LEU B CA 1
ATOM 2746 C C . LEU B 1 37 ? 2.121 -5.434 -1.979 1 96.38 37 LEU B C 1
ATOM 2748 O O . LEU B 1 37 ? 2.709 -4.852 -2.891 1 96.38 37 LEU B O 1
ATOM 2752 N N . VAL B 1 38 ? 2.652 -6.402 -1.269 1 95.81 38 VAL B N 1
ATOM 2753 C CA . VAL B 1 38 ? 4.051 -6.762 -1.479 1 95.81 38 VAL B CA 1
ATOM 2754 C C . VAL B 1 38 ? 4.145 -7.91 -2.479 1 95.81 38 VAL B C 1
ATOM 2756 O O . VAL B 1 38 ? 3.662 -9.016 -2.211 1 95.81 38 VAL B O 1
ATOM 2759 N N . VAL B 1 39 ? 4.812 -7.648 -3.596 1 96.56 39 VAL B N 1
ATOM 2760 C CA . VAL B 1 39 ? 5.008 -8.648 -4.641 1 96.56 39 VAL B CA 1
ATOM 2761 C C . VAL B 1 39 ? 6.5 -8.938 -4.809 1 96.56 39 VAL B C 1
ATOM 2763 O O . VAL B 1 39 ? 7.301 -8.016 -4.961 1 96.56 39 VAL B O 1
ATOM 2766 N N . MET B 1 40 ? 6.863 -10.156 -4.742 1 95.5 40 MET B N 1
ATOM 2767 C CA . MET B 1 40 ? 8.242 -10.555 -5.004 1 95.5 40 MET B CA 1
ATOM 2768 C C . MET B 1 40 ? 8.344 -11.344 -6.305 1 95.5 40 MET B C 1
ATOM 2770 O O . MET B 1 40 ? 7.566 -12.266 -6.539 1 95.5 40 MET B O 1
ATOM 2774 N N . ARG B 1 41 ? 9.227 -10.961 -7.113 1 95.31 41 ARG B N 1
ATOM 2775 C CA . ARG B 1 41 ? 9.562 -11.672 -8.336 1 95.31 41 ARG B CA 1
ATOM 2776 C C . ARG B 1 41 ? 10.945 -12.312 -8.242 1 95.31 41 ARG B C 1
ATOM 2778 O O . ARG B 1 41 ? 11.922 -11.641 -7.91 1 95.31 41 ARG B O 1
ATOM 2785 N N . ALA B 1 42 ? 10.969 -13.555 -8.508 1 93.69 42 ALA B N 1
ATOM 2786 C CA . ALA B 1 42 ? 12.211 -14.32 -8.438 1 93.69 42 ALA B CA 1
ATOM 2787 C C . ALA B 1 42 ? 12.25 -15.414 -9.5 1 93.69 42 ALA B C 1
ATOM 2789 O O . ALA B 1 42 ? 11.391 -15.453 -10.383 1 93.69 42 ALA B O 1
ATOM 2790 N N . THR B 1 43 ? 13.328 -16.094 -9.531 1 92 43 THR B N 1
ATOM 2791 C CA . THR B 1 43 ? 13.484 -17.312 -10.32 1 92 43 THR B CA 1
ATOM 2792 C C . THR B 1 43 ? 13.961 -18.469 -9.453 1 92 43 THR B C 1
ATOM 2794 O O . THR B 1 43 ? 14.445 -18.25 -8.336 1 92 43 THR B O 1
ATOM 2797 N N . LEU B 1 44 ? 13.773 -19.672 -9.93 1 90.56 44 LEU B N 1
ATOM 2798 C CA . LEU B 1 44 ? 14.273 -20.812 -9.164 1 90.56 44 LEU B CA 1
ATOM 2799 C C . LEU B 1 44 ? 15.789 -20.734 -9.008 1 90.56 44 LEU B C 1
ATOM 2801 O O . LEU B 1 44 ? 16.516 -20.5 -9.984 1 90.56 44 LEU B O 1
ATOM 2805 N N . GLU B 1 45 ? 16.141 -20.953 -7.836 1 85.56 45 GLU B N 1
ATOM 2806 C CA . GLU B 1 45 ? 17.562 -20.875 -7.543 1 85.56 45 GLU B CA 1
ATOM 2807 C C . GLU B 1 45 ? 18.297 -22.109 -8.039 1 85.56 45 GLU B C 1
ATOM 2809 O O . GLU B 1 45 ? 17.75 -23.219 -8.008 1 85.56 45 GLU B O 1
ATOM 2814 N N . ARG B 1 46 ? 19.531 -21.859 -8.352 1 88.25 46 ARG B N 1
ATOM 2815 C CA . ARG B 1 46 ? 20.422 -22.953 -8.719 1 88.25 46 ARG B CA 1
ATOM 2816 C C . ARG B 1 46 ? 21.203 -23.469 -7.512 1 88.25 46 ARG B C 1
ATOM 2818 O O . ARG B 1 46 ? 21.812 -22.672 -6.789 1 88.25 46 ARG B O 1
ATOM 2825 N N . ASP B 1 47 ? 21.125 -24.734 -7.316 1 84.12 47 ASP B N 1
ATOM 2826 C CA . ASP B 1 47 ? 21.969 -25.328 -6.277 1 84.12 47 ASP B CA 1
ATOM 2827 C C . ASP B 1 47 ? 23.438 -25.328 -6.688 1 84.12 47 ASP B C 1
ATOM 2829 O O . ASP B 1 47 ? 23.766 -25.125 -7.863 1 84.12 47 ASP B O 1
ATOM 2833 N N . LYS B 1 48 ? 24.281 -25.438 -5.648 1 82.94 48 LYS B N 1
ATOM 2834 C CA . LYS B 1 48 ? 25.719 -25.5 -5.93 1 82.94 48 LYS B CA 1
ATOM 2835 C C . LYS B 1 48 ? 26.031 -26.578 -6.973 1 82.94 48 LYS B C 1
ATOM 2837 O O . LYS B 1 48 ? 25.609 -27.719 -6.832 1 82.94 48 LYS B O 1
ATOM 2842 N N . GLY B 1 49 ? 26.672 -26.188 -8.031 1 87.69 49 GLY B N 1
ATOM 2843 C CA . GLY B 1 49 ? 27.062 -27.125 -9.07 1 87.69 49 GLY B CA 1
ATOM 2844 C C . GLY B 1 49 ? 25.984 -27.359 -10.102 1 87.69 49 GLY B C 1
ATOM 2845 O O . GLY B 1 49 ? 26.219 -28 -11.125 1 87.69 49 GLY B O 1
ATOM 2846 N N . GLU B 1 50 ? 24.875 -26.875 -9.82 1 90.88 50 GLU B N 1
ATOM 2847 C CA . GLU B 1 50 ? 23.766 -27.062 -10.758 1 90.88 50 GLU B CA 1
ATOM 2848 C C . GLU B 1 50 ? 23.828 -26.031 -11.883 1 90.88 50 GLU B C 1
ATOM 2850 O O . GLU B 1 50 ? 24.109 -24.859 -11.648 1 90.88 50 GLU B O 1
ATOM 2855 N N . THR B 1 51 ? 23.641 -26.516 -13.109 1 92.44 51 THR B N 1
ATOM 2856 C CA . THR B 1 51 ? 23.609 -25.594 -14.25 1 92.44 51 THR B CA 1
ATOM 2857 C C . THR B 1 51 ? 22.203 -25.031 -14.445 1 92.44 51 THR B C 1
ATOM 2859 O O . THR B 1 51 ? 21.219 -25.609 -14 1 92.44 51 THR B O 1
ATOM 2862 N N . GLN B 1 52 ? 22.172 -23.953 -15.133 1 91.19 52 GLN B N 1
ATOM 2863 C CA . GLN B 1 52 ? 20.875 -23.375 -15.461 1 91.19 52 GLN B CA 1
ATOM 2864 C C . GLN B 1 52 ? 20.047 -24.312 -16.328 1 91.19 52 GLN B C 1
ATOM 2866 O O . GLN B 1 52 ? 18.812 -24.359 -16.219 1 91.19 52 GLN B O 1
ATOM 2871 N N . ASP B 1 53 ? 20.688 -25.016 -17.156 1 94.25 53 ASP B N 1
ATOM 2872 C CA . ASP B 1 53 ? 20 -25.953 -18.047 1 94.25 53 ASP B CA 1
ATOM 2873 C C . ASP B 1 53 ? 19.25 -27.016 -17.234 1 94.25 53 ASP B C 1
ATOM 2875 O O . ASP B 1 53 ? 18.141 -27.406 -17.625 1 94.25 53 ASP B O 1
ATOM 2879 N N . LYS B 1 54 ? 19.844 -27.406 -16.188 1 94.88 54 LYS B N 1
ATOM 2880 C CA . LYS B 1 54 ? 19.203 -28.406 -15.336 1 94.88 54 LYS B CA 1
ATOM 2881 C C . LYS B 1 54 ? 17.953 -27.844 -14.656 1 94.88 54 LYS B C 1
ATOM 2883 O O . LYS B 1 54 ? 16.953 -28.547 -14.523 1 94.88 54 LYS B O 1
ATOM 2888 N N . VAL B 1 55 ? 18.047 -26.641 -14.25 1 94.44 55 VAL B N 1
ATOM 2889 C CA . VAL B 1 55 ? 16.906 -25.984 -13.633 1 94.44 55 VAL B CA 1
ATOM 2890 C C . VAL B 1 55 ? 15.789 -25.812 -14.664 1 94.44 55 VAL B C 1
ATOM 2892 O O . VAL B 1 55 ? 14.617 -26.062 -14.359 1 94.44 55 VAL B O 1
ATOM 2895 N N . ASP B 1 56 ? 16.188 -25.469 -15.883 1 95.25 56 ASP B N 1
ATOM 2896 C CA . ASP B 1 56 ? 15.203 -25.312 -16.953 1 95.25 56 ASP B CA 1
ATOM 2897 C C . ASP B 1 56 ? 14.547 -26.641 -17.297 1 95.25 56 ASP B C 1
ATOM 2899 O O . ASP B 1 56 ? 13.344 -26.703 -17.562 1 95.25 56 ASP B O 1
ATOM 2903 N N . GLU B 1 57 ? 15.312 -27.609 -17.281 1 96.38 57 GLU B N 1
ATOM 2904 C CA . GLU B 1 57 ? 14.781 -28.938 -17.562 1 96.38 57 GLU B CA 1
ATOM 2905 C C . GLU B 1 57 ? 13.789 -29.359 -16.469 1 96.38 57 GLU B C 1
ATOM 2907 O O . GLU B 1 57 ? 12.766 -29.984 -16.766 1 96.38 57 GLU B O 1
ATOM 2912 N N . LEU B 1 58 ? 14.188 -29.141 -15.273 1 95.75 58 LEU B N 1
ATOM 2913 C CA . LEU B 1 58 ? 13.289 -29.406 -14.164 1 95.75 58 LEU B CA 1
ATOM 2914 C C . LEU B 1 58 ? 11.938 -28.734 -14.375 1 95.75 58 LEU B C 1
ATOM 2916 O O . LEU B 1 58 ? 10.891 -29.391 -14.289 1 95.75 58 LEU B O 1
ATOM 2920 N N . ARG B 1 59 ? 11.945 -27.531 -14.688 1 95.69 59 ARG B N 1
ATOM 2921 C CA . ARG B 1 59 ? 10.742 -26.734 -14.914 1 95.69 59 ARG B CA 1
ATOM 2922 C C . ARG B 1 59 ? 9.922 -27.312 -16.062 1 95.69 59 ARG B C 1
ATOM 2924 O O . ARG B 1 59 ? 8.703 -27.469 -15.953 1 95.69 59 ARG B O 1
ATOM 2931 N N . ARG B 1 60 ? 10.578 -27.672 -17.125 1 96.44 60 ARG B N 1
ATOM 2932 C CA . ARG B 1 60 ? 9.906 -28.219 -18.312 1 96.44 60 ARG B CA 1
ATOM 2933 C C . ARG B 1 60 ? 9.25 -29.562 -17.984 1 96.44 60 ARG B C 1
ATOM 2935 O O . ARG B 1 60 ? 8.156 -29.844 -18.469 1 96.44 60 ARG B O 1
ATOM 2942 N N . THR B 1 61 ? 9.953 -30.297 -17.219 1 96.69 61 THR B N 1
ATOM 2943 C CA . THR B 1 61 ? 9.414 -31.609 -16.859 1 96.69 61 THR B CA 1
ATOM 2944 C C . THR B 1 61 ? 8.141 -31.453 -16.031 1 96.69 61 THR B C 1
ATOM 2946 O O . THR B 1 61 ? 7.148 -32.125 -16.266 1 96.69 61 THR B O 1
ATOM 2949 N N . VAL B 1 62 ? 8.164 -30.562 -15.078 1 96.12 62 VAL B N 1
ATOM 2950 C CA . VAL B 1 62 ? 6.98 -30.344 -14.266 1 96.12 62 VAL B CA 1
ATOM 2951 C C . VAL B 1 62 ? 5.844 -29.797 -15.133 1 96.12 62 VAL B C 1
ATOM 2953 O O . VAL B 1 62 ? 4.684 -30.156 -14.945 1 96.12 62 VAL B O 1
ATOM 2956 N N . ALA B 1 63 ? 6.172 -28.969 -16.109 1 97 63 ALA B N 1
ATOM 2957 C CA . ALA B 1 63 ? 5.168 -28.469 -17.031 1 97 63 ALA B CA 1
ATOM 2958 C C . ALA B 1 63 ? 4.496 -29.609 -17.797 1 97 63 ALA B C 1
ATOM 2960 O O . ALA B 1 63 ? 3.271 -29.609 -17.953 1 97 63 ALA B O 1
ATOM 2961 N N . GLU B 1 64 ? 5.289 -30.484 -18.203 1 95.62 64 GLU B N 1
ATOM 2962 C CA . GLU B 1 64 ? 4.766 -31.609 -18.969 1 95.62 64 GLU B CA 1
ATOM 2963 C C . GLU B 1 64 ? 3.857 -32.5 -18.109 1 95.62 64 GLU B C 1
ATOM 2965 O O . GLU B 1 64 ? 2.789 -32.906 -18.562 1 95.62 64 GLU B O 1
ATOM 2970 N N . ILE B 1 65 ? 4.328 -32.75 -16.922 1 93.75 65 ILE B N 1
ATOM 2971 C CA . ILE B 1 65 ? 3.521 -33.531 -16 1 93.75 65 ILE B CA 1
ATOM 2972 C C . ILE B 1 65 ? 2.18 -32.844 -15.758 1 93.75 65 ILE B C 1
ATOM 2974 O O . ILE B 1 65 ? 1.126 -33.5 -15.828 1 93.75 65 ILE B O 1
ATOM 2978 N N . GLY B 1 66 ? 2.236 -31.578 -15.5 1 94.62 66 GLY B N 1
ATOM 2979 C CA . GLY B 1 66 ? 1.022 -30.812 -15.25 1 94.62 66 GLY B CA 1
ATOM 2980 C C . GLY B 1 66 ? 0.087 -30.766 -16.438 1 94.62 66 GLY B C 1
ATOM 2981 O O . GLY B 1 66 ? -1.125 -30.938 -16.297 1 94.62 66 GLY B O 1
ATOM 2982 N N . HIS B 1 67 ? 0.65 -30.531 -17.609 1 95.69 67 HIS B N 1
ATOM 2983 C CA . HIS B 1 67 ? -0.147 -30.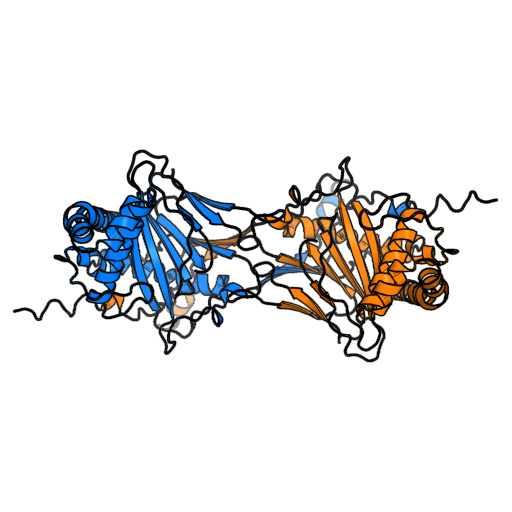469 -18.828 1 95.69 67 HIS B CA 1
ATOM 2984 C C . HIS B 1 67 ? -0.821 -31.812 -19.125 1 95.69 67 HIS B C 1
ATOM 2986 O O . HIS B 1 67 ? -1.992 -31.844 -19.5 1 95.69 67 HIS B O 1
ATOM 2992 N N . LYS B 1 68 ? -0.083 -32.844 -18.938 1 93.44 68 LYS B N 1
ATOM 2993 C CA . LYS B 1 68 ? -0.656 -34.156 -19.094 1 93.44 68 LYS B CA 1
ATOM 2994 C C . LYS B 1 68 ? -1.788 -34.406 -18.094 1 93.44 68 LYS B C 1
ATOM 2996 O O . LYS B 1 68 ? -2.809 -35 -18.438 1 93.44 68 LYS B O 1
ATOM 3001 N N . GLY B 1 69 ? -1.532 -33.969 -16.891 1 92.38 69 GLY B N 1
ATOM 3002 C CA . GLY B 1 69 ? -2.594 -34.062 -15.898 1 92.38 69 GLY B CA 1
ATOM 3003 C C . GLY B 1 69 ? -3.855 -33.312 -16.312 1 92.38 69 GLY B C 1
ATOM 3004 O O . GLY B 1 69 ? -4.965 -33.812 -16.094 1 92.38 69 GLY B O 1
ATOM 3005 N N . PHE B 1 70 ? -3.734 -32.25 -16.875 1 95.12 70 PHE B N 1
ATOM 3006 C CA . PHE B 1 70 ? -4.863 -31.453 -17.344 1 95.12 70 PHE B CA 1
ATOM 3007 C C . PHE B 1 70 ? -5.617 -32.188 -18.453 1 95.12 70 PHE B C 1
ATOM 3009 O O . PHE B 1 70 ? -6.852 -32.219 -18.438 1 95.12 70 PHE B O 1
ATOM 3016 N N . GLU B 1 71 ? -4.875 -32.719 -19.391 1 93.88 71 GLU B N 1
ATOM 3017 C CA . GLU B 1 71 ? -5.5 -33.469 -20.453 1 93.88 71 GLU B CA 1
ATOM 3018 C C . GLU B 1 71 ? -6.27 -34.688 -19.906 1 93.88 71 GLU B C 1
ATOM 3020 O O . GLU B 1 71 ? -7.371 -34.969 -20.359 1 93.88 71 GLU B O 1
ATOM 3025 N N . PHE B 1 72 ? -5.59 -35.281 -18.984 1 91.25 72 PHE B N 1
ATOM 3026 C CA . PHE B 1 72 ? -6.27 -36.406 -18.344 1 91.25 72 PHE B CA 1
ATOM 3027 C C . PHE B 1 72 ? -7.57 -35.938 -17.688 1 91.25 72 PHE B C 1
ATOM 3029 O O . PHE B 1 72 ? -8.609 -36.594 -17.859 1 91.25 72 PHE B O 1
ATOM 3036 N N . TYR B 1 73 ? -7.508 -34.875 -16.984 1 91.75 73 TYR B N 1
ATOM 3037 C CA . TYR B 1 73 ? -8.695 -34.312 -16.344 1 91.75 73 TYR B CA 1
ATOM 3038 C C . TYR B 1 73 ? -9.789 -34.031 -17.359 1 91.75 73 TYR B C 1
ATOM 3040 O O . TYR B 1 73 ? -10.938 -34.469 -17.172 1 91.75 73 TYR B O 1
ATOM 3048 N N . LEU B 1 74 ? -9.453 -33.375 -18.453 1 93.62 74 LEU B N 1
ATOM 3049 C CA . LEU B 1 74 ? -10.438 -32.969 -19.453 1 93.62 74 LEU B CA 1
ATOM 3050 C C . LEU B 1 74 ? -11.086 -34.188 -20.109 1 93.62 74 LEU B C 1
ATOM 3052 O O . LEU B 1 74 ? -12.289 -34.188 -20.375 1 93.62 74 LEU B O 1
ATOM 3056 N N . ASN B 1 75 ? -10.289 -35.219 -20.297 1 92 75 ASN B N 1
ATOM 3057 C CA . ASN B 1 75 ? -10.75 -36.312 -21.125 1 92 75 ASN B CA 1
ATOM 3058 C C . ASN B 1 75 ? -11.375 -37.438 -20.297 1 92 75 ASN B C 1
ATOM 3060 O O . ASN B 1 75 ? -12.266 -38.156 -20.766 1 92 75 ASN B O 1
ATOM 3064 N N . LYS B 1 76 ? -10.883 -37.5 -19.062 1 88.12 76 LYS B N 1
ATOM 3065 C CA . LYS B 1 76 ? -11.281 -38.719 -18.328 1 88.12 76 LYS B CA 1
ATOM 3066 C C . LYS B 1 76 ? -12.078 -38.344 -17.078 1 88.12 76 LYS B C 1
ATOM 3068 O O . LYS B 1 76 ? -12.953 -39.094 -16.641 1 88.12 76 LYS B O 1
ATOM 3073 N N . VAL B 1 77 ? -11.773 -37.281 -16.469 1 88.31 77 VAL B N 1
ATOM 3074 C CA . VAL B 1 77 ? -12.352 -36.969 -15.156 1 88.31 77 VAL B CA 1
ATOM 3075 C C . VAL B 1 77 ? -13.562 -36.062 -15.328 1 88.31 77 VAL B C 1
ATOM 3077 O O . VAL B 1 77 ? -14.656 -36.375 -14.844 1 88.31 77 VAL B O 1
ATOM 3080 N N . LEU B 1 78 ? -13.43 -35.031 -16.047 1 90.56 78 LEU B N 1
ATOM 3081 C CA . LEU B 1 78 ? -14.438 -33.969 -16.172 1 90.56 78 LEU B CA 1
ATOM 3082 C C . LEU B 1 78 ? -15.75 -34.531 -16.688 1 90.56 78 LEU B C 1
ATOM 3084 O O . LEU B 1 78 ? -16.812 -34.281 -16.125 1 90.56 78 LEU B O 1
ATOM 3088 N N . PRO B 1 79 ? -15.734 -35.406 -17.75 1 90.25 79 PRO B N 1
ATOM 3089 C CA . PRO B 1 79 ? -17.016 -35.938 -18.219 1 90.25 79 PRO B CA 1
ATOM 3090 C C . PRO B 1 79 ? -17.766 -36.719 -17.141 1 90.25 79 PRO B C 1
ATOM 3092 O O . PRO B 1 79 ? -19 -36.625 -17.062 1 90.25 79 PRO B O 1
ATOM 3095 N N . LYS B 1 80 ? -17.047 -37.375 -16.359 1 86.44 80 LYS B N 1
ATOM 3096 C CA . LYS B 1 80 ? -17.672 -38.125 -15.281 1 86.44 80 LYS B CA 1
ATOM 3097 C C . LYS B 1 80 ? -18.219 -37.188 -14.203 1 86.44 80 LYS B C 1
ATOM 3099 O O . LYS B 1 80 ? -19.297 -37.438 -13.664 1 86.44 80 LYS B O 1
ATOM 3104 N N . GLU B 1 81 ? -17.469 -36.156 -13.883 1 86.94 81 GLU B N 1
ATOM 3105 C CA . GLU B 1 81 ? -17.922 -35.188 -12.883 1 86.94 81 GLU B CA 1
ATOM 3106 C C . GLU B 1 81 ? -19.188 -34.469 -13.344 1 86.94 81 GLU B C 1
ATOM 3108 O O . GLU B 1 81 ? -20.109 -34.25 -12.547 1 86.94 81 GLU B O 1
ATOM 3113 N N . LEU B 1 82 ? -19.188 -34.094 -14.555 1 88.75 82 LEU B N 1
ATOM 3114 C CA . LEU B 1 82 ? -20.344 -33.375 -15.094 1 88.75 82 LEU B CA 1
ATOM 3115 C C . LEU B 1 82 ? -21.578 -34.25 -15.094 1 88.75 82 LEU B C 1
ATOM 3117 O O . LEU B 1 82 ? -22.703 -33.75 -14.945 1 88.75 82 LEU B O 1
ATOM 3121 N N . LYS B 1 83 ? -21.422 -35.531 -15.242 1 87.44 83 LYS B N 1
ATOM 3122 C CA . LYS B 1 83 ? -22.547 -36.469 -15.219 1 87.44 83 LYS B CA 1
ATOM 3123 C C . LYS B 1 83 ? -23.031 -36.719 -13.797 1 87.44 83 LYS B C 1
ATOM 3125 O O . LYS B 1 83 ? -24.234 -36.781 -13.555 1 87.44 83 LYS B O 1
ATOM 3130 N N . LYS B 1 84 ? -22.172 -36.75 -12.859 1 84.62 84 LYS B N 1
ATOM 3131 C CA . LYS B 1 84 ? -22.5 -37.188 -11.508 1 84.62 84 LYS B CA 1
ATOM 3132 C C . LYS B 1 84 ? -22.922 -36 -10.641 1 84.62 84 LYS B C 1
ATOM 3134 O O . LYS B 1 84 ? -23.734 -36.125 -9.727 1 84.62 84 LYS B O 1
ATOM 3139 N N . ASP B 1 85 ? -22.328 -34.844 -10.828 1 85.38 85 ASP B N 1
ATOM 3140 C CA . ASP B 1 85 ? -22.578 -33.656 -10.016 1 85.38 85 ASP B CA 1
ATOM 3141 C C . ASP B 1 85 ? -23.328 -32.594 -10.82 1 85.38 85 ASP B C 1
ATOM 3143 O O . ASP B 1 85 ? -22.719 -31.734 -11.445 1 85.38 85 ASP B O 1
ATOM 3147 N N . LYS B 1 86 ? -24.594 -32.656 -10.625 1 87.06 86 LYS B N 1
ATOM 3148 C CA . LYS B 1 86 ? -25.453 -31.797 -11.453 1 87.06 86 LYS B CA 1
ATOM 3149 C C . LYS B 1 86 ? -25.25 -30.312 -11.117 1 87.06 86 LYS B C 1
ATOM 3151 O O . LYS B 1 86 ? -25.359 -29.469 -12 1 87.06 86 LYS B O 1
ATOM 3156 N N . ASP B 1 87 ? -25.078 -30.031 -9.891 1 86.12 87 ASP B N 1
ATOM 3157 C CA . ASP B 1 87 ? -24.828 -28.641 -9.508 1 86.12 87 ASP B CA 1
ATOM 3158 C C . ASP B 1 87 ? -23.547 -28.109 -10.133 1 86.12 87 ASP B C 1
ATOM 3160 O O . ASP B 1 87 ? -23.531 -27 -10.672 1 86.12 87 ASP B O 1
ATOM 3164 N N . PHE B 1 88 ? -22.516 -28.875 -10.055 1 87.75 88 PHE B N 1
ATOM 3165 C CA . PHE B 1 88 ? -21.25 -28.516 -10.672 1 87.75 88 PHE B CA 1
ATOM 3166 C C . PHE B 1 88 ? -21.406 -28.359 -12.18 1 87.75 88 PHE B C 1
ATOM 3168 O O . PHE B 1 88 ? -20.859 -27.422 -12.773 1 87.75 88 PHE B O 1
ATOM 3175 N N . ALA B 1 89 ? -22.094 -29.219 -12.727 1 90.06 89 ALA B N 1
ATOM 3176 C CA . ALA B 1 89 ? -22.297 -29.188 -14.172 1 90.06 89 ALA B CA 1
ATOM 3177 C C . ALA B 1 89 ? -22.984 -27.891 -14.594 1 90.06 89 ALA B C 1
ATOM 3179 O O . ALA B 1 89 ? -22.625 -27.297 -15.617 1 90.06 89 ALA B O 1
ATOM 3180 N N . ALA B 1 90 ? -23.969 -27.5 -13.859 1 92.5 90 ALA B N 1
ATOM 3181 C CA . ALA B 1 90 ? -24.703 -26.281 -14.164 1 92.5 90 ALA B CA 1
ATOM 3182 C C . ALA B 1 90 ? -23.781 -25.062 -14.062 1 92.5 90 ALA B C 1
ATOM 3184 O O . ALA B 1 90 ? -23.766 -24.219 -14.969 1 92.5 90 ALA B O 1
ATOM 3185 N N . ASP B 1 91 ? -22.984 -24.969 -13.031 1 91.25 91 ASP B N 1
ATOM 3186 C CA . ASP B 1 91 ? -22.031 -23.859 -12.844 1 91.25 91 ASP B CA 1
ATOM 3187 C C . ASP B 1 91 ? -21 -23.844 -13.961 1 91.25 91 ASP B C 1
ATOM 3189 O O . ASP B 1 91 ? -20.656 -22.766 -14.469 1 91.25 91 ASP B O 1
ATOM 3193 N N . PHE B 1 92 ? -20.531 -25.031 -14.242 1 92 92 PHE B N 1
ATOM 3194 C CA . PHE B 1 92 ? -19.5 -25.188 -15.258 1 92 92 PHE B CA 1
ATOM 3195 C C . PHE B 1 92 ? -19.984 -24.672 -16.609 1 92 92 PHE B C 1
ATOM 3197 O O . PHE B 1 92 ? -19.234 -24.031 -17.344 1 92 92 PHE B O 1
ATOM 3204 N N . ALA B 1 93 ? -21.156 -24.938 -16.922 1 93.56 93 ALA B N 1
ATOM 3205 C CA . ALA B 1 93 ? -21.734 -24.562 -18.203 1 93.56 93 ALA B CA 1
ATOM 3206 C C . ALA B 1 93 ? -21.938 -23.047 -18.297 1 93.56 93 ALA B C 1
ATOM 3208 O O . ALA B 1 93 ? -21.844 -22.469 -19.391 1 93.56 93 ALA B O 1
ATOM 3209 N N . LEU B 1 94 ? -22.156 -22.406 -17.219 1 93.31 94 LEU B N 1
ATOM 3210 C CA . LEU B 1 94 ? -22.484 -20.984 -17.203 1 93.31 94 LEU B CA 1
ATOM 3211 C C . LEU B 1 94 ? -21.219 -20.141 -17.078 1 93.31 94 LEU B C 1
ATOM 3213 O O . LEU B 1 94 ? -21.234 -18.938 -17.344 1 93.31 94 LEU B O 1
ATOM 3217 N N . GLU B 1 95 ? -20.203 -20.797 -16.75 1 90.25 95 GLU B N 1
ATOM 3218 C CA . GLU B 1 95 ? -18.969 -20.078 -16.453 1 90.25 95 GLU B CA 1
ATOM 3219 C C . GLU B 1 95 ? -18.234 -19.688 -17.75 1 90.25 95 GLU B C 1
ATOM 3221 O O . GLU B 1 95 ? -18.406 -20.344 -18.781 1 90.25 95 GLU B O 1
ATOM 3226 N N . ASP B 1 96 ? -17.453 -18.547 -17.656 1 91.69 96 ASP B N 1
ATOM 3227 C CA . ASP B 1 96 ? -16.609 -18.156 -18.781 1 91.69 96 ASP B CA 1
ATOM 3228 C C . ASP B 1 96 ? -15.391 -19.078 -18.891 1 91.69 96 ASP B C 1
ATOM 3230 O O . ASP B 1 96 ? -15.438 -20.219 -18.438 1 91.69 96 ASP B O 1
ATOM 3234 N N . GLU B 1 97 ? -14.344 -18.703 -19.594 1 89.88 97 GLU B N 1
ATOM 3235 C CA . GLU B 1 97 ? -13.172 -19.547 -19.844 1 89.88 97 GLU B CA 1
ATOM 3236 C C . GLU B 1 97 ? -12.492 -19.953 -18.531 1 89.88 97 GLU B C 1
ATOM 3238 O O . GLU B 1 97 ? -11.656 -20.844 -18.516 1 89.88 97 GLU B O 1
ATOM 3243 N N . SER B 1 98 ? -12.883 -19.359 -17.516 1 92.25 98 SER B N 1
ATOM 3244 C CA . SER B 1 98 ? -12.32 -19.719 -16.219 1 92.25 98 SER B CA 1
ATOM 3245 C C . SER B 1 98 ? -12.727 -21.125 -15.82 1 92.25 98 SER B C 1
ATOM 3247 O O . SER B 1 98 ? -12.117 -21.734 -14.93 1 92.25 98 SER B O 1
ATOM 3249 N N . ARG B 1 99 ? -13.719 -21.688 -16.422 1 91.88 99 ARG B N 1
ATOM 3250 C CA . ARG B 1 99 ? -14.297 -22.969 -16.031 1 91.88 99 ARG B CA 1
ATOM 3251 C C . ARG B 1 99 ? -13.266 -24.078 -16.109 1 91.88 99 ARG B C 1
ATOM 3253 O O . ARG B 1 99 ? -13.281 -25 -15.297 1 91.88 99 ARG B O 1
ATOM 3260 N N . TRP B 1 100 ? -12.344 -23.953 -17.047 1 94.56 100 TRP B N 1
ATOM 3261 C CA . TRP B 1 100 ? -11.383 -25.031 -17.281 1 94.56 100 TRP B CA 1
ATOM 3262 C C . TRP B 1 100 ? -10.438 -25.188 -16.094 1 94.56 100 TRP B C 1
ATOM 3264 O O . TRP B 1 100 ? -10.312 -26.266 -15.523 1 94.56 100 TRP B O 1
ATOM 3274 N N . ASN B 1 101 ? -9.891 -24.109 -15.68 1 96 101 ASN B N 1
ATOM 3275 C CA . ASN B 1 101 ? -8.945 -24.172 -14.57 1 96 101 ASN B CA 1
ATOM 3276 C C . ASN B 1 101 ? -9.664 -24.25 -13.227 1 96 101 ASN B C 1
ATOM 3278 O O . ASN B 1 101 ? -9.148 -24.844 -12.273 1 96 101 ASN B O 1
ATOM 3282 N N . LYS B 1 102 ? -10.82 -23.719 -13.109 1 93.06 102 LYS B N 1
ATOM 3283 C CA . LYS B 1 102 ? -11.586 -23.891 -11.875 1 93.06 102 LYS B CA 1
ATOM 3284 C C . LYS B 1 102 ? -11.93 -25.359 -11.641 1 93.06 102 LYS B C 1
ATOM 3286 O O . LYS B 1 102 ? -11.797 -25.859 -10.523 1 93.06 102 LYS B O 1
ATOM 3291 N N . GLY B 1 103 ? -12.406 -25.984 -12.711 1 91 103 GLY B N 1
ATOM 3292 C CA . GLY B 1 103 ? -12.656 -27.406 -12.609 1 91 103 GLY B CA 1
ATOM 3293 C C . GLY B 1 103 ? -11.406 -28.219 -12.305 1 91 103 GLY B C 1
ATOM 3294 O O . GLY B 1 103 ? -11.43 -29.094 -11.445 1 91 103 GLY B O 1
ATOM 3295 N N . PHE B 1 104 ? -10.367 -27.906 -13.039 1 92.69 104 PHE B N 1
ATOM 3296 C CA . PHE B 1 104 ? -9.102 -28.609 -12.844 1 92.69 104 PHE B CA 1
ATOM 3297 C C . PHE B 1 104 ? -8.594 -28.422 -11.414 1 92.69 104 PHE B C 1
ATOM 3299 O O . PHE B 1 104 ? -8.094 -29.359 -10.797 1 92.69 104 PHE B O 1
ATOM 3306 N N . PHE B 1 105 ? -8.727 -27.25 -10.883 1 91.62 105 PHE B N 1
ATOM 3307 C CA . PHE B 1 105 ? -8.344 -26.953 -9.508 1 91.62 105 PHE B CA 1
ATOM 3308 C C . PHE B 1 105 ? -9.164 -27.781 -8.523 1 91.62 105 PHE B C 1
ATOM 3310 O O . PHE B 1 105 ? -8.617 -28.328 -7.562 1 91.62 105 PHE B O 1
ATOM 3317 N N . ARG B 1 106 ? -10.398 -27.812 -8.75 1 86.81 106 ARG B N 1
ATOM 3318 C CA . ARG B 1 106 ? -11.289 -28.609 -7.91 1 86.81 106 ARG B CA 1
ATOM 3319 C C . ARG B 1 106 ? -10.812 -30.047 -7.82 1 86.81 106 ARG B C 1
ATOM 3321 O O . ARG B 1 106 ? -10.758 -30.625 -6.727 1 86.81 106 ARG B O 1
ATOM 3328 N N . TRP B 1 107 ? -10.477 -30.578 -8.922 1 87.31 107 TRP B N 1
ATOM 3329 C CA . TRP B 1 107 ? -10 -31.969 -8.969 1 87.31 107 TRP B CA 1
ATOM 3330 C C . TRP B 1 107 ? -8.656 -32.094 -8.266 1 87.31 107 TRP B C 1
ATOM 3332 O O . TRP B 1 107 ? -8.445 -33.031 -7.484 1 87.31 107 TRP B O 1
ATOM 3342 N N . GLN B 1 108 ? -7.758 -31.203 -8.555 1 88.88 108 GLN B N 1
ATOM 3343 C CA . GLN B 1 108 ? -6.43 -31.266 -7.961 1 88.88 108 GLN B CA 1
ATOM 3344 C C . GLN B 1 108 ? -6.508 -31.188 -6.438 1 88.88 108 GLN B C 1
ATOM 3346 O O . GLN B 1 108 ? -5.719 -31.828 -5.734 1 88.88 108 GLN B O 1
ATOM 3351 N N . LYS B 1 109 ? -7.355 -30.438 -5.926 1 84.06 109 LYS B N 1
ATOM 3352 C CA . LYS B 1 109 ? -7.531 -30.328 -4.48 1 84.06 109 LYS B CA 1
ATOM 3353 C C . LYS B 1 109 ? -7.969 -31.656 -3.881 1 84.06 109 LYS B C 1
ATOM 3355 O O . LYS B 1 109 ? -7.523 -32.031 -2.795 1 84.06 109 LYS B O 1
ATOM 3360 N N . ARG B 1 110 ? -8.797 -32.312 -4.586 1 81.75 110 ARG B N 1
ATOM 3361 C CA . ARG B 1 110 ? -9.234 -33.625 -4.129 1 81.75 110 ARG B CA 1
ATOM 3362 C C . ARG B 1 110 ? -8.078 -34.625 -4.129 1 81.75 110 ARG B C 1
ATOM 3364 O O . ARG B 1 110 ? -7.922 -35.406 -3.188 1 81.75 110 ARG B O 1
ATOM 3371 N N . VAL B 1 111 ? -7.395 -34.531 -5.191 1 82.75 111 VAL B N 1
ATOM 3372 C CA . VAL B 1 111 ? -6.246 -35.438 -5.297 1 82.75 111 VAL B CA 1
ATOM 3373 C C . VAL B 1 111 ? -5.258 -35.156 -4.172 1 82.75 111 VAL B C 1
ATOM 3375 O O . VAL B 1 111 ? -4.777 -36.062 -3.504 1 82.75 111 VAL B O 1
ATOM 3378 N N . TYR B 1 112 ? -4.992 -33.906 -3.98 1 82.56 112 TYR B N 1
ATOM 3379 C CA . TYR B 1 112 ? -4.074 -33.5 -2.924 1 82.56 112 TYR B CA 1
ATOM 3380 C C . TYR B 1 112 ? -4.543 -34 -1.566 1 82.56 112 TYR B C 1
ATOM 3382 O O . TYR B 1 112 ? -3.748 -34.562 -0.793 1 82.56 112 TYR B O 1
ATOM 3390 N N . SER B 1 113 ? -5.758 -33.812 -1.262 1 77.44 113 SER B N 1
ATOM 3391 C CA . SER B 1 113 ? -6.305 -34.25 0.02 1 77.44 113 SER B CA 1
ATOM 3392 C C . SER B 1 113 ? -6.207 -35.75 0.177 1 77.44 113 SER B C 1
ATOM 3394 O O . SER B 1 113 ? -5.898 -36.25 1.261 1 77.44 113 SER B O 1
ATOM 3396 N N . MET B 1 114 ? -6.426 -36.438 -0.811 1 76.69 114 MET B N 1
ATOM 3397 C CA . MET B 1 114 ? -6.387 -37.906 -0.778 1 76.69 114 MET B CA 1
ATOM 3398 C C . MET B 1 114 ? -4.969 -38.406 -0.542 1 76.69 114 MET B C 1
ATOM 3400 O O . MET B 1 114 ? -4.754 -39.344 0.241 1 76.69 114 MET B O 1
ATOM 3404 N N . VAL B 1 115 ? -4.094 -37.719 -1.237 1 75.19 115 VAL B N 1
ATOM 3405 C CA . VAL B 1 115 ? -2.715 -38.219 -1.203 1 75.19 115 VAL B CA 1
ATOM 3406 C C . VAL B 1 115 ? -2.053 -37.781 0.106 1 75.19 115 VAL B C 1
ATOM 3408 O O . VAL B 1 115 ? -1.247 -38.531 0.669 1 75.19 115 VAL B O 1
ATOM 3411 N N . THR B 1 116 ? -2.465 -36.656 0.668 1 74.62 116 THR B N 1
ATOM 3412 C CA . THR B 1 116 ? -1.778 -36.125 1.84 1 74.62 116 THR B CA 1
ATOM 3413 C C . THR B 1 116 ? -2.578 -36.375 3.109 1 74.62 116 THR B C 1
ATOM 3415 O O . THR B 1 116 ? -2.039 -36.312 4.215 1 74.62 116 THR B O 1
ATOM 3418 N N . GLY B 1 117 ? -3.852 -36.594 3.006 1 71.5 117 GLY B N 1
ATOM 3419 C CA . GLY B 1 117 ? -4.738 -36.688 4.152 1 71.5 117 GLY B CA 1
ATOM 3420 C C . GLY B 1 117 ? -5.113 -35.375 4.762 1 71.5 117 GLY B C 1
ATOM 3421 O O . GLY B 1 117 ? -5.715 -35.312 5.84 1 71.5 117 GLY B O 1
ATOM 3422 N N . ILE B 1 118 ? -4.73 -34.312 4.141 1 68.94 118 ILE B N 1
ATOM 3423 C CA . ILE B 1 118 ? -5.016 -32.969 4.645 1 68.94 118 ILE B CA 1
ATOM 3424 C C . ILE B 1 118 ? -6.246 -32.406 3.941 1 68.94 118 ILE B C 1
ATOM 3426 O O . ILE B 1 118 ? -6.324 -32.406 2.711 1 68.94 118 ILE B O 1
ATOM 3430 N N . GLY B 1 119 ? -7.277 -31.938 4.848 1 62.81 119 GLY B N 1
ATOM 3431 C CA . GLY B 1 119 ? -8.453 -31.281 4.289 1 62.81 119 GLY B CA 1
ATOM 3432 C C . GLY B 1 119 ? -8.172 -29.875 3.787 1 62.81 119 GLY B C 1
ATOM 3433 O O . GLY B 1 119 ? -7.391 -29.141 4.391 1 62.81 119 GLY B O 1
ATOM 3434 N N . VAL B 1 120 ? -8.508 -29.516 2.625 1 59.88 120 VAL B N 1
ATOM 3435 C CA . VAL B 1 120 ? -8.414 -28.141 2.127 1 59.88 120 VAL B CA 1
ATOM 3436 C C . VAL B 1 120 ? -9.789 -27.484 2.18 1 59.88 120 VAL B C 1
ATOM 3438 O O . VAL B 1 120 ? -10.781 -28.062 1.736 1 59.88 120 VAL B O 1
ATOM 3441 N N . GLU B 1 121 ? -9.977 -26.516 3.184 1 54.19 121 GLU B N 1
ATOM 3442 C CA . GLU B 1 121 ? -11.242 -25.859 3.471 1 54.19 121 GLU B CA 1
ATOM 3443 C C . GLU B 1 121 ? -12.047 -25.625 2.195 1 54.19 121 GLU B C 1
ATOM 3445 O O . GLU B 1 121 ? -13.273 -25.734 2.195 1 54.19 121 GLU B O 1
ATOM 3450 N N . GLU B 1 122 ? -11.352 -25.125 1.295 1 47.91 122 GLU B N 1
ATOM 3451 C CA . GLU B 1 122 ? -12.125 -24.75 0.116 1 47.91 122 GLU B CA 1
ATOM 3452 C C . GLU B 1 122 ? -12.781 -25.984 -0.51 1 47.91 122 GLU B C 1
ATOM 3454 O O . GLU B 1 122 ? -13.625 -25.859 -1.406 1 47.91 122 GLU B O 1
ATOM 3459 N N . ILE B 1 123 ? -12.406 -27.156 -0.17 1 46.28 123 ILE B N 1
ATOM 3460 C CA . ILE B 1 123 ? -12.906 -28.266 -0.962 1 46.28 123 ILE B CA 1
ATOM 3461 C C . ILE B 1 123 ? -13.68 -29.234 -0.061 1 46.28 123 ILE B C 1
ATOM 3463 O O . ILE B 1 123 ? -13.102 -29.844 0.847 1 46.28 123 ILE B O 1
ATOM 3467 N N . LEU B 1 124 ? -14.836 -28.891 0.316 1 43.47 124 LEU B N 1
ATOM 3468 C CA . LEU B 1 124 ? -15.602 -29.969 0.928 1 43.47 124 LEU B CA 1
ATOM 3469 C C . LEU B 1 124 ? -15.664 -31.188 0.005 1 43.47 124 LEU B C 1
ATOM 3471 O O . LEU B 1 124 ? -16.141 -31.078 -1.126 1 43.47 124 LEU B O 1
ATOM 3475 N N . TRP B 1 125 ? -14.672 -31.953 0.167 1 45.44 125 TRP B N 1
ATOM 3476 C CA . TRP B 1 125 ? -14.859 -33.25 -0.514 1 45.44 125 TRP B CA 1
ATOM 3477 C C . TRP B 1 125 ? -16.25 -33.812 -0.242 1 45.44 125 TRP B C 1
ATOM 3479 O O . TRP B 1 125 ? -16.672 -33.906 0.913 1 45.44 125 TRP B O 1
ATOM 3489 N N . ASP B 1 126 ? -17.016 -33.625 -1.15 1 49.03 126 ASP B N 1
ATOM 3490 C CA . ASP B 1 126 ? -18.406 -34.062 -0.993 1 49.03 126 ASP B CA 1
ATOM 3491 C C . ASP B 1 126 ? -18.469 -35.594 -0.867 1 49.03 126 ASP B C 1
ATOM 3493 O O . ASP B 1 126 ? -19.562 -36.156 -0.902 1 49.03 126 ASP B O 1
ATOM 3497 N N . GLY B 1 127 ? -17.281 -36.25 -0.639 1 50.03 127 GLY B N 1
ATOM 3498 C CA . GLY B 1 127 ? -17.312 -37.688 -0.384 1 50.03 127 GLY B CA 1
ATOM 3499 C C . GLY B 1 127 ? -17.344 -38.5 -1.652 1 50.03 127 GLY B C 1
ATOM 3500 O O . GLY B 1 127 ? -17.375 -39.75 -1.594 1 50.03 127 GLY B O 1
ATOM 3501 N N . LYS B 1 128 ? -17.484 -37.906 -2.814 1 53.31 128 LYS B N 1
ATOM 3502 C CA . LYS B 1 128 ? -17.625 -38.781 -3.986 1 53.31 128 LYS B CA 1
ATOM 3503 C C . LYS B 1 128 ? -16.25 -39.281 -4.453 1 53.31 128 LYS B C 1
ATOM 3505 O O . LYS B 1 128 ? -15.25 -38.594 -4.301 1 53.31 128 LYS B O 1
ATOM 3510 N N . PRO B 1 129 ? -16.219 -40.625 -4.719 1 52.5 129 PRO B N 1
ATOM 3511 C CA . PRO B 1 129 ? -14.938 -41.188 -5.16 1 52.5 129 PRO B CA 1
ATOM 3512 C C . PRO B 1 129 ? -14.336 -40.438 -6.348 1 52.5 129 PRO B C 1
ATOM 3514 O O . PRO B 1 129 ? -15.07 -39.969 -7.211 1 52.5 129 PRO B O 1
ATOM 3517 N N . VAL B 1 130 ? -13.148 -39.969 -6.16 1 55.72 130 VAL B N 1
ATOM 3518 C CA . VAL B 1 130 ? -12.375 -39.438 -7.277 1 55.72 130 VAL B CA 1
ATOM 3519 C C . VAL B 1 130 ? -12.039 -40.531 -8.258 1 55.72 130 VAL B C 1
ATOM 3521 O O . VAL B 1 130 ? -11.688 -41.656 -7.848 1 55.72 130 VAL B O 1
ATOM 3524 N N . PRO B 1 131 ? -12.578 -40.562 -9.57 1 52.16 131 PRO B N 1
ATOM 3525 C CA . PRO B 1 131 ? -12.094 -41.625 -10.445 1 52.16 131 PRO B CA 1
ATOM 3526 C C . PRO B 1 131 ? -10.602 -41.906 -10.281 1 52.16 131 PRO B C 1
ATOM 3528 O O . PRO B 1 131 ? -9.867 -41.031 -9.797 1 52.16 131 PRO B O 1
ATOM 3531 N N . GLN B 1 132 ? -10.109 -43.125 -10.734 1 50.91 132 GLN B N 1
ATOM 3532 C CA . GLN B 1 132 ? -8.734 -43.594 -10.664 1 50.91 132 GLN B CA 1
ATOM 3533 C C . GLN B 1 132 ? -7.746 -42.5 -11.031 1 50.91 132 GLN B C 1
ATOM 3535 O O . GLN B 1 132 ? -7.875 -41.875 -12.078 1 50.91 132 GLN B O 1
ATOM 3540 N N . LEU B 1 133 ? -7.141 -41.875 -10.148 1 51.56 133 LEU B N 1
ATOM 3541 C CA . LEU B 1 133 ? -6.305 -40.688 -10.141 1 51.56 133 LEU B CA 1
ATOM 3542 C C . LEU B 1 133 ? -4.992 -40.938 -10.875 1 51.56 133 LEU B C 1
ATOM 3544 O O . LEU B 1 133 ? -4.094 -41.594 -10.344 1 51.56 133 LEU B O 1
ATOM 3548 N N . PRO B 1 134 ? -4.848 -41.25 -12.055 1 50 134 PRO B N 1
ATOM 3549 C CA . PRO B 1 134 ? -3.471 -41.125 -12.547 1 50 134 PRO B CA 1
ATOM 3550 C C . PRO B 1 134 ? -2.793 -39.844 -12.055 1 50 134 PRO B C 1
ATOM 3552 O O . PRO B 1 134 ? -1.584 -39.688 -12.234 1 50 134 PRO B O 1
ATOM 3555 N N . GLY B 1 135 ? -3.383 -39.094 -11.328 1 55.25 135 GLY B N 1
ATOM 3556 C CA . GLY B 1 135 ? -3.045 -37.688 -11.188 1 55.25 135 GLY B CA 1
ATOM 3557 C C . GLY B 1 135 ? -2.07 -37.438 -10.055 1 55.25 135 GLY B C 1
ATOM 3558 O O . GLY B 1 135 ? -1.68 -36.281 -9.828 1 55.25 135 GLY B O 1
ATOM 3559 N N . ASP B 1 136 ? -1.652 -38.562 -9.461 1 64.06 136 ASP B N 1
ATOM 3560 C CA . ASP B 1 136 ? -0.732 -38.344 -8.359 1 64.06 136 ASP B CA 1
ATOM 3561 C C . ASP B 1 136 ? 0.689 -38.094 -8.867 1 64.06 136 ASP B C 1
ATOM 3563 O O . ASP B 1 136 ? 1.616 -37.906 -8.07 1 64.06 136 ASP B O 1
ATOM 3567 N N . GLU B 1 137 ? 0.709 -38.094 -10.125 1 75.38 137 GLU B N 1
ATOM 3568 C CA . GLU B 1 137 ? 2.049 -37.969 -10.695 1 75.38 137 GLU B CA 1
ATOM 3569 C C . GLU B 1 137 ? 2.707 -36.688 -10.266 1 75.38 137 GLU B C 1
ATOM 3571 O O . GLU B 1 137 ? 3.908 -36.625 -9.984 1 75.38 137 GLU B O 1
ATOM 3576 N N . LEU B 1 138 ? 1.869 -35.719 -10.188 1 81.25 138 LEU B N 1
ATOM 3577 C CA . LEU B 1 138 ? 2.418 -34.406 -9.781 1 81.25 138 LEU B CA 1
ATOM 3578 C C . LEU B 1 138 ? 3.004 -34.5 -8.375 1 81.25 138 LEU B C 1
ATOM 3580 O O . LEU B 1 138 ? 4.129 -34.031 -8.148 1 81.25 138 LEU B O 1
ATOM 3584 N N . HIS B 1 139 ? 2.34 -35.188 -7.57 1 82.25 139 HIS B N 1
ATOM 3585 C CA . HIS B 1 139 ? 2.725 -35.188 -6.164 1 82.25 139 HIS B CA 1
ATOM 3586 C C . HIS B 1 139 ? 3.793 -36.219 -5.887 1 82.25 139 HIS B C 1
ATOM 3588 O O . HIS B 1 139 ? 4.496 -36.156 -4.875 1 82.25 139 HIS B O 1
ATOM 3594 N N . SER B 1 140 ? 3.941 -37.188 -6.723 1 80.5 140 SER B N 1
ATOM 3595 C CA . SER B 1 140 ? 4.906 -38.25 -6.5 1 80.5 140 SER B CA 1
ATOM 3596 C C . SER B 1 140 ? 6.184 -38 -7.301 1 80.5 140 SER B C 1
ATOM 3598 O O . SER B 1 140 ? 7.156 -38.75 -7.164 1 80.5 140 SER B O 1
ATOM 3600 N N . SER B 1 141 ? 6.203 -37 -8.047 1 86.38 141 SER B N 1
ATOM 3601 C CA . SER B 1 141 ? 7.344 -36.719 -8.914 1 86.38 141 SER B CA 1
ATOM 3602 C C . SER B 1 141 ? 8.508 -36.125 -8.133 1 86.38 141 SER B C 1
ATOM 3604 O O . SER B 1 141 ? 8.32 -35.188 -7.348 1 86.38 141 SER B O 1
ATOM 3606 N N . LYS B 1 142 ? 9.656 -36.719 -8.406 1 90.5 142 LYS B N 1
ATOM 3607 C CA . LYS B 1 142 ? 10.867 -36.156 -7.824 1 90.5 142 LYS B CA 1
ATOM 3608 C C . LYS B 1 142 ? 11.109 -34.719 -8.352 1 90.5 142 LYS B C 1
ATOM 3610 O O . LYS B 1 142 ? 11.664 -33.875 -7.648 1 90.5 142 LYS B O 1
ATOM 3615 N N . HIS B 1 143 ? 10.734 -34.5 -9.586 1 93.25 143 HIS B N 1
ATOM 3616 C CA . HIS B 1 143 ? 10.891 -33.188 -10.188 1 93.25 143 HIS B CA 1
ATOM 3617 C C . HIS B 1 143 ? 10.031 -32.156 -9.469 1 93.25 143 HIS B C 1
ATOM 3619 O O . HIS B 1 143 ? 10.484 -31.016 -9.219 1 93.25 143 HIS B O 1
ATOM 3625 N N . MET B 1 144 ? 8.852 -32.562 -9.141 1 91.75 144 MET B N 1
ATOM 3626 C CA . MET B 1 144 ? 7.988 -31.656 -8.391 1 91.75 144 MET B CA 1
ATOM 3627 C C . MET B 1 144 ? 8.562 -31.391 -7 1 91.75 144 MET B C 1
ATOM 3629 O O . MET B 1 144 ? 8.555 -30.25 -6.531 1 91.75 144 MET B O 1
ATOM 3633 N N . GLN B 1 145 ? 9.031 -32.406 -6.398 1 89.94 145 GLN B N 1
ATOM 3634 C CA . GLN B 1 145 ? 9.633 -32.25 -5.078 1 89.94 145 GLN B CA 1
ATOM 3635 C C . GLN B 1 145 ? 10.789 -31.25 -5.113 1 89.94 145 GLN B C 1
ATOM 3637 O O . GLN B 1 145 ? 10.883 -30.375 -4.254 1 89.94 145 GLN B O 1
ATOM 3642 N N . SER B 1 146 ? 11.617 -31.438 -6.102 1 92.81 146 SER B N 1
ATOM 3643 C CA . SER B 1 146 ? 12.75 -30.516 -6.258 1 92.81 146 SER B CA 1
ATOM 3644 C C . SER B 1 146 ? 12.281 -29.094 -6.516 1 92.81 146 SER B C 1
ATOM 3646 O O . SER B 1 146 ? 12.859 -28.141 -5.984 1 92.81 146 SER B O 1
ATOM 3648 N N . THR B 1 147 ? 11.258 -28.922 -7.281 1 94.19 147 THR B N 1
ATOM 3649 C CA . THR B 1 147 ? 10.703 -27.609 -7.594 1 94.19 147 THR B CA 1
ATOM 3650 C C . THR B 1 147 ? 10.156 -26.953 -6.336 1 94.19 147 THR B C 1
ATOM 3652 O O . THR B 1 147 ? 10.445 -25.781 -6.078 1 94.19 147 THR B O 1
ATOM 3655 N N . VAL B 1 148 ? 9.461 -27.719 -5.547 1 91.38 148 VAL B N 1
ATOM 3656 C CA . VAL B 1 148 ? 8.875 -27.203 -4.316 1 91.38 148 VAL B CA 1
ATOM 3657 C C . VAL B 1 148 ? 9.984 -26.75 -3.367 1 91.38 148 VAL B C 1
ATOM 3659 O O . VAL B 1 148 ? 9.891 -25.672 -2.762 1 91.38 148 VAL B O 1
ATOM 3662 N N . LYS B 1 149 ? 10.969 -27.547 -3.289 1 89.31 149 LYS B N 1
ATOM 3663 C CA . LYS B 1 149 ? 12.094 -27.188 -2.434 1 89.31 149 LYS B CA 1
ATOM 3664 C C . LYS B 1 149 ? 12.703 -25.859 -2.854 1 89.31 149 LYS B C 1
ATOM 3666 O O . LYS B 1 149 ? 13.016 -25.016 -2.006 1 89.31 149 LYS B O 1
ATOM 3671 N N . LYS B 1 150 ? 12.898 -25.672 -4.102 1 91.25 150 LYS B N 1
ATOM 3672 C CA . LYS B 1 150 ? 13.484 -24.422 -4.605 1 91.25 150 LYS B CA 1
ATOM 3673 C C . LYS B 1 150 ? 12.555 -23.234 -4.34 1 91.25 150 LYS B C 1
ATOM 3675 O O . LYS B 1 150 ? 13.023 -22.141 -4.016 1 91.25 150 LYS B O 1
ATOM 3680 N N . ILE B 1 151 ? 11.242 -23.453 -4.48 1 92.81 151 ILE B N 1
ATOM 3681 C CA . ILE B 1 151 ? 10.281 -22.391 -4.199 1 92.81 151 ILE B CA 1
ATOM 3682 C C . ILE B 1 151 ? 10.352 -22.016 -2.723 1 92.81 151 ILE B C 1
ATOM 3684 O O . ILE B 1 151 ? 10.406 -20.828 -2.383 1 92.81 151 ILE B O 1
ATOM 3688 N N . LEU B 1 152 ? 10.406 -23 -1.889 1 88.44 152 LEU B N 1
ATOM 3689 C CA . LEU B 1 152 ? 10.406 -22.766 -0.449 1 88.44 152 LEU B CA 1
ATOM 3690 C C . LEU B 1 152 ? 11.688 -22.062 -0.016 1 88.44 152 LEU B C 1
ATOM 3692 O O . LEU B 1 152 ? 11.711 -21.391 1.022 1 88.44 152 LEU B O 1
ATOM 3696 N N . GLY B 1 153 ? 12.68 -22.156 -0.808 1 85.31 153 GLY B N 1
ATOM 3697 C CA . GLY B 1 153 ? 13.914 -21.453 -0.541 1 85.31 153 GLY B CA 1
ATOM 3698 C C . GLY B 1 153 ? 13.75 -19.938 -0.581 1 85.31 153 GLY B C 1
ATOM 3699 O O . GLY B 1 153 ? 14.586 -19.203 -0.04 1 85.31 153 GLY B O 1
ATOM 3700 N N . HIS B 1 154 ? 12.656 -19.484 -1.198 1 87.88 154 HIS B N 1
ATOM 3701 C CA . HIS B 1 154 ? 12.414 -18.047 -1.319 1 87.88 154 HIS B CA 1
ATOM 3702 C C . HIS B 1 154 ? 11.516 -17.547 -0.197 1 87.88 154 HIS B C 1
ATOM 3704 O O . HIS B 1 154 ? 11.305 -16.344 -0.061 1 87.88 154 HIS B O 1
ATOM 3710 N N . MET B 1 155 ? 11.039 -18.422 0.675 1 84.25 155 MET B N 1
ATOM 3711 C CA . MET B 1 155 ? 10.031 -18.031 1.667 1 84.25 155 MET B CA 1
ATOM 3712 C C . MET B 1 155 ? 10.625 -17.094 2.705 1 84.25 155 MET B C 1
ATOM 3714 O O . MET B 1 155 ? 9.961 -16.156 3.152 1 84.25 155 MET B O 1
ATOM 3718 N N . ALA B 1 156 ? 11.797 -17.406 3.039 1 80.94 156 ALA B N 1
ATOM 3719 C CA . ALA B 1 156 ? 12.43 -16.531 4.027 1 80.94 156 ALA B CA 1
ATOM 3720 C C . ALA B 1 156 ? 12.562 -15.109 3.51 1 80.94 156 ALA B C 1
ATOM 3722 O O . ALA B 1 156 ? 12.32 -14.148 4.246 1 80.94 156 ALA B O 1
ATOM 3723 N N . ALA B 1 157 ? 13.016 -15.062 2.27 1 84.31 157 ALA B N 1
ATOM 3724 C CA . ALA B 1 157 ? 13.164 -13.742 1.666 1 84.31 157 ALA B CA 1
ATOM 3725 C C . ALA B 1 157 ? 11.82 -13.016 1.596 1 84.31 157 ALA B C 1
ATOM 3727 O O . ALA B 1 157 ? 11.734 -11.82 1.885 1 84.31 157 ALA B O 1
ATOM 3728 N N . TYR B 1 158 ? 10.852 -13.703 1.251 1 89.38 158 TYR B N 1
ATOM 3729 C CA . TYR B 1 158 ? 9.539 -13.078 1.158 1 89.38 158 TYR B CA 1
ATOM 3730 C C . TYR B 1 158 ? 9.023 -12.688 2.537 1 89.38 158 TYR B C 1
ATOM 3732 O O . TYR B 1 158 ? 8.414 -11.633 2.703 1 89.38 158 TYR B O 1
ATOM 3740 N N . LYS B 1 159 ? 9.133 -13.547 3.436 1 82.94 159 LYS B N 1
ATOM 3741 C CA . LYS B 1 159 ? 8.719 -13.234 4.801 1 82.94 159 LYS B CA 1
ATOM 3742 C C . LYS B 1 159 ? 9.383 -11.945 5.293 1 82.94 159 LYS B C 1
ATOM 3744 O O . LYS B 1 159 ? 8.727 -11.094 5.898 1 82.94 159 LYS B O 1
ATOM 3749 N N . LYS B 1 160 ? 10.594 -11.852 5.039 1 83.12 160 LYS B N 1
ATOM 3750 C CA . LYS B 1 160 ? 11.32 -10.664 5.465 1 83.12 160 LYS B CA 1
ATOM 3751 C C . LYS B 1 160 ? 10.797 -9.414 4.762 1 83.12 160 LYS B C 1
ATOM 3753 O O . LYS B 1 160 ? 10.703 -8.352 5.371 1 83.12 160 LYS B O 1
ATOM 3758 N N . ALA B 1 161 ? 10.461 -9.555 3.529 1 86.56 161 ALA B N 1
ATOM 3759 C CA . ALA B 1 161 ? 10.031 -8.422 2.721 1 86.56 161 ALA B CA 1
ATOM 3760 C C . ALA B 1 161 ? 8.594 -8.031 3.047 1 86.56 161 ALA B C 1
ATOM 3762 O O . ALA B 1 161 ? 8.164 -6.91 2.75 1 86.56 161 ALA B O 1
ATOM 3763 N N . SER B 1 162 ? 7.793 -8.828 3.592 1 84.31 162 SER B N 1
ATOM 3764 C CA . SER B 1 162 ? 6.359 -8.586 3.711 1 84.31 162 SER B CA 1
ATOM 3765 C C . SER B 1 162 ? 5.891 -8.75 5.152 1 84.31 162 SER B C 1
ATOM 3767 O O . SER B 1 162 ? 4.746 -8.422 5.477 1 84.31 162 SER B O 1
ATOM 3769 N N . GLU B 1 163 ? 6.699 -9.195 5.996 1 74 163 GLU B N 1
ATOM 3770 C CA . GLU B 1 163 ? 6.344 -9.562 7.363 1 74 163 GLU B CA 1
ATOM 3771 C C . GLU B 1 163 ? 5.207 -10.578 7.383 1 74 163 GLU B C 1
ATOM 3773 O O . GLU B 1 163 ? 4.363 -10.555 8.281 1 74 163 GLU B O 1
ATOM 3778 N N . ALA B 1 164 ? 5.102 -11.242 6.344 1 69.56 164 ALA B N 1
ATOM 3779 C CA . ALA B 1 164 ? 4.117 -12.32 6.285 1 69.56 164 ALA B CA 1
ATOM 3780 C C . ALA B 1 164 ? 4.219 -13.219 7.512 1 69.56 164 ALA B C 1
ATOM 3782 O O . ALA B 1 164 ? 5.316 -13.586 7.93 1 69.56 164 ALA B O 1
ATOM 3783 N N . THR B 1 165 ? 3.031 -13.211 8.219 1 57.09 165 THR B N 1
ATOM 3784 C CA . THR B 1 165 ? 2.988 -14.047 9.414 1 57.09 165 THR B CA 1
ATOM 3785 C C . THR B 1 165 ? 3.084 -15.523 9.039 1 57.09 165 THR B C 1
ATOM 3787 O O . THR B 1 165 ? 2.074 -16.156 8.719 1 57.09 165 THR B O 1
ATOM 3790 N N . VAL B 1 166 ? 4.234 -15.852 8.781 1 57.44 166 VAL B N 1
ATOM 3791 C CA . VAL B 1 166 ? 4.602 -17.266 8.742 1 57.44 166 VAL B CA 1
ATOM 3792 C C . VAL B 1 166 ? 5.547 -17.578 9.898 1 57.44 166 VAL B C 1
ATOM 3794 O O . VAL B 1 166 ? 6.453 -16.797 10.195 1 57.44 166 VAL B O 1
ATOM 3797 N N . ASP B 1 167 ? 4.957 -18.141 11 1 52.62 167 ASP B N 1
ATOM 3798 C CA . ASP B 1 167 ? 5.824 -18.438 12.133 1 52.62 167 ASP B CA 1
ATOM 3799 C C . ASP B 1 167 ? 7.246 -18.75 11.672 1 52.62 167 ASP B C 1
ATOM 3801 O O . ASP B 1 167 ? 7.477 -19.734 10.977 1 52.62 167 ASP B O 1
ATOM 3805 N N . PRO B 1 168 ? 8.023 -17.641 11.836 1 48.94 168 PRO B N 1
ATOM 3806 C CA . PRO B 1 168 ? 9.422 -17.859 11.445 1 48.94 168 PRO B CA 1
ATOM 3807 C C . PRO B 1 168 ? 10 -19.141 12.047 1 48.94 168 PRO B C 1
ATOM 3809 O O . PRO B 1 168 ? 10.961 -19.703 11.516 1 48.94 168 PRO B O 1
ATOM 3812 N N . SER B 1 169 ? 9.438 -19.297 13.227 1 46.84 169 SER B N 1
ATOM 3813 C CA . SER B 1 169 ? 9.945 -20.484 13.922 1 46.84 169 SER B CA 1
ATOM 3814 C C . SER B 1 169 ? 9.391 -21.766 13.312 1 46.84 169 SER B C 1
ATOM 3816 O O . SER B 1 169 ? 9.805 -22.859 13.688 1 46.84 169 SER B O 1
ATOM 3818 N N . ALA B 1 170 ? 8.492 -21.422 12.453 1 51.91 170 ALA B N 1
ATOM 3819 C CA . ALA B 1 170 ? 7.922 -22.641 11.891 1 51.91 170 ALA B CA 1
ATOM 3820 C C . ALA B 1 170 ? 8.93 -23.359 10.992 1 51.91 170 ALA B C 1
ATOM 3822 O O . ALA B 1 170 ? 9.602 -22.734 10.172 1 51.91 170 ALA B O 1
ATOM 3823 N N . LYS B 1 171 ? 9.359 -24.422 11.484 1 53.56 171 LYS B N 1
ATOM 3824 C CA . LYS B 1 171 ? 10.289 -25.281 10.766 1 53.56 171 LYS B CA 1
ATOM 3825 C C . LYS B 1 171 ? 9.586 -26.031 9.641 1 53.56 171 LYS B C 1
ATOM 3827 O O . LYS B 1 171 ? 10.242 -26.625 8.781 1 53.56 171 LYS B O 1
ATOM 3832 N N . ARG B 1 172 ? 8.164 -25.781 9.695 1 62.41 172 ARG B N 1
ATOM 3833 C CA . ARG B 1 172 ? 7.473 -26.609 8.711 1 62.41 172 ARG B CA 1
ATOM 3834 C C . ARG B 1 172 ? 6.328 -25.844 8.055 1 62.41 172 ARG B C 1
ATOM 3836 O O . ARG B 1 172 ? 5.613 -25.094 8.727 1 62.41 172 ARG B O 1
ATOM 3843 N N . PHE B 1 173 ? 6.406 -25.875 6.68 1 71.38 173 PHE B N 1
ATOM 3844 C CA . PHE B 1 173 ? 5.344 -25.25 5.906 1 71.38 173 PHE B CA 1
ATOM 3845 C C . PHE B 1 173 ? 4.496 -26.297 5.191 1 71.38 173 PHE B C 1
ATOM 3847 O O . PHE B 1 173 ? 5.016 -27.312 4.734 1 71.38 173 PHE B O 1
ATOM 3854 N N . ARG B 1 174 ? 3.244 -25.984 5.242 1 77.94 174 ARG B N 1
ATOM 3855 C CA . ARG B 1 174 ? 2.377 -26.719 4.32 1 77.94 174 ARG B CA 1
ATOM 3856 C C . ARG B 1 174 ? 2.355 -26.047 2.949 1 77.94 174 ARG B C 1
ATOM 3858 O O . ARG B 1 174 ? 2.15 -24.828 2.848 1 77.94 174 ARG B O 1
ATOM 3865 N N . PHE B 1 175 ? 2.73 -26.828 2.006 1 86.62 175 PHE B N 1
ATOM 3866 C CA . PHE B 1 175 ? 2.756 -26.391 0.618 1 86.62 175 PHE B CA 1
ATOM 3867 C C . PHE B 1 175 ? 1.631 -27.031 -0.18 1 86.62 175 PHE B C 1
ATOM 3869 O O . PHE B 1 175 ? 1.573 -28.266 -0.298 1 86.62 175 PHE B O 1
ATOM 3876 N N . ILE B 1 176 ? 0.725 -26.203 -0.713 1 86.25 176 ILE B N 1
ATOM 3877 C CA . ILE B 1 176 ? -0.4 -26.703 -1.503 1 86.25 176 ILE B CA 1
ATOM 3878 C C . ILE B 1 176 ? -0.235 -26.266 -2.959 1 86.25 176 ILE B C 1
ATOM 3880 O O . ILE B 1 176 ? -0.567 -25.125 -3.316 1 86.25 176 ILE B O 1
ATOM 3884 N N . PRO B 1 177 ? 0.202 -27.188 -3.789 1 91.62 177 PRO B N 1
ATOM 3885 C CA . PRO B 1 177 ? 0.423 -26.844 -5.195 1 91.62 177 PRO B CA 1
ATOM 3886 C C . PRO B 1 177 ? -0.767 -27.188 -6.086 1 91.62 177 PRO B C 1
ATOM 3888 O O . PRO B 1 177 ? -1.496 -28.141 -5.793 1 91.62 177 PRO B O 1
ATOM 3891 N N . TRP B 1 178 ? -0.961 -26.453 -7.152 1 92.81 178 TRP B N 1
ATOM 3892 C CA . TRP B 1 178 ? -1.828 -26.859 -8.25 1 92.81 178 TRP B CA 1
ATOM 3893 C C . TRP B 1 178 ? -1.345 -26.266 -9.57 1 92.81 178 TRP B C 1
ATOM 3895 O O . TRP B 1 178 ? -0.728 -25.203 -9.594 1 92.81 178 TRP B O 1
ATOM 3905 N N . VAL B 1 179 ? -1.618 -27 -10.617 1 96.06 179 VAL B N 1
ATOM 3906 C CA . VAL B 1 179 ? -1.218 -26.578 -11.953 1 96.06 179 VAL B CA 1
ATOM 3907 C C . VAL B 1 179 ? -2.377 -25.844 -12.633 1 96.06 179 VAL B C 1
ATOM 3909 O O . VAL B 1 179 ? -3.537 -26.234 -12.469 1 96.06 179 VAL B O 1
ATOM 3912 N N . GLU B 1 180 ? -2.035 -24.812 -13.367 1 97.75 180 GLU B N 1
ATOM 3913 C CA . GLU B 1 180 ? -2.969 -24.109 -14.234 1 97.75 180 GLU B CA 1
ATOM 3914 C C . GLU B 1 180 ? -2.512 -24.156 -15.695 1 97.75 180 GLU B C 1
ATOM 3916 O O . GLU B 1 180 ? -1.324 -24 -15.984 1 97.75 180 GLU B O 1
ATOM 3921 N N . VAL B 1 181 ? -3.459 -24.406 -16.547 1 97.94 181 VAL B N 1
ATOM 3922 C CA . VAL B 1 181 ? -3.172 -24.516 -17.969 1 97.94 181 VAL B CA 1
ATOM 3923 C C . VAL B 1 181 ? -4.055 -23.531 -18.75 1 97.94 181 VAL B C 1
ATOM 3925 O O . VAL B 1 181 ? -5.277 -23.531 -18.594 1 97.94 181 VAL B O 1
ATOM 3928 N N . TYR B 1 182 ? -3.447 -22.719 -19.578 1 98.06 182 TYR B N 1
ATOM 3929 C CA . TYR B 1 182 ? -4.172 -21.734 -20.375 1 98.06 182 TYR B CA 1
ATOM 3930 C C . TYR B 1 182 ? -3.883 -21.922 -21.859 1 98.06 182 TYR B C 1
ATOM 3932 O O . TYR B 1 182 ? -2.789 -21.594 -22.328 1 98.06 182 TYR B O 1
ATOM 3940 N N . ARG B 1 183 ? -4.863 -22.422 -22.609 1 96.94 183 ARG B N 1
ATOM 3941 C CA . ARG B 1 183 ? -4.797 -22.453 -24.062 1 96.94 183 ARG B CA 1
ATOM 3942 C C . ARG B 1 183 ? -5.102 -21.078 -24.656 1 96.94 183 ARG B C 1
ATOM 3944 O O . ARG B 1 183 ? -5.348 -20.125 -23.922 1 96.94 183 ARG B O 1
ATOM 3951 N N . ALA B 1 184 ? -4.898 -21.031 -25.969 1 96.5 184 ALA B N 1
ATOM 3952 C CA . ALA B 1 184 ? -5.113 -19.75 -26.641 1 96.5 184 ALA B CA 1
ATOM 3953 C C . ALA B 1 184 ? -6.457 -19.141 -26.234 1 96.5 184 ALA B C 1
ATOM 3955 O O . ALA B 1 184 ? -7.488 -19.812 -26.281 1 96.5 184 ALA B O 1
ATOM 3956 N N . GLY B 1 185 ? -6.387 -17.875 -25.75 1 95.69 185 GLY B N 1
ATOM 3957 C CA . GLY B 1 185 ? -7.594 -17.125 -25.438 1 95.69 185 GLY B CA 1
ATOM 3958 C C . GLY B 1 185 ? -8.117 -17.375 -24.047 1 95.69 185 GLY B C 1
ATOM 3959 O O . GLY B 1 185 ? -8.977 -16.641 -23.547 1 95.69 185 GLY B O 1
ATOM 3960 N N . GLU B 1 186 ? -7.648 -18.375 -23.375 1 96.75 186 GLU B N 1
ATOM 3961 C CA . GLU B 1 186 ? -8.164 -18.734 -22.062 1 96.75 186 GLU B CA 1
ATOM 3962 C C . GLU B 1 186 ? -7.629 -17.781 -20.984 1 96.75 186 GLU B C 1
ATOM 3964 O O . GLU B 1 186 ? -6.559 -17.188 -21.156 1 96.75 186 GLU B O 1
ATOM 3969 N N . PHE B 1 187 ? -8.445 -17.547 -19.938 1 97.12 187 PHE B N 1
ATOM 3970 C CA . PHE B 1 187 ? -8.141 -16.609 -18.859 1 97.12 187 PHE B CA 1
ATOM 3971 C C . PHE B 1 187 ? -8.758 -17.094 -17.547 1 97.12 187 PHE B C 1
ATOM 3973 O O . PHE B 1 187 ? -9.391 -18.156 -17.5 1 97.12 187 PHE B O 1
ATOM 3980 N N . GLN B 1 188 ? -8.469 -16.484 -16.531 1 96.56 188 GLN B N 1
ATOM 3981 C CA . GLN B 1 188 ? -9.102 -16.688 -15.227 1 96.56 188 GLN B CA 1
ATOM 3982 C C . GLN B 1 188 ? -9.539 -15.359 -14.609 1 96.56 188 GLN B C 1
ATOM 3984 O O . GLN B 1 188 ? -8.75 -14.414 -14.547 1 96.56 188 GLN B O 1
ATOM 3989 N N . VAL B 1 189 ? -10.727 -15.328 -14.117 1 95.44 189 VAL B N 1
ATOM 3990 C CA . VAL B 1 189 ? -11.312 -14.109 -13.586 1 95.44 189 VAL B CA 1
ATOM 3991 C C . VAL B 1 189 ? -10.719 -13.797 -12.219 1 95.44 189 VAL B C 1
ATOM 3993 O O . VAL B 1 189 ? -10.062 -14.648 -11.609 1 95.44 189 VAL B O 1
ATOM 3996 N N . SER B 1 190 ? -11.016 -12.602 -11.758 1 95.69 190 SER B N 1
ATOM 3997 C CA . SER B 1 190 ? -10.477 -12.109 -10.492 1 95.69 190 SER B CA 1
ATOM 3998 C C . SER B 1 190 ? -10.859 -13.023 -9.336 1 95.69 190 SER B C 1
ATOM 4000 O O . SER B 1 190 ? -12 -13.5 -9.258 1 95.69 190 SER B O 1
ATOM 4002 N N . HIS B 1 191 ? -9.852 -13.273 -8.469 1 93.5 191 HIS B N 1
ATOM 4003 C CA . HIS B 1 191 ? -10.086 -14.094 -7.285 1 93.5 191 HIS B CA 1
ATOM 4004 C C . HIS B 1 191 ? -9 -13.859 -6.238 1 93.5 191 HIS B C 1
ATOM 4006 O O . HIS B 1 191 ? -8.008 -13.18 -6.504 1 93.5 191 HIS B O 1
ATOM 4012 N N . THR B 1 192 ? -9.242 -14.305 -5.004 1 91.75 192 THR B N 1
ATOM 4013 C CA . THR B 1 192 ? -8.297 -14.359 -3.896 1 91.75 192 THR B CA 1
ATOM 4014 C C . THR B 1 192 ? -8.18 -15.781 -3.354 1 91.75 192 THR B C 1
ATOM 4016 O O . THR B 1 192 ? -8.82 -16.703 -3.869 1 91.75 192 THR B O 1
ATOM 4019 N N . HIS B 1 193 ? -7.227 -15.914 -2.492 1 85.12 193 HIS B N 1
ATOM 4020 C CA . HIS B 1 193 ? -7.078 -17.203 -1.817 1 85.12 193 HIS B CA 1
ATOM 4021 C C . HIS B 1 193 ? -7.242 -17.047 -0.308 1 85.12 193 HIS B C 1
ATOM 4023 O O . HIS B 1 193 ? -7.02 -15.977 0.243 1 85.12 193 HIS B O 1
ATOM 4029 N N . THR B 1 194 ? -7.77 -18.062 0.28 1 75.94 194 THR B N 1
ATOM 4030 C CA . THR B 1 194 ? -7.941 -18.078 1.729 1 75.94 194 THR B CA 1
ATOM 4031 C C . THR B 1 194 ? -7.125 -19.203 2.361 1 75.94 194 THR B C 1
ATOM 4033 O O . THR B 1 194 ? -6.648 -20.109 1.663 1 75.94 194 THR B O 1
ATOM 4036 N N . GLY B 1 195 ? -6.871 -19.109 3.619 1 70.69 195 GLY B N 1
ATOM 4037 C CA . GLY B 1 195 ? -6.289 -20.219 4.363 1 70.69 195 GLY B CA 1
ATOM 4038 C C . GLY B 1 195 ? -4.777 -20.156 4.449 1 70.69 195 GLY B C 1
ATOM 4039 O O . GLY B 1 195 ? -4.152 -20.969 5.137 1 70.69 195 GLY B O 1
ATOM 4040 N N . SER B 1 196 ? -4.203 -19.281 3.66 1 78.81 196 SER B N 1
ATOM 4041 C CA . SER B 1 196 ? -2.756 -19.125 3.713 1 78.81 196 SER B CA 1
ATOM 4042 C C . SER B 1 196 ? -2.355 -17.656 3.619 1 78.81 196 SER B C 1
ATOM 4044 O O . SER B 1 196 ? -3.016 -16.859 2.938 1 78.81 196 SER B O 1
ATOM 4046 N N . PRO B 1 197 ? -1.271 -17.328 4.238 1 82.88 197 PRO B N 1
ATOM 4047 C CA . PRO B 1 197 ? -0.841 -15.93 4.148 1 82.88 197 PRO B CA 1
ATOM 4048 C C . PRO B 1 197 ? -0.135 -15.617 2.83 1 82.88 197 PRO B C 1
ATOM 4050 O O . PRO B 1 197 ? -0.154 -14.469 2.375 1 82.88 197 PRO B O 1
ATOM 4053 N N . VAL B 1 198 ? 0.492 -16.703 2.297 1 90.44 198 VAL B N 1
ATOM 4054 C CA . VAL B 1 198 ? 1.301 -16.484 1.104 1 90.44 198 VAL B CA 1
ATOM 4055 C C . VAL B 1 198 ? 0.831 -17.391 -0.024 1 90.44 198 VAL B C 1
ATOM 4057 O O . VAL B 1 198 ? 0.6 -18.594 0.192 1 90.44 198 VAL B O 1
ATOM 4060 N N . VAL B 1 199 ? 0.7 -16.828 -1.182 1 93.75 199 VAL B N 1
ATOM 4061 C CA . VAL B 1 199 ? 0.461 -17.594 -2.4 1 93.75 199 VAL B CA 1
ATOM 4062 C C . VAL B 1 199 ? 1.474 -17.188 -3.471 1 93.75 199 VAL B C 1
ATOM 4064 O O . VAL B 1 199 ? 2.205 -16.219 -3.305 1 93.75 199 VAL B O 1
ATOM 4067 N N . GLY B 1 200 ? 1.549 -17.969 -4.465 1 96.69 200 GLY B N 1
ATOM 4068 C CA . GLY B 1 200 ? 2.482 -17.688 -5.539 1 96.69 200 GLY B CA 1
ATOM 4069 C C . GLY B 1 200 ? 2.186 -18.438 -6.816 1 96.69 200 GLY B C 1
ATOM 4070 O O . GLY B 1 200 ? 1.274 -19.281 -6.852 1 96.69 200 GLY B O 1
ATOM 4071 N N . ILE B 1 201 ? 2.926 -18.094 -7.84 1 98.12 201 ILE B N 1
ATOM 4072 C CA . ILE B 1 201 ? 2.781 -18.703 -9.164 1 98.12 201 ILE B CA 1
ATOM 4073 C C . ILE B 1 201 ? 4.145 -18.781 -9.844 1 98.12 201 ILE B C 1
ATOM 4075 O O . ILE B 1 201 ? 4.918 -17.828 -9.812 1 98.12 201 ILE B O 1
ATOM 4079 N N . LEU B 1 202 ? 4.449 -19.906 -10.312 1 97.94 202 LEU B N 1
ATOM 4080 C CA . LEU B 1 202 ? 5.648 -20.156 -11.102 1 97.94 202 LEU B CA 1
ATOM 4081 C C . LEU B 1 202 ? 5.293 -20.391 -12.57 1 97.94 202 LEU B C 1
ATOM 4083 O O . LEU B 1 202 ? 4.52 -21.297 -12.883 1 97.94 202 LEU B O 1
ATOM 4087 N N . ALA B 1 203 ? 5.848 -19.578 -13.43 1 98.12 203 ALA B N 1
ATOM 4088 C CA . ALA B 1 203 ? 5.664 -19.797 -14.859 1 98.12 203 ALA B CA 1
ATOM 4089 C C . ALA B 1 203 ? 6.512 -20.969 -15.352 1 98.12 203 ALA B C 1
ATOM 4091 O O . ALA B 1 203 ? 7.707 -20.812 -15.609 1 98.12 203 ALA B O 1
ATOM 4092 N N . LEU B 1 204 ? 5.859 -22.078 -15.57 1 98.19 204 LEU B N 1
ATOM 4093 C CA . LEU B 1 204 ? 6.57 -23.266 -16.016 1 98.19 204 LEU B CA 1
ATOM 4094 C C . LEU B 1 204 ? 6.855 -23.219 -17.5 1 98.19 204 LEU B C 1
ATOM 4096 O O . LEU B 1 204 ? 7.98 -23.469 -17.938 1 98.19 204 LEU B O 1
ATOM 4100 N N . ARG B 1 205 ? 5.855 -22.953 -18.266 1 97.44 205 ARG B N 1
ATOM 4101 C CA . ARG B 1 205 ? 5.871 -22.781 -19.719 1 97.44 205 ARG B CA 1
ATOM 4102 C C . ARG B 1 205 ? 4.973 -21.625 -20.141 1 97.44 205 ARG B C 1
ATOM 4104 O O . ARG B 1 205 ? 3.779 -21.609 -19.828 1 97.44 205 ARG B O 1
ATOM 4111 N N . CYS B 1 206 ? 5.574 -20.656 -20.766 1 95.12 206 CYS B N 1
ATOM 4112 C CA . CYS B 1 206 ? 4.734 -19.547 -21.203 1 95.12 206 CYS B CA 1
ATOM 4113 C C . CYS B 1 206 ? 5.293 -18.906 -22.469 1 95.12 206 CYS B C 1
ATOM 4115 O O . CYS B 1 206 ? 6.496 -18.984 -22.719 1 95.12 206 CYS B O 1
ATOM 4117 N N . ASN B 1 207 ? 4.48 -18.281 -23.25 1 93.25 207 ASN B N 1
ATOM 4118 C CA . ASN B 1 207 ? 4.848 -17.672 -24.531 1 93.25 207 ASN B CA 1
ATOM 4119 C C . ASN B 1 207 ? 5.168 -16.188 -24.375 1 93.25 207 ASN B C 1
ATOM 4121 O O . ASN B 1 207 ? 5.457 -15.5 -25.359 1 93.25 207 ASN B O 1
ATOM 4125 N N . GLY B 1 208 ? 5.027 -15.68 -23.25 1 92.31 208 GLY B N 1
ATOM 4126 C CA . GLY B 1 208 ? 5.305 -14.273 -23 1 92.31 208 GLY B CA 1
ATOM 4127 C C . GLY B 1 208 ? 4.152 -13.359 -23.375 1 92.31 208 GLY B C 1
ATOM 4128 O O . GLY B 1 208 ? 4.293 -12.133 -23.375 1 92.31 208 GLY B O 1
ATOM 4129 N N . LYS B 1 209 ? 3.051 -13.898 -23.656 1 93.25 209 LYS B N 1
ATOM 4130 C CA . LYS B 1 209 ? 1.908 -13.117 -24.125 1 93.25 209 LYS B CA 1
ATOM 4131 C C . LYS B 1 209 ? 0.714 -13.281 -23.188 1 93.25 209 LYS B C 1
ATOM 4133 O O . LYS B 1 209 ? -0.437 -13.227 -23.625 1 93.25 209 LYS B O 1
ATOM 4138 N N . GLN B 1 210 ? 0.923 -13.625 -22.016 1 93.69 210 GLN B N 1
ATOM 4139 C CA . GLN B 1 210 ? -0.098 -13.695 -20.984 1 93.69 210 GLN B CA 1
ATOM 4140 C C . GLN B 1 210 ? 0.36 -12.992 -19.703 1 93.69 210 GLN B C 1
ATOM 4142 O O . GLN B 1 210 ? 1.517 -13.125 -19.297 1 93.69 210 GLN B O 1
ATOM 4147 N N . ARG B 1 211 ? -0.6 -12.188 -19.203 1 96.12 211 ARG B N 1
ATOM 4148 C CA . ARG B 1 211 ? -0.247 -11.391 -18.031 1 96.12 211 ARG B CA 1
ATOM 4149 C C . ARG B 1 211 ? -1.169 -11.703 -16.859 1 96.12 211 ARG B C 1
ATOM 4151 O O . ARG B 1 211 ? -2.316 -12.109 -17.047 1 96.12 211 ARG B O 1
ATOM 4158 N N . MET B 1 212 ? -0.578 -11.625 -15.695 1 97.88 212 MET B N 1
ATOM 4159 C CA . MET B 1 212 ? -1.358 -11.578 -14.461 1 97.88 212 MET B CA 1
ATOM 4160 C C . MET B 1 212 ? -1.554 -10.141 -14 1 97.88 212 MET B C 1
ATOM 4162 O O . MET B 1 212 ? -0.64 -9.32 -14.102 1 97.88 212 MET B O 1
ATOM 4166 N N . SER B 1 213 ? -2.754 -9.852 -13.516 1 98.12 213 SER B N 1
ATOM 4167 C CA . SER B 1 213 ? -3.029 -8.5 -13.039 1 98.12 213 SER B CA 1
ATOM 4168 C C . SER B 1 213 ? -3.58 -8.516 -11.617 1 98.12 213 SER B C 1
ATOM 4170 O O . SER B 1 213 ? -4.484 -9.297 -11.305 1 98.12 213 SER B O 1
ATOM 4172 N N . PHE B 1 214 ? -2.934 -7.652 -10.805 1 98.25 214 PHE B N 1
ATOM 4173 C CA . PHE B 1 214 ? -3.508 -7.383 -9.492 1 98.25 214 PHE B CA 1
ATOM 4174 C C . PHE B 1 214 ? -4.52 -6.25 -9.562 1 98.25 214 PHE B C 1
ATOM 4176 O O . PHE B 1 214 ? -4.359 -5.316 -10.352 1 98.25 214 PHE B O 1
ATOM 4183 N N . GLU B 1 215 ? -5.516 -6.355 -8.703 1 97.44 215 GLU B N 1
ATOM 4184 C CA . GLU B 1 215 ? -6.523 -5.305 -8.617 1 97.44 215 GLU B CA 1
ATOM 4185 C C . GLU B 1 215 ? -6.395 -4.527 -7.305 1 97.44 215 GLU B C 1
ATOM 4187 O O . GLU B 1 215 ? -6.137 -5.113 -6.254 1 97.44 215 GLU B O 1
ATOM 4192 N N . ASP B 1 216 ? -6.598 -3.27 -7.383 1 96.62 216 ASP B N 1
ATOM 4193 C CA . ASP B 1 216 ? -6.441 -2.328 -6.277 1 96.62 216 ASP B CA 1
ATOM 4194 C C . ASP B 1 216 ? -7.434 -2.629 -5.156 1 96.62 216 ASP B C 1
ATOM 4196 O O . ASP B 1 216 ? -8.641 -2.477 -5.332 1 96.62 216 ASP B O 1
ATOM 4200 N N . PRO B 1 217 ? -6.934 -3.018 -4.012 1 95.94 217 PRO B N 1
ATOM 4201 C CA . PRO B 1 217 ? -7.852 -3.371 -2.928 1 95.94 217 PRO B CA 1
ATOM 4202 C C . PRO B 1 217 ? -8.508 -2.148 -2.285 1 95.94 217 PRO B C 1
ATOM 4204 O O . PRO B 1 217 ? -9.43 -2.291 -1.479 1 95.94 217 PRO B O 1
ATOM 4207 N N . ARG B 1 218 ? -8.164 -0.942 -2.592 1 94.69 218 ARG B N 1
ATOM 4208 C CA . ARG B 1 218 ? -8.664 0.282 -1.977 1 94.69 218 ARG B CA 1
ATOM 4209 C C . ARG B 1 218 ? -9.969 0.729 -2.627 1 94.69 218 ARG B C 1
ATOM 4211 O O . ARG B 1 218 ? -10.609 1.672 -2.158 1 94.69 218 ARG B O 1
ATOM 4218 N N . GLY B 1 219 ? -10.289 0.057 -3.697 1 91.75 219 GLY B N 1
ATOM 4219 C CA . GLY B 1 219 ? -11.555 0.372 -4.352 1 91.75 219 GLY B CA 1
ATOM 4220 C C . GLY B 1 219 ? -11.391 0.735 -5.812 1 91.75 219 GLY B C 1
ATOM 4221 O O . GLY B 1 219 ? -10.273 0.83 -6.316 1 91.75 219 GLY B O 1
ATOM 4222 N N . VAL B 1 220 ? -12.523 1.098 -6.496 1 87.62 220 VAL B N 1
ATOM 4223 C CA . VAL B 1 220 ? -12.516 1.223 -7.949 1 87.62 220 VAL B CA 1
ATOM 4224 C C . VAL B 1 220 ? -12.477 2.697 -8.344 1 87.62 220 VAL B C 1
ATOM 4226 O O . VAL B 1 220 ? -12.234 3.033 -9.5 1 87.62 220 VAL B O 1
ATOM 4229 N N . ASN B 1 221 ? -12.68 3.572 -7.398 1 86.62 221 ASN B N 1
ATOM 4230 C CA . ASN B 1 221 ? -12.766 4.992 -7.727 1 86.62 221 ASN B CA 1
ATOM 4231 C C . ASN B 1 221 ? -11.414 5.68 -7.598 1 86.62 221 ASN B C 1
ATOM 4233 O O . ASN B 1 221 ? -10.602 5.312 -6.742 1 86.62 221 ASN B O 1
ATOM 4237 N N . PRO B 1 222 ? -11.195 6.746 -8.352 1 85.44 222 PRO B N 1
ATOM 4238 C CA . PRO B 1 222 ? -9.977 7.531 -8.18 1 85.44 222 PRO B CA 1
ATOM 4239 C C . PRO B 1 222 ? -9.812 8.078 -6.766 1 85.44 222 PRO B C 1
ATOM 4241 O O . PRO B 1 222 ? -10.812 8.406 -6.109 1 85.44 222 PRO B O 1
ATOM 4244 N N . PRO B 1 223 ? -8.562 8.266 -6.324 1 88.75 223 PRO B N 1
ATOM 4245 C CA . PRO B 1 223 ? -7.32 8.008 -7.051 1 88.75 223 PRO B CA 1
ATOM 4246 C C . PRO B 1 223 ? -6.906 6.535 -7.012 1 88.75 223 PRO B C 1
ATOM 4248 O O . PRO B 1 223 ? -5.738 6.211 -7.238 1 88.75 223 PRO B O 1
ATOM 4251 N N . PHE B 1 224 ? -7.867 5.691 -6.66 1 92.88 224 PHE B N 1
ATOM 4252 C CA . PHE B 1 224 ? -7.625 4.254 -6.598 1 92.88 224 PHE B CA 1
ATOM 4253 C C . PHE B 1 224 ? -8.109 3.568 -7.871 1 92.88 224 PHE B C 1
ATOM 4255 O O . PHE B 1 224 ? -8.117 4.176 -8.945 1 92.88 224 PHE B O 1
ATOM 4262 N N . GLY B 1 225 ? -8.305 2.322 -7.926 1 93 225 GLY B N 1
ATOM 4263 C CA . GLY B 1 225 ? -8.867 1.591 -9.047 1 93 225 GLY B CA 1
ATOM 4264 C C . GLY B 1 225 ? -7.832 1.179 -10.078 1 93 225 GLY B C 1
ATOM 4265 O O . GLY B 1 225 ? -8.141 1.062 -11.266 1 93 225 GLY B O 1
ATOM 4266 N N . TRP B 1 226 ? -6.656 0.976 -9.648 1 93.38 226 TRP B N 1
ATOM 4267 C CA . TRP B 1 226 ? -5.578 0.652 -10.578 1 93.38 226 TRP B CA 1
ATOM 4268 C C . TRP B 1 226 ? -5.395 -0.857 -10.695 1 93.38 226 TRP B C 1
ATOM 4270 O O . TRP B 1 226 ? -5.891 -1.615 -9.859 1 93.38 226 TRP B O 1
ATOM 4280 N N . LYS B 1 227 ? -4.762 -1.234 -11.82 1 95.69 227 LYS B N 1
ATOM 4281 C CA . LYS B 1 227 ? -4.254 -2.594 -11.984 1 95.69 227 LYS B CA 1
ATOM 4282 C C . LYS B 1 227 ? -2.729 -2.609 -12.023 1 95.69 227 LYS B C 1
ATOM 4284 O O . LYS B 1 227 ? -2.104 -1.679 -12.539 1 95.69 227 LYS B O 1
ATOM 4289 N N . HIS B 1 228 ? -2.191 -3.564 -11.422 1 97 228 HIS B N 1
ATOM 4290 C CA . HIS B 1 228 ? -0.756 -3.803 -11.523 1 97 228 HIS B CA 1
ATOM 4291 C C . HIS B 1 228 ? -0.462 -5.078 -12.305 1 97 228 HIS B C 1
ATOM 4293 O O . HIS B 1 228 ? -0.814 -6.176 -11.859 1 97 228 HIS B O 1
ATOM 4299 N N . HIS B 1 229 ? 0.23 -4.988 -13.406 1 96.94 229 HIS B N 1
ATOM 4300 C CA . HIS B 1 229 ? 0.405 -6.086 -14.359 1 96.94 229 HIS B CA 1
ATOM 4301 C C . HIS B 1 229 ? 1.762 -6.758 -14.172 1 96.94 229 HIS B C 1
ATOM 4303 O O . HIS B 1 229 ? 2.77 -6.082 -13.953 1 96.94 229 HIS B O 1
ATOM 4309 N N . ILE B 1 230 ? 1.746 -8.016 -14.258 1 96.62 230 ILE B N 1
ATOM 4310 C CA . ILE B 1 230 ? 2.945 -8.844 -14.328 1 96.62 230 ILE B CA 1
ATOM 4311 C C . ILE B 1 230 ? 3.008 -9.555 -15.68 1 96.62 230 ILE B C 1
ATOM 4313 O O . ILE B 1 230 ? 2.191 -10.43 -15.961 1 96.62 230 ILE B O 1
ATOM 4317 N N . ASP B 1 231 ? 3.957 -9.18 -16.469 1 94.38 231 ASP B N 1
ATOM 4318 C CA . ASP B 1 231 ? 4.254 -9.93 -17.688 1 94.38 231 ASP B CA 1
ATOM 4319 C C . ASP B 1 231 ? 5.211 -11.086 -17.406 1 94.38 231 ASP B C 1
ATOM 4321 O O . ASP B 1 231 ? 6.355 -10.867 -17 1 94.38 231 ASP B O 1
ATOM 4325 N N . PHE B 1 232 ? 4.766 -12.258 -17.703 1 94.62 232 PHE B N 1
ATOM 4326 C CA . PHE B 1 232 ? 5.523 -13.445 -17.328 1 94.62 232 PHE B CA 1
ATOM 4327 C C . PHE B 1 232 ? 6.605 -13.75 -18.359 1 94.62 232 PHE B C 1
ATOM 4329 O O . PHE B 1 232 ? 6.379 -13.617 -19.562 1 94.62 232 PHE B O 1
ATOM 4336 N N . ARG B 1 233 ? 7.695 -14.094 -17.844 1 92.12 233 ARG B N 1
ATOM 4337 C CA . ARG B 1 233 ? 8.695 -14.867 -18.578 1 92.12 233 ARG B CA 1
ATOM 4338 C C . ARG B 1 233 ? 8.82 -16.281 -18 1 92.12 233 ARG B C 1
ATOM 4340 O O . ARG B 1 233 ? 8.531 -16.516 -16.828 1 92.12 233 ARG B O 1
ATOM 4347 N N . GLU B 1 234 ? 9.219 -17.125 -18.875 1 94.56 234 GLU B N 1
ATOM 4348 C CA . GLU B 1 234 ? 9.422 -18.5 -18.406 1 94.56 234 GLU B CA 1
ATOM 4349 C C . GLU B 1 234 ? 10.391 -18.531 -17.234 1 94.56 234 GLU B C 1
ATOM 4351 O O . GLU B 1 234 ? 11.461 -17.922 -17.281 1 94.56 234 GLU B O 1
ATOM 4356 N N . GLY B 1 235 ? 9.93 -19.125 -16.172 1 94.88 235 GLY B N 1
ATOM 4357 C CA . GLY B 1 235 ? 10.789 -19.266 -14.992 1 94.88 235 GLY B CA 1
ATOM 4358 C C . GLY B 1 235 ? 10.492 -18.234 -13.922 1 94.88 235 GLY B C 1
ATOM 4359 O O . GLY B 1 235 ? 10.992 -18.328 -12.805 1 94.88 235 GLY B O 1
ATOM 4360 N N . ASP B 1 236 ? 9.648 -17.297 -14.211 1 95.44 236 ASP B N 1
ATOM 4361 C CA . ASP B 1 236 ? 9.289 -16.281 -13.219 1 95.44 236 ASP B CA 1
ATOM 4362 C C . ASP B 1 236 ? 8.539 -16.922 -12.047 1 95.44 236 ASP B C 1
ATOM 4364 O O . ASP B 1 236 ? 7.617 -17.703 -12.242 1 95.44 236 ASP B O 1
ATOM 4368 N N . LEU B 1 237 ? 9.031 -16.625 -10.891 1 96.81 237 LEU B N 1
ATOM 4369 C CA . LEU B 1 237 ? 8.336 -16.938 -9.648 1 96.81 237 LEU B CA 1
ATOM 4370 C C . LEU B 1 237 ? 7.789 -15.672 -8.992 1 96.81 237 LEU B C 1
ATOM 4372 O O . LEU B 1 237 ? 8.555 -14.766 -8.656 1 96.81 237 LEU B O 1
ATOM 4376 N N . ILE B 1 238 ? 6.492 -15.633 -8.836 1 97.5 238 ILE B N 1
ATOM 4377 C CA . ILE B 1 238 ? 5.84 -14.484 -8.203 1 97.5 238 ILE B CA 1
ATOM 4378 C C . ILE B 1 238 ? 5.23 -14.914 -6.871 1 97.5 238 ILE B C 1
ATOM 4380 O O . ILE B 1 238 ? 4.496 -15.906 -6.805 1 97.5 238 ILE B O 1
ATOM 4384 N N . MET B 1 239 ? 5.516 -14.227 -5.805 1 95.88 239 MET B N 1
ATOM 4385 C CA . MET B 1 239 ? 4.922 -14.461 -4.492 1 95.88 239 MET B CA 1
ATOM 4386 C C . MET B 1 239 ? 4.211 -13.211 -3.986 1 95.88 239 MET B C 1
ATOM 4388 O O . MET B 1 239 ? 4.719 -12.102 -4.141 1 95.88 239 MET B O 1
ATOM 4392 N N . PHE B 1 240 ? 3.105 -13.391 -3.391 1 96.38 240 PHE B N 1
ATOM 4393 C CA . PHE B 1 240 ? 2.273 -12.281 -2.941 1 96.38 240 PHE B CA 1
ATOM 4394 C C . PHE B 1 240 ? 1.304 -12.734 -1.857 1 96.38 240 PHE B C 1
ATOM 4396 O O . PHE B 1 240 ? 1.146 -13.93 -1.62 1 96.38 240 PHE B O 1
ATOM 4403 N N . PRO B 1 241 ? 0.718 -11.781 -1.12 1 94.38 241 PRO B N 1
ATOM 4404 C CA . PRO B 1 241 ? -0.23 -12.172 -0.074 1 94.38 241 PRO B CA 1
ATOM 4405 C C . PRO B 1 241 ? -1.524 -12.758 -0.638 1 94.38 241 PRO B C 1
ATOM 4407 O O . PRO B 1 241 ? -2 -12.312 -1.687 1 94.38 241 PRO B O 1
ATOM 4410 N N . SER B 1 242 ? -2.16 -13.547 0.102 1 91.25 242 SER B N 1
ATOM 4411 C CA . SER B 1 242 ? -3.328 -14.289 -0.359 1 91.25 242 SER B CA 1
ATOM 4412 C C . SER B 1 242 ? -4.527 -13.367 -0.55 1 91.25 242 SER B C 1
ATOM 4414 O O . SER B 1 242 ? -5.43 -13.672 -1.337 1 91.25 242 SER B O 1
ATOM 4416 N N . TRP B 1 243 ? -4.578 -12.266 0.185 1 91.56 243 TRP B N 1
ATOM 4417 C CA . TRP B 1 243 ? -5.73 -11.375 0.099 1 91.56 243 TRP B CA 1
ATOM 4418 C C . TRP B 1 243 ? -5.703 -10.578 -1.199 1 91.56 243 TRP B C 1
ATOM 4420 O O . TRP B 1 243 ? -6.695 -9.938 -1.563 1 91.56 243 TRP B O 1
ATOM 4430 N N . ALA B 1 244 ? -4.582 -10.594 -1.928 1 95.62 244 ALA B N 1
ATOM 4431 C CA . ALA B 1 244 ? -4.449 -9.797 -3.146 1 95.62 244 ALA B CA 1
ATOM 4432 C C . ALA B 1 244 ? -5.34 -10.344 -4.258 1 95.62 244 ALA B C 1
ATOM 4434 O O . ALA B 1 244 ? -5.09 -11.43 -4.789 1 95.62 244 ALA B O 1
ATOM 4435 N N . SER B 1 245 ? -6.355 -9.562 -4.566 1 96.56 245 SER B N 1
ATOM 4436 C CA . SER B 1 245 ? -7.172 -9.922 -5.723 1 96.56 245 SER B CA 1
ATOM 4437 C C . SER B 1 245 ? -6.348 -9.898 -7.008 1 96.56 245 SER B C 1
ATOM 4439 O O . SER B 1 245 ? -5.633 -8.93 -7.27 1 96.56 245 SER B O 1
ATOM 4441 N N . HIS B 1 246 ? -6.406 -10.969 -7.801 1 97.88 246 HIS B N 1
ATOM 4442 C CA . HIS B 1 246 ? -5.637 -11.055 -9.039 1 97.88 246 HIS B CA 1
ATOM 4443 C C . HIS B 1 246 ? -6.359 -11.906 -10.078 1 97.88 246 HIS B C 1
ATOM 4445 O O . HIS B 1 246 ? -7.289 -12.648 -9.742 1 97.88 246 HIS B O 1
ATOM 4451 N N . LEU B 1 247 ? -6.027 -11.734 -11.305 1 97.69 247 LEU B N 1
ATOM 4452 C CA . LEU B 1 247 ? -6.594 -12.477 -12.43 1 97.69 247 LEU B CA 1
ATOM 4453 C C . LEU B 1 247 ? -5.527 -12.789 -13.469 1 97.69 247 LEU B C 1
ATOM 4455 O O . LEU B 1 247 ? -4.438 -12.211 -13.445 1 97.69 247 LEU B O 1
ATOM 4459 N N . MET B 1 248 ? -5.793 -13.844 -14.227 1 97.38 248 MET B N 1
ATOM 4460 C CA . MET B 1 248 ? -5.016 -14.125 -15.43 1 97.38 248 MET B CA 1
ATOM 4461 C C . MET B 1 248 ? -5.723 -13.586 -16.672 1 97.38 248 MET B C 1
ATOM 4463 O O . MET B 1 248 ? -6.836 -14.008 -16.984 1 97.38 248 MET B O 1
ATOM 4467 N N . GLU B 1 249 ? -5.062 -12.695 -17.281 1 96.44 249 GLU B N 1
ATOM 4468 C CA . GLU B 1 249 ? -5.629 -12.164 -18.516 1 96.44 249 GLU B CA 1
ATOM 4469 C C . GLU B 1 249 ? -5.59 -13.195 -19.641 1 96.44 249 GLU B C 1
ATOM 4471 O O . GLU B 1 249 ? -4.891 -14.203 -19.531 1 96.44 249 GLU B O 1
ATOM 4476 N N . PRO B 1 250 ? -6.312 -12.938 -20.703 1 96 250 PRO B N 1
ATOM 4477 C CA . PRO B 1 250 ? -6.355 -13.93 -21.781 1 96 250 PRO B CA 1
ATOM 4478 C C . PRO B 1 250 ? -4.977 -14.219 -22.375 1 96 250 PRO B C 1
ATOM 4480 O O . PRO B 1 250 ? -4.176 -13.297 -22.547 1 96 250 PRO B O 1
ATOM 4483 N N . ASN B 1 251 ? -4.727 -15.469 -22.578 1 97.06 251 ASN B N 1
ATOM 4484 C CA . ASN B 1 251 ? -3.557 -15.859 -23.359 1 97.06 251 ASN B CA 1
ATOM 4485 C C . ASN B 1 251 ? -3.652 -15.375 -24.797 1 97.06 251 ASN B C 1
ATOM 4487 O O . ASN B 1 251 ? -4.422 -15.914 -25.594 1 97.06 251 ASN B O 1
ATOM 4491 N N . ARG B 1 252 ? -2.818 -14.469 -25.094 1 94.75 252 ARG B N 1
ATOM 4492 C CA . ARG B 1 252 ? -2.904 -13.844 -26.406 1 94.75 252 ARG B CA 1
ATOM 4493 C C . ARG B 1 252 ? -2.01 -14.562 -27.422 1 94.75 252 ARG B C 1
ATOM 4495 O O . ARG B 1 252 ? -1.958 -14.188 -28.594 1 94.75 252 ARG B O 1
ATOM 4502 N N . GLY B 1 253 ? -1.282 -15.516 -26.984 1 93.88 253 GLY B N 1
ATOM 4503 C CA . GLY B 1 253 ? -0.443 -16.312 -27.859 1 93.88 253 GLY B CA 1
ATOM 4504 C C . GLY B 1 253 ? -1.129 -17.562 -28.375 1 93.88 253 GLY B C 1
ATOM 4505 O O . GLY B 1 253 ? -2.246 -17.875 -27.969 1 93.88 253 GLY B O 1
ATOM 4506 N N . ASN B 1 254 ? -0.451 -18.297 -29.25 1 92.5 254 ASN B N 1
ATOM 4507 C CA . ASN B 1 254 ? -1.014 -19.484 -29.859 1 92.5 254 ASN B CA 1
ATOM 4508 C C . ASN B 1 254 ? -0.613 -20.75 -29.109 1 92.5 254 ASN B C 1
ATOM 4510 O O . ASN B 1 254 ? -1.227 -21.812 -29.266 1 92.5 254 ASN B O 1
ATOM 4514 N N . GLY B 1 255 ? 0.27 -20.641 -28.266 1 94.62 255 GLY B N 1
ATOM 4515 C CA . GLY B 1 255 ? 0.714 -21.797 -27.5 1 94.62 255 GLY B CA 1
ATOM 4516 C C . GLY B 1 255 ? -0.006 -21.969 -26.172 1 94.62 255 GLY B C 1
ATOM 4517 O O . GLY B 1 255 ? -0.788 -21.094 -25.781 1 94.62 255 GLY B O 1
ATOM 4518 N N . THR B 1 256 ? 0.213 -23.125 -25.609 1 97.5 256 THR B N 1
ATOM 4519 C CA . THR B 1 256 ? -0.359 -23.422 -24.297 1 97.5 256 THR B CA 1
ATOM 4520 C C . THR B 1 256 ? 0.599 -23.016 -23.188 1 97.5 256 THR B C 1
ATOM 4522 O O . THR B 1 256 ? 1.764 -23.422 -23.188 1 97.5 256 THR B O 1
ATOM 4525 N N . ASN B 1 257 ? 0.072 -22.172 -22.297 1 98.19 257 ASN B N 1
ATOM 4526 C CA . ASN B 1 257 ? 0.842 -21.797 -21.109 1 98.19 257 ASN B CA 1
ATOM 4527 C C . ASN B 1 257 ? 0.521 -22.703 -19.922 1 98.19 257 ASN B C 1
ATOM 4529 O O . ASN B 1 257 ? -0.623 -23.125 -19.75 1 98.19 257 ASN B O 1
ATOM 4533 N N . VAL B 1 258 ? 1.587 -23.016 -19.156 1 98.38 258 VAL B N 1
ATOM 4534 C CA . VAL B 1 258 ? 1.445 -23.859 -17.969 1 98.38 258 VAL B CA 1
ATOM 4535 C C . VAL B 1 258 ? 2.096 -23.172 -16.766 1 98.38 258 VAL B C 1
ATOM 4537 O O . VAL B 1 258 ? 3.258 -22.75 -16.828 1 98.38 258 VAL B O 1
ATOM 4540 N N . PHE B 1 259 ? 1.298 -23.031 -15.664 1 98.38 259 PHE B N 1
ATOM 4541 C CA . PHE B 1 259 ? 1.771 -22.422 -14.438 1 98.38 259 PHE B CA 1
ATOM 4542 C C . PHE B 1 259 ? 1.607 -23.375 -13.25 1 98.38 259 PHE B C 1
ATOM 4544 O O . PHE B 1 259 ? 0.725 -24.234 -13.266 1 98.38 259 PHE B O 1
ATOM 4551 N N . LEU B 1 260 ? 2.5 -23.234 -12.328 1 97.62 260 LEU B N 1
ATOM 4552 C CA . LEU B 1 260 ? 2.336 -23.844 -11.023 1 97.62 260 LEU B CA 1
ATOM 4553 C C . LEU B 1 260 ? 1.967 -22.812 -9.969 1 97.62 260 LEU B C 1
ATOM 4555 O O . LEU B 1 260 ? 2.799 -21.984 -9.586 1 97.62 260 LEU B O 1
ATOM 4559 N N . SER B 1 261 ? 0.741 -22.844 -9.523 1 97 261 SER B N 1
ATOM 4560 C CA . SER B 1 261 ? 0.306 -22.016 -8.414 1 97 261 SER B CA 1
ATOM 4561 C C . SER B 1 261 ? 0.41 -22.75 -7.086 1 97 261 SER B C 1
ATOM 4563 O O . SER B 1 261 ? 0.465 -23.984 -7.062 1 97 261 SER B O 1
ATOM 4565 N N . PHE B 1 262 ? 0.54 -21.969 -6.031 1 94.12 262 PHE B N 1
ATOM 4566 C CA . PHE B 1 262 ? 0.675 -22.641 -4.738 1 94.12 262 PHE B CA 1
ATOM 4567 C C . PHE B 1 262 ? 0.24 -21.719 -3.607 1 94.12 262 PHE B C 1
ATOM 4569 O O . PHE B 1 262 ? 0.226 -20.484 -3.768 1 94.12 262 PHE B O 1
ATOM 4576 N N . ALA B 1 263 ? -0.131 -22.328 -2.52 1 89.38 263 ALA B N 1
ATOM 4577 C CA . ALA B 1 263 ? -0.347 -21.656 -1.237 1 89.38 263 ALA B CA 1
ATOM 4578 C C . ALA B 1 263 ? 0.578 -22.219 -0.164 1 89.38 263 ALA B C 1
ATOM 4580 O O . ALA B 1 263 ? 0.831 -23.438 -0.128 1 89.38 263 ALA B O 1
ATOM 4581 N N . VAL B 1 264 ? 1.136 -21.359 0.629 1 86.5 264 VAL B N 1
ATOM 4582 C CA . VAL B 1 264 ? 1.997 -21.766 1.733 1 86.5 264 VAL B CA 1
ATOM 4583 C C . VAL B 1 264 ? 1.351 -21.375 3.062 1 86.5 264 VAL B C 1
ATOM 4585 O O . VAL B 1 264 ? 0.968 -20.219 3.264 1 86.5 264 VAL B O 1
ATOM 4588 N N . GLN B 1 265 ? 1.263 -22.406 3.945 1 75.06 265 GLN B N 1
ATOM 4589 C CA . GLN B 1 265 ? 0.689 -22.188 5.27 1 75.06 265 GLN B CA 1
ATOM 4590 C C . GLN B 1 265 ? 1.67 -22.594 6.367 1 75.06 265 GLN B C 1
ATOM 4592 O O . GLN B 1 265 ? 2.424 -23.562 6.207 1 75.06 265 GLN B O 1
ATOM 4597 N N . ALA B 1 266 ? 1.85 -21.734 7.512 1 62.44 266 ALA B N 1
ATOM 4598 C CA . ALA B 1 266 ? 2.705 -22.156 8.617 1 62.44 266 ALA B CA 1
ATOM 4599 C C . ALA B 1 266 ? 2.043 -23.266 9.43 1 62.44 266 ALA B C 1
ATOM 4601 O O . ALA B 1 266 ? 0.817 -23.297 9.555 1 62.44 266 ALA B O 1
ATOM 4602 N N . ARG B 1 267 ? 2.764 -24.453 9.719 1 52.47 267 ARG B N 1
ATOM 4603 C CA . ARG B 1 267 ? 2.236 -25.672 10.32 1 52.47 267 ARG B CA 1
ATOM 4604 C C . ARG B 1 267 ? 1.886 -25.453 11.789 1 52.47 267 ARG B C 1
ATOM 4606 O O . ARG B 1 267 ? 1.024 -26.141 12.336 1 52.47 267 ARG B O 1
ATOM 4613 N N . GLU B 1 268 ? 2.904 -24.859 12.633 1 45.66 268 GLU B N 1
ATOM 4614 C CA . GLU B 1 268 ? 2.713 -25.344 14 1 45.66 268 GLU B CA 1
ATOM 4615 C C . GLU B 1 268 ? 1.315 -25.016 14.508 1 45.66 268 GLU B C 1
ATOM 4617 O O . GLU B 1 268 ? 0.886 -23.859 14.445 1 45.66 268 GLU B O 1
ATOM 4622 N N . GLY B 1 269 ? 0.633 -26.219 15.227 1 39.59 269 GLY B N 1
ATOM 4623 C CA . GLY B 1 269 ? -0.634 -26.375 15.922 1 39.59 269 GLY B CA 1
ATOM 4624 C C . GLY B 1 269 ? -1.832 -25.984 15.07 1 39.59 269 GLY B C 1
ATOM 4625 O O . GLY B 1 269 ? -2.977 -26.094 15.516 1 39.59 269 GLY B O 1
ATOM 4626 N N . ILE B 1 270 ? -1.647 -24.766 14.586 1 40.22 270 ILE B N 1
ATOM 4627 C CA . ILE B 1 270 ? -2.824 -23.906 14.492 1 40.22 270 ILE B CA 1
ATOM 4628 C C . ILE B 1 270 ? -3.764 -24.438 13.414 1 40.22 270 ILE B C 1
ATOM 4630 O O . ILE B 1 270 ? -3.312 -24.922 12.375 1 40.22 270 ILE B O 1
ATOM 4634 N N . ARG B 1 271 ? -4.938 -24.422 13.664 1 43.06 271 ARG B N 1
ATOM 4635 C CA . ARG B 1 271 ? -6.258 -24.062 13.156 1 43.06 271 ARG B CA 1
ATOM 4636 C C . ARG B 1 271 ? -6.156 -23.219 11.898 1 43.06 271 ARG B C 1
ATOM 4638 O O . ARG B 1 271 ? -5.105 -22.641 11.609 1 43.06 271 ARG B O 1
ATOM 4645 N N . ASP B 1 272 ? -7.281 -23.047 11.25 1 54.84 272 ASP B N 1
ATOM 4646 C CA . ASP B 1 272 ? -7.82 -22.266 10.141 1 54.84 272 ASP B CA 1
ATOM 4647 C C . ASP B 1 272 ? -7.148 -20.891 10.055 1 54.84 272 ASP B C 1
ATOM 4649 O O . ASP B 1 272 ? -7.043 -20.188 11.062 1 54.84 272 ASP B O 1
ATOM 4653 N N . PHE B 1 273 ? -6.027 -21 9.102 1 59.31 273 PHE B N 1
ATOM 4654 C CA . PHE B 1 273 ? -5.566 -19.641 8.852 1 59.31 273 PHE B CA 1
ATOM 4655 C C . PHE B 1 273 ? -6.711 -18.641 9.023 1 59.31 273 PHE B C 1
ATOM 4657 O O . PHE B 1 273 ? -7.793 -18.844 8.477 1 59.31 273 PHE B O 1
ATOM 4664 N N . ASP B 1 274 ? -6.559 -17.906 10.094 1 65.12 274 ASP B N 1
ATOM 4665 C CA . ASP B 1 274 ? -7.48 -16.812 10.383 1 65.12 274 ASP B CA 1
ATOM 4666 C C . ASP B 1 274 ? -6.938 -15.484 9.852 1 65.12 274 ASP B C 1
ATOM 4668 O O . ASP B 1 274 ? -5.82 -15.086 10.18 1 65.12 274 ASP B O 1
ATOM 4672 N N . TRP B 1 275 ? -7.586 -14.961 8.922 1 64.5 275 TRP B N 1
ATOM 4673 C CA . TRP B 1 275 ? -7.191 -13.703 8.297 1 64.5 275 TRP B CA 1
ATOM 4674 C C . TRP B 1 275 ? -6.828 -12.664 9.352 1 64.5 275 TRP B C 1
ATOM 4676 O O . TRP B 1 275 ? -6.074 -11.727 9.078 1 64.5 275 TRP B O 1
ATOM 4686 N N . GLU B 1 276 ? -7.402 -12.836 10.516 1 67.12 276 GLU B N 1
ATOM 4687 C CA . GLU B 1 276 ? -7.102 -11.898 11.586 1 67.12 276 GLU B CA 1
ATOM 4688 C C . GLU B 1 276 ? -5.617 -11.922 11.945 1 67.12 276 GLU B C 1
ATOM 4690 O O . GLU B 1 276 ? -5.09 -10.953 12.492 1 67.12 276 GLU B O 1
ATOM 4695 N N . ASP B 1 277 ? -4.973 -13.047 11.453 1 68.62 277 ASP B N 1
ATOM 4696 C CA . ASP B 1 277 ? -3.576 -13.203 11.852 1 68.62 277 ASP B CA 1
ATOM 4697 C C . ASP B 1 277 ? -2.637 -12.961 10.672 1 68.62 277 ASP B C 1
ATOM 4699 O O . ASP B 1 277 ? -1.428 -13.172 10.781 1 68.62 277 ASP B O 1
ATOM 4703 N N . ASP B 1 278 ? -3.189 -12.562 9.664 1 78.31 278 ASP B N 1
ATOM 4704 C CA . ASP B 1 278 ? -2.357 -12.328 8.492 1 78.31 278 ASP B CA 1
ATOM 4705 C C . ASP B 1 278 ? -1.577 -11.023 8.617 1 78.31 278 ASP B C 1
ATOM 4707 O O . ASP B 1 278 ? -2.141 -9.938 8.461 1 78.31 278 ASP B O 1
ATOM 4711 N N . GLY B 1 279 ? -0.325 -11.094 8.875 1 81.38 279 GLY B N 1
ATOM 4712 C CA . GLY B 1 279 ? 0.534 -9.945 9.086 1 81.38 279 GLY B CA 1
ATOM 4713 C C . GLY B 1 279 ? 0.797 -9.148 7.82 1 81.38 279 GLY B C 1
ATOM 4714 O O . GLY B 1 279 ? 1.248 -8.008 7.883 1 81.38 279 GLY B O 1
ATOM 4715 N N . THR B 1 280 ? 0.474 -9.719 6.707 1 85.56 280 THR B N 1
ATOM 4716 C CA . THR B 1 280 ? 0.768 -9.039 5.449 1 85.56 280 THR B CA 1
ATOM 4717 C C . THR B 1 280 ? -0.124 -7.809 5.277 1 85.56 280 THR B C 1
ATOM 4719 O O . THR B 1 280 ? 0.218 -6.887 4.539 1 85.56 280 THR B O 1
ATOM 4722 N N . GLY B 1 281 ? -1.208 -7.812 6.02 1 88.5 281 GLY B N 1
ATOM 4723 C CA . GLY B 1 281 ? -2.113 -6.676 5.926 1 88.5 281 GLY B CA 1
ATOM 4724 C C . GLY B 1 281 ? -1.639 -5.469 6.711 1 88.5 281 GLY B C 1
ATOM 4725 O O . GLY B 1 281 ? -2.078 -4.344 6.457 1 88.5 281 GLY B O 1
ATOM 4726 N N . SER B 1 282 ? -0.814 -5.625 7.688 1 89.81 282 SER B N 1
ATOM 4727 C CA . SER B 1 282 ? -0.413 -4.531 8.57 1 89.81 282 SER B CA 1
ATOM 4728 C C . SER B 1 282 ? 1.007 -4.066 8.258 1 89.81 282 SER B C 1
ATOM 4730 O O . SER B 1 282 ? 1.551 -3.209 8.961 1 89.81 282 SER B O 1
ATOM 4732 N N . TYR B 1 283 ? 1.516 -4.551 7.27 1 90.94 283 TYR B N 1
ATOM 4733 C CA . TYR B 1 283 ? 2.936 -4.352 7 1 90.94 283 TYR B CA 1
ATOM 4734 C C . TYR B 1 283 ? 3.23 -2.889 6.691 1 90.94 283 TYR B C 1
ATOM 4736 O O . TYR B 1 283 ? 2.455 -2.223 6.004 1 90.94 283 TYR B O 1
ATOM 4744 N N . VAL B 1 284 ? 4.426 -2.42 7.219 1 93.62 284 VAL B N 1
ATOM 4745 C CA . VAL B 1 284 ? 4.969 -1.097 6.934 1 93.62 284 VAL B CA 1
ATOM 4746 C C . VAL B 1 284 ? 6.457 -1.21 6.605 1 93.62 284 VAL B C 1
ATOM 4748 O O . VAL B 1 284 ? 7.246 -1.695 7.418 1 93.62 284 VAL B O 1
ATOM 4751 N N . LYS B 1 285 ? 6.852 -0.782 5.391 1 92 285 LYS B N 1
ATOM 4752 C CA . LYS B 1 285 ? 8.266 -0.707 5.039 1 92 285 LYS B CA 1
ATOM 4753 C C . LYS B 1 285 ? 8.852 0.656 5.402 1 92 285 LYS B C 1
ATOM 4755 O O . LYS B 1 285 ? 8.383 1.688 4.91 1 92 285 LYS B O 1
ATOM 4760 N N . LYS B 1 286 ? 9.828 0.679 6.191 1 91.31 286 LYS B N 1
ATOM 4761 C CA . LYS B 1 286 ? 10.484 1.913 6.605 1 91.31 286 LYS B CA 1
ATOM 4762 C C . LYS B 1 286 ? 11.82 2.094 5.879 1 91.31 286 LYS B C 1
ATOM 4764 O O . LYS B 1 286 ? 12.633 1.173 5.828 1 91.31 286 LYS B O 1
ATOM 4769 N N . MET B 1 287 ? 11.922 3.23 5.238 1 88 287 MET B N 1
ATOM 4770 C CA . MET B 1 287 ? 13.156 3.592 4.547 1 88 287 MET B CA 1
ATOM 4771 C C . MET B 1 287 ? 13.781 4.836 5.172 1 88 287 MET B C 1
ATOM 4773 O O . MET B 1 287 ? 13.094 5.828 5.414 1 88 287 MET B O 1
ATOM 4777 N N . GLU B 1 288 ? 15.047 4.691 5.539 1 78.94 288 GLU B N 1
ATOM 4778 C CA . GLU B 1 288 ? 15.773 5.855 6.035 1 78.94 288 GLU B CA 1
ATOM 4779 C C . GLU B 1 28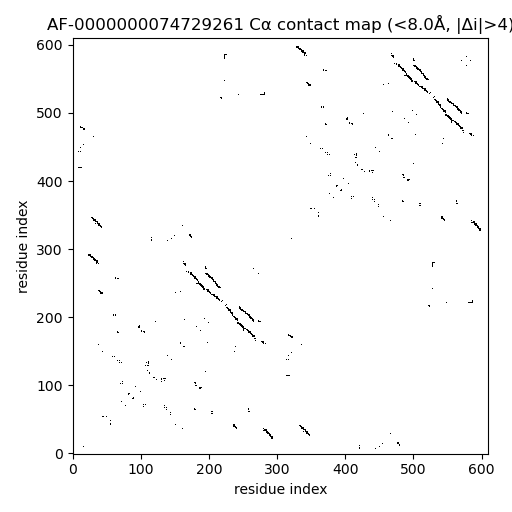8 ? 16.719 6.41 4.973 1 78.94 288 GLU B C 1
ATOM 4781 O O . GLU B 1 288 ? 17.422 5.652 4.309 1 78.94 288 GLU B O 1
ATOM 4786 N N . LYS B 1 289 ? 16.422 7.508 4.473 1 66 289 LYS B N 1
ATOM 4787 C CA . LYS B 1 289 ? 17.328 8.141 3.525 1 66 289 LYS B CA 1
ATOM 4788 C C . LYS B 1 289 ? 18.141 9.25 4.195 1 66 289 LYS B C 1
ATOM 4790 O O . LYS B 1 289 ? 17.609 10.039 4.965 1 66 289 LYS B O 1
ATOM 4795 N N . MET B 1 290 ? 19.578 9.055 4.121 1 56.12 290 MET B N 1
ATOM 4796 C CA . MET B 1 290 ? 20.484 10.102 4.59 1 56.12 290 MET B CA 1
ATOM 4797 C C . MET B 1 290 ? 20.844 11.055 3.455 1 56.12 290 MET B C 1
ATOM 4799 O O . MET B 1 290 ? 21.156 10.617 2.348 1 56.12 290 MET B O 1
ATOM 4803 N N . LEU B 1 291 ? 20.453 12.148 3.414 1 51.78 291 LEU B N 1
ATOM 4804 C CA . LEU B 1 291 ? 20.953 13.117 2.439 1 51.78 291 LEU B CA 1
ATOM 4805 C C . LEU B 1 291 ? 22.391 13.5 2.752 1 51.78 291 LEU B C 1
ATOM 4807 O O . LEU B 1 291 ? 22.703 13.883 3.881 1 51.78 291 LEU B O 1
ATOM 4811 N N . ARG B 1 292 ? 23.344 12.867 2.004 1 48.69 292 ARG B N 1
ATOM 4812 C CA . ARG B 1 292 ? 24.75 13.242 2.145 1 48.69 292 ARG B CA 1
ATOM 4813 C C . ARG B 1 292 ? 25 14.641 1.581 1 48.69 292 ARG B C 1
ATOM 4815 O O . ARG B 1 292 ? 24.438 15.008 0.548 1 48.69 292 ARG B O 1
ATOM 4822 N N . ALA B 1 293 ? 25.641 15.516 2.27 1 42.56 293 ALA B N 1
ATOM 4823 C CA . ALA B 1 293 ? 26.203 16.781 1.8 1 42.56 293 ALA B CA 1
ATOM 4824 C C . ALA B 1 293 ? 27.156 16.547 0.63 1 42.56 293 ALA B C 1
ATOM 4826 O O . ALA B 1 293 ? 28.031 15.68 0.693 1 42.56 293 ALA B O 1
ATOM 4827 N N . LYS B 1 294 ? 26.703 16.953 -0.477 1 43.69 294 LYS B N 1
ATOM 4828 C CA . LYS B 1 294 ? 27.75 16.953 -1.509 1 43.69 294 LYS B CA 1
ATOM 4829 C C . LYS B 1 294 ? 29.016 17.641 -1.021 1 43.69 294 LYS B C 1
ATOM 4831 O O . LYS B 1 294 ? 28.953 18.781 -0.556 1 43.69 294 LYS B O 1
ATOM 4836 N N . LYS B 1 295 ? 30.141 16.938 -0.822 1 43.31 295 LYS B N 1
ATOM 4837 C CA . LYS B 1 295 ? 31.469 17.516 -0.633 1 43.31 295 LYS B CA 1
ATOM 4838 C C . LYS B 1 295 ? 31.812 18.484 -1.765 1 43.31 295 LYS B C 1
ATOM 4840 O O . LYS B 1 295 ? 31.703 18.125 -2.941 1 43.31 295 LYS B O 1
ATOM 4845 N N . LYS B 1 296 ? 31.859 19.703 -1.483 1 44.94 296 LYS B N 1
ATOM 4846 C CA . LYS B 1 296 ? 32.562 20.578 -2.424 1 44.94 296 LYS B CA 1
ATOM 4847 C C . LYS B 1 296 ? 33.844 19.922 -2.939 1 44.94 296 LYS B C 1
ATOM 4849 O O . LYS B 1 296 ? 34.656 19.469 -2.15 1 44.94 296 LYS B O 1
ATOM 4854 N N . ASP B 1 297 ? 33.844 19.484 -4.156 1 38.5 297 ASP B N 1
ATOM 4855 C CA . ASP B 1 297 ? 35.125 19.156 -4.797 1 38.5 297 ASP B CA 1
ATOM 4856 C C . ASP B 1 297 ? 36.125 20.281 -4.633 1 38.5 297 ASP B C 1
ATOM 4858 O O . ASP B 1 297 ? 35.938 21.375 -5.164 1 38.5 297 ASP B O 1
ATOM 4862 N N . PRO B 1 298 ? 37.031 20.312 -3.662 1 41.84 298 PRO B N 1
ATOM 4863 C CA . PRO B 1 298 ? 38.062 21.344 -3.539 1 41.84 298 PRO B CA 1
ATOM 4864 C C . PRO B 1 298 ? 38.844 21.547 -4.832 1 41.84 298 PRO B C 1
ATOM 4866 O O . PRO B 1 298 ? 39.531 22.562 -5.004 1 41.84 298 PRO B O 1
ATOM 4869 N N . SER B 1 299 ? 39 20.516 -5.625 1 42.88 299 SER B N 1
ATOM 4870 C CA . SER B 1 299 ? 39.969 20.562 -6.727 1 42.88 299 SER B CA 1
ATOM 4871 C C . SER B 1 299 ? 39.594 21.625 -7.754 1 42.88 299 SER B C 1
ATOM 4873 O O . SER B 1 299 ? 40.375 21.984 -8.609 1 42.88 299 SER B O 1
ATOM 4875 N N . ARG B 1 300 ? 38.312 22 -7.812 1 42.22 300 ARG B N 1
ATOM 4876 C CA . ARG B 1 300 ? 38.031 22.906 -8.914 1 42.22 300 ARG B CA 1
ATOM 4877 C C . ARG B 1 300 ? 38.375 24.344 -8.531 1 42.22 300 ARG B C 1
ATOM 4879 O O . ARG B 1 300 ? 38.25 25.266 -9.352 1 42.22 300 ARG B O 1
ATOM 4886 N N . GLU B 1 301 ? 38.562 24.641 -7.199 1 37.38 301 GLU B N 1
ATOM 4887 C CA . GLU B 1 301 ? 39 26 -6.91 1 37.38 301 GLU B CA 1
ATOM 4888 C C . GLU B 1 301 ? 40.438 26.219 -7.383 1 37.38 301 GLU B C 1
ATOM 4890 O O . GLU B 1 301 ? 40.906 27.359 -7.438 1 37.38 301 GLU B O 1
ATOM 4895 N N . ARG B 1 302 ? 41.25 25.141 -7.578 1 39.81 302 ARG B N 1
ATOM 4896 C CA . ARG B 1 302 ? 42.625 25.516 -7.84 1 39.81 302 ARG B CA 1
ATOM 4897 C C . ARG B 1 302 ? 42.812 26.016 -9.273 1 39.81 302 ARG B C 1
ATOM 4899 O O . ARG B 1 302 ? 43.781 26.688 -9.594 1 39.81 302 ARG B O 1
ATOM 4906 N N . SER B 1 303 ? 42.062 25.328 -10.227 1 34.16 303 SER B N 1
ATOM 4907 C CA . SER B 1 303 ? 42.75 25.547 -11.484 1 34.16 303 SER B CA 1
ATOM 4908 C C . SER B 1 303 ? 42.531 26.953 -12.008 1 34.16 303 SER B C 1
ATOM 4910 O O . SER B 1 303 ? 43.156 27.359 -13.008 1 34.16 303 SER B O 1
ATOM 4912 N N . GLU B 1 304 ? 41.438 27.688 -11.57 1 32.31 304 GLU B N 1
ATOM 4913 C CA . GLU B 1 304 ? 41.406 28.922 -12.352 1 32.31 304 GLU B CA 1
ATOM 4914 C C . GLU B 1 304 ? 42.312 29.984 -11.719 1 32.31 304 GLU B C 1
ATOM 4916 O O . GLU B 1 304 ? 42.25 31.156 -12.102 1 32.31 304 GLU B O 1
ATOM 4921 N N . LEU B 1 305 ? 43.25 29.594 -10.859 1 25.05 305 LEU B N 1
ATOM 4922 C CA . LEU B 1 305 ? 44.281 30.641 -10.82 1 25.05 305 LEU B CA 1
ATOM 4923 C C . LEU B 1 305 ? 45.188 30.547 -12.031 1 25.05 305 LEU B C 1
ATOM 4925 O O . LEU B 1 305 ? 45.594 29.453 -12.438 1 25.05 305 LEU B O 1
#

Nearest PDB structures (foldseek):
  7ani-assembly1_A  TM=5.076E-01  e=1.740E-04  Campylobacter jejuni
  7ang-assembly2_B  TM=5.048E-01  e=7.745E-04  Campylobacter jejuni
  7ang-assembly2_C  TM=4.491E-01  e=4.158E-04  Campylobacter jejuni
  7ang-assembly1_D  TM=4.504E-01  e=3.907E-04  Campylobacter jejuni
  7a02-assembly1_A  TM=4.691E-01  e=7.738E-03  Bacillus cereus

Radius of gyration: 30.23 Å; Cα contacts (8 Å, |Δi|>4): 1171; chains: 2; bounding box: 74×111×60 Å